Protein AF-A0A945QKZ5-F1 (afdb_monomer_lite)

Foldseek 3Di:
DDFPQVCLVVLLVVLLVPPLLLVLLVCLLPQQVVLLVVLCVVPPCLLVLLVLLLVQLVVCLVCLVVLLVLLQVQLVVLVAHEAEAAALVRLLVVVVVVCVVLVWQEAEEEDDLVCQVSVNQVSCVVVNHHYAYQPPQVNLCVLVVHAALALARRNSSHDQVSSVVSCLVPPVVDDNPDDSPDPVSSVVSSCVVVVVRLQRGQEAEYEALAQESNNSKGKDADQPCSNVSRFWRHQEYEYEYESLRYGHHPVSVVSVQCNQCSLARSDSHHPDIDIDRFFDDPPGPTGHNHYYYYYYHLQLNVLRPHPLVLLSSDSRRRNQLSQFPLCSSSTRCSSRGSDGGLSCLQVVCSRPNCLSRVCSLVSHPLPCSSQVSGSNNRRSVVRSVVSVVVCVVVVVDDPVVNVVVVVVVVQVVPVVNVQVVQQVVLVVQQVVCVPVQWALDDPVCNVVSVPDTHGRRPHGDPVVVCVVVCVVVVVVVVVVVVVVVPDDDDDDPDDDDDDDDDDDDDDDDDDDDDDDDDDDDDDDDDDDDDDDDDDDDDDDDDDDDDDDDDDDDDDDDDDDDDDDDDDDDDDDDDDDDDDDDDDDDDDDDDDDDDDDDD

pLDDT: mean 80.97, std 26.16, range [22.02, 98.88]

Radius of gyration: 32.81 Å; chains: 1; bounding box: 83×103×114 Å

Structure (mmCIF, N/CA/C/O backbone):
data_AF-A0A945QKZ5-F1
#
_entry.id   AF-A0A945QKZ5-F1
#
loop_
_atom_site.group_PDB
_atom_site.id
_atom_site.type_symbol
_atom_site.label_atom_id
_atom_site.label_alt_id
_atom_site.label_comp_id
_atom_site.label_asym_id
_atom_site.label_entity_id
_atom_site.label_seq_id
_atom_site.pdbx_PDB_ins_code
_atom_site.Cartn_x
_atom_site.Cartn_y
_atom_site.Cartn_z
_atom_site.occupancy
_atom_site.B_iso_or_equiv
_atom_site.auth_seq_id
_atom_site.auth_comp_id
_atom_site.auth_asym_id
_atom_site.auth_atom_id
_atom_site.pdbx_PDB_model_num
ATOM 1 N N . MET A 1 1 ? -13.955 -7.116 -4.426 1.00 71.25 1 MET A N 1
ATOM 2 C CA . MET A 1 1 ? -13.145 -6.607 -5.553 1.00 71.25 1 MET A CA 1
ATOM 3 C C . MET A 1 1 ? -12.633 -7.735 -6.439 1.00 71.25 1 MET A C 1
ATOM 5 O O . MET A 1 1 ? -11.824 -8.556 -6.012 1.00 71.25 1 MET A O 1
ATOM 9 N N . GLU A 1 2 ? -13.100 -7.762 -7.683 1.00 81.62 2 GLU A N 1
ATOM 10 C CA . GLU A 1 2 ? -12.615 -8.690 -8.705 1.00 81.62 2 GLU A CA 1
ATOM 11 C C . GLU A 1 2 ? -11.270 -8.238 -9.296 1.00 81.62 2 GLU A C 1
ATOM 13 O O . GLU A 1 2 ? -10.949 -7.051 -9.339 1.00 81.62 2 GLU A O 1
ATOM 18 N N . VAL A 1 3 ? -10.459 -9.196 -9.751 1.00 89.56 3 VAL A N 1
ATOM 19 C CA . VAL A 1 3 ? -9.161 -8.923 -10.388 1.00 89.56 3 VAL A CA 1
ATOM 20 C C . VAL A 1 3 ? -9.375 -8.673 -11.881 1.00 89.56 3 VAL A C 1
ATOM 22 O O . VAL A 1 3 ? -9.712 -9.597 -12.618 1.00 89.56 3 VAL A O 1
ATOM 25 N N . THR A 1 4 ? -9.098 -7.456 -12.347 1.00 93.31 4 THR A N 1
ATOM 26 C CA . THR A 1 4 ? -9.203 -7.053 -13.762 1.00 93.31 4 THR A CA 1
ATOM 27 C C . THR A 1 4 ? -7.841 -6.880 -14.444 1.00 93.31 4 THR A C 1
ATOM 29 O O . THR A 1 4 ? -7.760 -6.466 -15.600 1.00 93.31 4 THR A O 1
ATOM 32 N N . SER A 1 5 ? -6.746 -7.270 -13.778 1.00 93.31 5 SER A N 1
ATOM 33 C CA . SER A 1 5 ? -5.374 -7.234 -14.311 1.00 93.31 5 SER A CA 1
ATOM 34 C C . SER A 1 5 ? -5.154 -7.896 -15.692 1.00 93.31 5 SER A C 1
ATOM 36 O O . SER A 1 5 ? -4.264 -7.421 -16.410 1.00 93.31 5 SER A O 1
ATOM 38 N N . PRO A 1 6 ? -5.919 -8.917 -16.152 1.00 94.44 6 PRO A N 1
ATOM 39 C CA . PRO A 1 6 ? -5.821 -9.388 -17.540 1.00 94.44 6 PRO A CA 1
ATOM 40 C C . PRO A 1 6 ? -6.135 -8.294 -18.578 1.00 94.44 6 PRO A C 1
ATOM 42 O O . PRO A 1 6 ? -5.587 -8.308 -19.679 1.00 94.44 6 PRO A O 1
ATOM 45 N N . GLY A 1 7 ? -6.950 -7.302 -18.208 1.00 94.44 7 GLY A N 1
ATOM 46 C CA . GLY A 1 7 ? -7.302 -6.138 -19.021 1.00 94.44 7 GLY A CA 1
ATOM 47 C C . GLY A 1 7 ? -6.207 -5.072 -19.137 1.00 94.44 7 GLY A C 1
ATOM 48 O O . GLY A 1 7 ? -6.396 -4.109 -19.875 1.00 94.44 7 GLY A O 1
ATOM 49 N N . PHE A 1 8 ? -5.042 -5.238 -18.489 1.00 95.38 8 PHE A N 1
ATOM 50 C CA . PHE A 1 8 ? -3.998 -4.205 -18.365 1.00 95.38 8 PHE A CA 1
ATOM 51 C C . PHE A 1 8 ? -3.712 -3.421 -19.656 1.00 95.38 8 PHE A C 1
ATOM 53 O O . PHE A 1 8 ? -3.583 -2.203 -19.631 1.00 95.38 8 PHE A O 1
ATOM 60 N N . LYS A 1 9 ? -3.601 -4.099 -20.807 1.00 93.88 9 LYS A N 1
ATOM 61 C CA . LYS A 1 9 ? -3.282 -3.434 -22.083 1.00 93.88 9 LYS A CA 1
ATOM 62 C C . LYS A 1 9 ? -4.402 -2.525 -22.591 1.00 93.88 9 LYS A C 1
ATOM 64 O O . LYS A 1 9 ? -4.092 -1.527 -23.233 1.00 93.88 9 LYS A O 1
ATOM 69 N N . ALA A 1 10 ? -5.660 -2.903 -22.373 1.00 96.00 10 ALA A N 1
ATOM 70 C CA . ALA A 1 10 ? -6.811 -2.088 -22.744 1.00 96.00 10 ALA A CA 1
ATOM 71 C C . ALA A 1 10 ? -6.908 -0.889 -21.797 1.00 96.00 10 ALA A C 1
ATOM 73 O O . ALA A 1 10 ? -6.841 0.245 -22.263 1.00 96.00 10 ALA A O 1
ATOM 74 N N . ASN A 1 11 ? -6.878 -1.149 -20.487 1.00 96.00 11 ASN A N 1
ATOM 75 C CA . ASN A 1 11 ? -6.932 -0.115 -19.453 1.00 96.00 11 ASN A CA 1
ATOM 76 C C . ASN A 1 11 ? -5.784 0.899 -19.605 1.00 96.00 11 ASN A C 1
ATOM 78 O O . ASN A 1 11 ? -5.967 2.093 -19.418 1.00 96.00 11 ASN A O 1
ATOM 82 N N . ALA A 1 12 ? -4.585 0.442 -19.985 1.00 95.94 12 ALA A N 1
ATOM 83 C CA . ALA A 1 12 ? -3.448 1.322 -20.237 1.00 95.94 12 ALA A CA 1
ATOM 84 C C . ALA A 1 12 ? -3.640 2.230 -21.460 1.00 95.94 12 ALA A C 1
ATOM 86 O O . ALA A 1 12 ? -3.104 3.330 -21.460 1.00 95.94 12 ALA A O 1
ATOM 87 N N . ARG A 1 13 ? -4.351 1.788 -22.508 1.00 95.00 13 ARG A N 1
ATOM 88 C CA . ARG A 1 13 ? -4.655 2.645 -23.668 1.00 95.00 13 ARG A CA 1
ATOM 89 C C . ARG A 1 13 ? -5.667 3.712 -23.286 1.00 95.00 13 ARG A C 1
ATOM 91 O O . ARG A 1 13 ? -5.395 4.882 -23.497 1.00 95.00 13 ARG A O 1
ATOM 98 N N . GLU A 1 14 ? -6.753 3.301 -22.644 1.00 96.06 14 GLU A N 1
ATOM 99 C CA . GLU A 1 14 ? -7.780 4.211 -22.137 1.00 96.06 14 GLU A CA 1
ATOM 100 C C . GLU A 1 14 ? -7.180 5.270 -21.203 1.00 96.06 14 GLU A C 1
ATOM 102 O O . GLU A 1 14 ? -7.374 6.464 -21.407 1.00 96.06 14 GLU A O 1
ATOM 107 N N . ALA A 1 15 ? -6.329 4.853 -20.263 1.00 95.38 15 ALA A N 1
ATOM 108 C CA . ALA A 1 15 ? -5.641 5.769 -19.359 1.00 95.38 15 ALA A CA 1
ATOM 109 C C . ALA A 1 15 ? -4.700 6.758 -20.073 1.00 95.38 15 ALA A C 1
ATOM 111 O O . ALA A 1 15 ? -4.491 7.870 -19.588 1.00 95.38 15 ALA A O 1
ATOM 112 N N . LEU A 1 16 ? -4.087 6.364 -21.195 1.00 94.38 16 LEU A N 1
ATOM 113 C CA . LEU A 1 16 ? -3.231 7.257 -21.984 1.00 94.38 16 LEU A CA 1
ATOM 114 C C . LEU A 1 16 ? -4.045 8.286 -22.777 1.00 94.38 16 LEU A C 1
ATOM 116 O O . LEU A 1 16 ? -3.547 9.392 -22.990 1.00 94.38 16 LEU A O 1
ATOM 120 N N . ASP A 1 17 ? -5.266 7.931 -23.176 1.00 95.25 17 ASP A N 1
ATOM 121 C CA . ASP A 1 17 ? -6.177 8.799 -23.925 1.00 95.25 17 ASP A CA 1
ATOM 122 C C . ASP A 1 17 ? -6.996 9.733 -23.000 1.00 95.25 17 ASP A C 1
ATOM 124 O O . ASP A 1 17 ? -7.473 10.783 -23.440 1.00 95.25 17 ASP A O 1
ATOM 128 N N . ASP A 1 18 ? -7.108 9.417 -21.703 1.00 95.31 18 ASP A N 1
ATOM 129 C CA . ASP A 1 18 ? -7.778 10.260 -20.705 1.00 95.31 18 ASP A CA 1
ATOM 130 C C . ASP A 1 18 ? -6.956 11.512 -20.342 1.00 95.31 18 ASP A C 1
ATOM 132 O O . ASP A 1 18 ? -6.054 11.512 -19.497 1.00 95.31 18 ASP A O 1
ATOM 136 N N . THR A 1 19 ? -7.322 12.635 -20.958 1.00 94.19 19 THR A N 1
ATOM 137 C CA . THR A 1 19 ? -6.689 13.943 -20.727 1.00 94.19 19 THR A CA 1
ATOM 138 C C . THR A 1 19 ? -6.792 14.454 -19.282 1.00 94.19 19 THR A C 1
ATOM 140 O O . THR A 1 19 ? -5.871 15.133 -18.812 1.00 94.19 19 THR A O 1
ATOM 143 N N . THR A 1 20 ? -7.864 14.119 -18.558 1.00 93.00 20 THR A N 1
ATOM 144 C CA . THR A 1 20 ? -8.073 14.532 -17.161 1.00 93.00 20 THR A CA 1
ATOM 145 C C . THR A 1 20 ? -7.125 13.763 -16.254 1.00 93.00 20 THR A C 1
ATOM 147 O O . THR A 1 20 ? -6.396 14.374 -15.465 1.00 93.00 20 THR A O 1
ATOM 150 N N . LEU A 1 21 ? -7.032 12.445 -16.449 1.00 93.94 21 LEU A N 1
ATOM 151 C CA . LEU A 1 21 ? -6.059 11.605 -15.759 1.00 93.94 21 LEU A CA 1
ATOM 152 C C . LEU A 1 21 ? -4.623 12.064 -16.044 1.00 93.94 21 LEU A C 1
ATOM 154 O O . LEU A 1 21 ? -3.821 12.199 -15.117 1.00 93.94 21 LEU A O 1
ATOM 158 N N . GLN A 1 22 ? -4.283 12.363 -17.303 1.00 93.94 22 GLN A N 1
ATOM 159 C CA . GLN A 1 22 ? -2.942 12.850 -17.651 1.00 93.94 22 GLN A CA 1
ATOM 160 C C . GLN A 1 22 ? -2.605 14.173 -16.945 1.00 93.94 22 GLN A C 1
ATOM 162 O O . GLN A 1 22 ? -1.474 14.353 -16.472 1.00 93.94 22 GLN A O 1
ATOM 167 N N . LYS A 1 23 ? -3.581 15.082 -16.808 1.00 90.75 23 LYS A N 1
ATOM 168 C CA . LYS A 1 23 ? -3.429 16.324 -16.038 1.00 90.75 23 LYS A CA 1
ATOM 169 C C . LYS A 1 23 ? -3.191 16.030 -14.554 1.00 90.75 23 LYS A C 1
ATOM 171 O O . LYS A 1 23 ? -2.250 16.581 -13.981 1.00 90.75 23 LYS A O 1
ATOM 176 N N . ALA A 1 24 ? -3.980 15.140 -13.950 1.00 89.44 24 ALA A N 1
ATOM 177 C CA . ALA A 1 24 ? -3.845 14.755 -12.544 1.00 89.44 24 ALA A CA 1
ATOM 178 C C . ALA A 1 24 ? -2.475 14.103 -12.248 1.00 89.44 24 ALA A C 1
ATOM 180 O O . ALA A 1 24 ? -1.739 14.543 -11.358 1.00 89.44 24 ALA A O 1
ATOM 181 N N . LEU A 1 25 ? -2.053 13.130 -13.065 1.00 89.06 25 LEU A N 1
ATOM 182 C CA . LEU A 1 25 ? -0.763 12.437 -12.925 1.00 89.06 25 LEU A CA 1
ATOM 183 C C . LEU A 1 25 ? 0.450 13.350 -13.169 1.00 89.06 25 LEU A C 1
ATOM 185 O O . LEU A 1 25 ? 1.533 13.101 -12.624 1.00 89.06 25 LEU A O 1
ATOM 189 N N . GLY A 1 26 ? 0.292 14.419 -13.954 1.00 82.06 26 GLY A N 1
ATOM 190 C CA . GLY A 1 26 ? 1.326 15.434 -14.163 1.00 82.06 26 GLY A CA 1
ATOM 191 C C . GLY A 1 26 ? 1.833 16.049 -12.853 1.00 82.06 26 GLY A C 1
ATOM 192 O O . GLY A 1 26 ? 3.044 16.204 -12.672 1.00 82.06 26 GLY A O 1
ATOM 193 N N . PHE A 1 27 ? 0.936 16.309 -11.895 1.00 73.94 27 PHE A N 1
ATOM 194 C CA . PHE A 1 27 ? 1.295 16.871 -10.587 1.00 73.94 27 PHE A CA 1
ATOM 195 C C . PHE A 1 27 ? 2.075 15.886 -9.703 1.00 73.94 27 PHE A C 1
ATOM 197 O O . PHE A 1 27 ? 2.987 16.284 -8.969 1.00 73.94 27 PHE A O 1
ATOM 204 N N . VAL A 1 28 ? 1.776 14.588 -9.815 1.00 72.69 28 VAL A N 1
ATOM 205 C CA . VAL A 1 28 ? 2.435 13.515 -9.049 1.00 72.69 28 VAL A CA 1
ATOM 206 C C . VAL A 1 28 ? 3.919 13.411 -9.396 1.00 72.69 28 VAL A C 1
ATOM 208 O O . VAL A 1 28 ? 4.754 13.264 -8.499 1.00 72.69 28 VAL A O 1
ATOM 211 N N . LYS A 1 29 ? 4.258 13.534 -10.689 1.00 67.19 29 LYS A N 1
ATOM 212 C CA . LYS A 1 29 ? 5.628 13.371 -11.211 1.00 67.19 29 LYS A CA 1
ATOM 213 C C . LYS A 1 29 ? 6.631 14.348 -10.598 1.00 67.19 29 LYS A C 1
ATOM 215 O O . LYS A 1 29 ? 7.780 13.973 -10.384 1.00 67.19 29 LYS A O 1
ATOM 220 N N . VAL A 1 30 ? 6.207 15.579 -10.319 1.00 70.44 30 VAL A N 1
ATOM 221 C CA . VAL A 1 30 ? 7.102 16.643 -9.838 1.00 70.44 30 VAL A CA 1
ATOM 222 C C . VAL A 1 30 ? 7.085 16.727 -8.309 1.00 70.44 30 VAL A C 1
ATOM 224 O O . VAL A 1 30 ? 8.134 16.816 -7.675 1.00 70.44 30 VAL A O 1
ATOM 227 N N . GLY A 1 31 ? 5.906 16.629 -7.684 1.00 80.81 31 GLY A N 1
ATOM 228 C CA . GLY A 1 31 ? 5.747 16.900 -6.254 1.00 80.81 31 GLY A CA 1
ATOM 229 C C . GLY A 1 31 ? 6.477 15.916 -5.333 1.00 80.81 31 GLY A C 1
ATOM 230 O O . GLY A 1 31 ? 7.305 16.322 -4.515 1.00 80.81 31 GLY A O 1
ATOM 231 N N . PHE A 1 32 ? 6.175 14.619 -5.436 1.00 88.56 32 PHE A N 1
ATOM 232 C CA . PHE A 1 32 ? 6.681 13.625 -4.478 1.00 88.56 32 PHE A CA 1
ATOM 233 C C . PHE A 1 32 ? 8.174 13.334 -4.643 1.00 88.56 32 PHE A C 1
ATOM 235 O O . PHE A 1 32 ? 8.891 13.176 -3.652 1.00 88.56 32 PHE A O 1
ATOM 242 N N . VAL A 1 33 ? 8.652 13.275 -5.889 1.00 91.56 33 VAL A N 1
ATOM 243 C CA . VAL A 1 33 ? 10.049 12.955 -6.216 1.00 91.56 33 VAL A CA 1
ATOM 244 C C . VAL A 1 33 ? 10.991 14.022 -5.656 1.00 91.56 33 VAL A C 1
ATOM 246 O O . VAL A 1 33 ? 11.937 13.689 -4.933 1.00 91.56 33 VAL A O 1
ATOM 249 N N . ASP A 1 34 ? 10.690 15.297 -5.904 1.00 92.19 34 ASP A N 1
ATOM 250 C CA . ASP A 1 34 ? 11.527 16.413 -5.461 1.00 92.19 34 ASP A CA 1
ATOM 251 C C . ASP A 1 34 ? 11.495 16.591 -3.943 1.00 92.19 34 ASP A C 1
ATOM 253 O O . ASP A 1 34 ? 12.537 16.806 -3.314 1.00 92.19 34 ASP A O 1
ATOM 257 N N . ARG A 1 35 ? 10.311 16.472 -3.324 1.00 93.50 35 ARG A N 1
ATOM 258 C CA . ARG A 1 35 ? 10.170 16.563 -1.861 1.00 93.50 35 ARG A CA 1
ATOM 259 C C . ARG A 1 35 ? 10.957 15.460 -1.163 1.00 93.50 35 ARG A C 1
ATOM 261 O O . ARG A 1 35 ? 11.710 15.759 -0.237 1.00 93.50 35 ARG A O 1
ATOM 268 N N . ARG A 1 36 ? 10.867 14.213 -1.644 1.00 94.50 36 ARG A N 1
ATOM 269 C CA . ARG A 1 36 ? 11.677 13.099 -1.128 1.00 94.50 36 ARG A CA 1
ATOM 270 C C . ARG A 1 36 ? 13.170 13.387 -1.264 1.00 94.50 36 ARG A C 1
ATOM 272 O O . ARG A 1 36 ? 13.908 13.185 -0.304 1.00 94.50 36 ARG A O 1
ATOM 279 N N . ALA A 1 37 ? 13.626 13.836 -2.436 1.00 94.31 37 ALA A N 1
ATOM 280 C CA . ALA A 1 37 ? 15.043 14.116 -2.669 1.00 94.31 37 ALA A CA 1
ATOM 281 C C . ALA A 1 37 ? 15.580 15.168 -1.685 1.00 94.31 37 ALA A C 1
ATOM 283 O O . ALA A 1 37 ? 16.618 14.955 -1.059 1.00 94.31 37 ALA A O 1
ATOM 284 N N . LYS A 1 38 ? 14.830 16.257 -1.473 1.00 95.50 38 LYS A N 1
ATOM 285 C CA . LYS A 1 38 ? 15.163 17.296 -0.487 1.00 95.50 38 LYS A CA 1
ATOM 286 C C . LYS A 1 38 ? 15.141 16.761 0.946 1.00 95.50 38 LYS A C 1
ATOM 288 O O . LYS A 1 38 ? 16.030 17.078 1.728 1.00 95.50 38 LYS A O 1
ATOM 293 N N . ALA A 1 39 ? 14.146 15.954 1.309 1.00 95.62 39 ALA A N 1
ATOM 294 C CA . ALA A 1 39 ? 14.029 15.381 2.650 1.00 95.62 39 ALA A CA 1
ATOM 295 C C . ALA A 1 39 ? 15.168 14.406 2.980 1.00 95.62 39 ALA A C 1
ATOM 297 O O . ALA A 1 39 ? 15.696 14.444 4.088 1.00 95.62 39 ALA A O 1
ATOM 298 N N . ALA A 1 40 ? 15.568 13.579 2.011 1.00 95.31 40 ALA A N 1
ATOM 299 C CA . ALA A 1 40 ? 16.717 12.690 2.133 1.00 95.31 40 ALA A CA 1
ATOM 300 C C . ALA A 1 40 ? 18.032 13.479 2.228 1.00 95.31 40 ALA A C 1
ATOM 302 O O . ALA A 1 40 ? 18.840 13.203 3.103 1.00 95.31 40 ALA A O 1
ATOM 303 N N . ALA A 1 41 ? 18.227 14.504 1.390 1.00 95.62 41 ALA A N 1
ATOM 304 C CA . ALA A 1 41 ? 19.443 15.322 1.405 1.00 95.62 41 ALA A CA 1
ATOM 305 C C . ALA A 1 41 ? 19.641 16.106 2.715 1.00 95.62 41 ALA A C 1
ATOM 307 O O . ALA A 1 41 ? 20.774 16.369 3.109 1.00 95.62 41 ALA A O 1
ATOM 308 N N . ARG A 1 42 ? 18.549 16.464 3.405 1.00 95.69 42 ARG A N 1
ATOM 309 C CA . ARG A 1 42 ? 18.593 17.117 4.726 1.00 95.69 42 ARG A CA 1
ATOM 310 C C . ARG A 1 42 ? 18.984 16.177 5.868 1.00 95.69 42 ARG A C 1
ATOM 312 O O . ARG A 1 42 ? 19.177 16.654 6.980 1.00 95.69 42 ARG A O 1
ATOM 319 N N . LEU A 1 43 ? 19.092 14.874 5.612 1.00 95.25 43 LEU A N 1
ATOM 320 C CA . LEU A 1 43 ? 19.472 13.876 6.602 1.00 95.25 43 LEU A CA 1
ATOM 321 C C . LEU A 1 43 ? 20.714 13.113 6.115 1.00 95.25 43 LEU A C 1
ATOM 323 O O . LEU A 1 43 ? 20.563 12.119 5.404 1.00 95.25 43 LEU A O 1
ATOM 327 N N . PRO A 1 44 ? 21.937 13.568 6.447 1.00 95.94 44 PRO A N 1
ATOM 328 C CA . PRO A 1 44 ? 23.176 12.976 5.937 1.00 95.94 44 PRO A CA 1
ATOM 329 C C . PRO A 1 44 ? 23.281 11.459 6.150 1.00 95.94 44 PRO A C 1
ATOM 331 O O . PRO A 1 44 ? 23.824 10.750 5.306 1.00 95.94 44 PRO A O 1
ATOM 334 N N . GLU A 1 45 ? 22.713 10.945 7.242 1.00 96.38 45 GLU A N 1
ATOM 335 C CA . GLU A 1 45 ? 22.685 9.523 7.580 1.00 96.38 45 GLU A CA 1
ATOM 336 C C . GLU A 1 45 ? 21.550 8.722 6.906 1.00 96.38 45 GLU A C 1
ATOM 338 O O . GLU A 1 45 ? 21.365 7.546 7.215 1.00 96.38 45 GLU A O 1
ATOM 343 N N . PHE A 1 46 ? 20.773 9.310 5.985 1.00 97.06 46 PHE A N 1
ATOM 344 C CA . PHE A 1 46 ? 19.595 8.661 5.390 1.00 97.06 46 PHE A CA 1
ATOM 345 C C . PHE A 1 46 ? 19.907 7.310 4.735 1.00 97.06 46 PHE A C 1
ATOM 347 O O . PHE A 1 46 ? 19.143 6.363 4.902 1.00 97.06 46 PHE A O 1
ATOM 354 N N . GLU A 1 47 ? 21.026 7.187 4.018 1.00 97.62 47 GLU A N 1
ATOM 355 C CA . GLU A 1 47 ? 21.414 5.905 3.414 1.00 97.62 47 GLU A CA 1
ATOM 356 C C . GLU A 1 47 ? 21.751 4.844 4.471 1.00 97.62 47 GLU A C 1
ATOM 358 O O . GLU A 1 47 ? 21.335 3.698 4.316 1.00 97.62 47 GLU A O 1
ATOM 363 N N . ALA A 1 48 ? 22.398 5.227 5.576 1.00 98.06 48 ALA A N 1
ATOM 364 C CA . ALA A 1 48 ? 22.662 4.317 6.690 1.00 98.06 48 ALA A CA 1
ATOM 365 C C . ALA A 1 48 ? 21.358 3.879 7.380 1.00 98.06 48 ALA A C 1
ATOM 367 O O . ALA A 1 48 ? 21.196 2.705 7.701 1.00 98.06 48 ALA A O 1
ATOM 368 N N . LEU A 1 49 ? 20.386 4.787 7.532 1.00 97.50 49 LEU A N 1
ATOM 369 C CA . LEU A 1 49 ? 19.061 4.454 8.069 1.00 97.50 49 LEU A CA 1
ATOM 370 C C . LEU A 1 49 ? 18.287 3.485 7.171 1.00 97.50 49 LEU A C 1
ATOM 372 O O . LEU A 1 49 ? 17.562 2.636 7.680 1.00 97.50 49 LEU A O 1
ATOM 376 N N . ARG A 1 50 ? 18.438 3.571 5.842 1.00 98.25 50 ARG A N 1
ATOM 377 C CA . ARG A 1 50 ? 17.852 2.584 4.914 1.00 98.25 50 ARG A CA 1
ATOM 378 C C . ARG A 1 50 ? 18.431 1.192 5.148 1.00 98.25 50 ARG A C 1
ATOM 380 O O . ARG A 1 50 ? 17.694 0.209 5.123 1.00 98.25 50 ARG A O 1
ATOM 387 N N . ASP A 1 51 ? 19.737 1.113 5.376 1.00 98.56 51 ASP A N 1
ATOM 388 C CA . ASP A 1 51 ? 20.420 -0.159 5.606 1.00 98.56 51 ASP A CA 1
ATOM 389 C C . ASP A 1 51 ? 20.064 -0.740 6.984 1.00 98.56 51 ASP A C 1
ATOM 391 O O . ASP A 1 51 ? 19.807 -1.939 7.089 1.00 98.56 51 ASP A O 1
ATOM 395 N N . GLN A 1 52 ? 19.919 0.108 8.007 1.00 98.50 52 GLN A N 1
ATOM 396 C CA . GLN A 1 52 ? 19.400 -0.284 9.323 1.00 98.50 52 GLN A CA 1
ATOM 397 C C . GLN A 1 52 ? 17.947 -0.766 9.244 1.00 98.50 52 GLN A C 1
ATOM 399 O O . GLN A 1 52 ? 17.642 -1.859 9.709 1.00 98.50 52 GLN A O 1
ATOM 404 N N . ALA A 1 53 ? 17.056 -0.015 8.588 1.00 98.50 53 ALA A N 1
ATOM 405 C CA . ALA A 1 53 ? 15.658 -0.407 8.406 1.00 98.50 53 ALA A CA 1
ATOM 406 C C . ALA A 1 53 ? 15.527 -1.743 7.652 1.00 98.50 53 ALA A C 1
ATOM 408 O O . ALA A 1 53 ? 14.694 -2.582 8.000 1.00 98.50 53 ALA A O 1
ATOM 409 N N . LYS A 1 54 ? 16.375 -1.968 6.637 1.00 98.62 54 LYS A N 1
ATOM 410 C CA . LYS A 1 54 ? 16.484 -3.262 5.950 1.00 98.62 54 LYS A CA 1
ATOM 411 C C . LYS A 1 54 ? 16.907 -4.365 6.924 1.00 98.62 54 LYS A C 1
ATOM 413 O O . LYS A 1 54 ? 16.234 -5.389 6.968 1.00 98.62 54 LYS A O 1
ATOM 418 N N . ALA A 1 55 ? 17.981 -4.157 7.688 1.00 98.81 55 ALA A N 1
ATOM 419 C CA . ALA A 1 55 ? 18.507 -5.146 8.628 1.00 98.81 55 ALA A CA 1
ATOM 420 C C . ALA A 1 55 ? 17.484 -5.525 9.711 1.00 98.81 55 ALA A C 1
ATOM 422 O O . ALA A 1 55 ? 17.294 -6.710 9.970 1.00 98.81 55 ALA A O 1
ATOM 423 N N . ILE A 1 56 ? 16.762 -4.542 10.260 1.00 98.75 56 ILE A N 1
ATOM 424 C CA . ILE A 1 56 ? 15.663 -4.760 11.212 1.00 98.75 56 ILE A CA 1
ATOM 425 C C . ILE A 1 56 ? 14.612 -5.686 10.598 1.00 98.75 56 ILE A C 1
ATOM 427 O O . ILE A 1 56 ? 14.249 -6.701 11.192 1.00 98.75 56 ILE A O 1
ATOM 431 N N . LYS A 1 57 ? 14.130 -5.376 9.386 1.00 98.50 57 LYS A N 1
ATOM 432 C CA . LYS A 1 57 ? 13.114 -6.211 8.733 1.00 98.50 57 LYS A CA 1
ATOM 433 C C . LYS A 1 57 ? 13.633 -7.591 8.354 1.00 98.50 57 LYS A C 1
ATOM 435 O O . LYS A 1 57 ? 12.873 -8.537 8.494 1.00 98.50 57 LYS A O 1
ATOM 440 N N . ASP A 1 58 ? 14.879 -7.730 7.912 1.00 98.62 58 ASP A N 1
ATOM 441 C CA . ASP A 1 58 ? 15.464 -9.048 7.635 1.00 98.62 58 ASP A CA 1
ATOM 442 C C . ASP A 1 58 ? 15.526 -9.905 8.902 1.00 98.62 58 ASP A C 1
ATOM 444 O O . ASP A 1 58 ? 15.096 -11.056 8.882 1.00 98.62 58 ASP A O 1
ATOM 448 N N . HIS A 1 59 ? 15.994 -9.324 10.011 1.00 98.62 59 HIS A N 1
ATOM 449 C CA . HIS A 1 59 ? 16.015 -9.983 11.317 1.00 98.62 59 HIS A CA 1
ATOM 450 C C . HIS A 1 59 ? 14.609 -10.370 11.775 1.00 98.62 59 HIS A C 1
ATOM 452 O O . HIS A 1 59 ? 14.385 -11.493 12.216 1.00 98.62 59 HIS A O 1
ATOM 458 N N . THR A 1 60 ? 13.641 -9.467 11.613 1.00 98.56 60 THR A N 1
ATOM 459 C CA . THR A 1 60 ? 12.250 -9.745 11.988 1.00 98.56 60 THR A CA 1
ATOM 460 C C . THR A 1 60 ? 11.667 -10.880 11.157 1.00 98.56 60 THR A C 1
ATOM 462 O O . THR A 1 60 ? 11.035 -11.766 11.707 1.00 98.56 60 THR A O 1
ATOM 465 N N . LEU A 1 61 ? 11.888 -10.885 9.838 1.00 98.44 61 LEU A N 1
ATOM 466 C CA . LEU A 1 61 ? 11.367 -11.932 8.953 1.00 98.44 61 LEU A CA 1
ATOM 467 C C . LEU A 1 61 ? 12.018 -13.296 9.214 1.00 98.44 61 LEU A C 1
ATOM 469 O O . LEU A 1 61 ? 11.365 -14.316 9.026 1.00 98.44 61 LEU A O 1
ATOM 473 N N . ALA A 1 62 ? 13.278 -13.319 9.658 1.00 98.19 62 ALA A N 1
ATOM 474 C CA . ALA A 1 62 ? 13.968 -14.547 10.049 1.00 98.19 62 ALA A CA 1
ATOM 475 C C . ALA A 1 62 ? 13.456 -15.148 11.372 1.00 98.19 62 ALA A C 1
ATOM 477 O O . ALA A 1 62 ? 13.696 -16.323 11.620 1.00 98.19 62 ALA A O 1
ATOM 478 N N . ASN A 1 63 ? 12.766 -14.353 12.196 1.00 98.31 63 ASN A N 1
ATOM 479 C CA . ASN A 1 63 ? 12.233 -14.739 13.508 1.00 98.31 63 ASN A CA 1
ATOM 480 C C . ASN A 1 63 ? 10.743 -14.361 13.616 1.00 98.31 63 ASN A C 1
ATOM 482 O O . ASN A 1 63 ? 10.284 -13.882 14.656 1.00 98.31 63 ASN A O 1
ATOM 486 N N . LEU A 1 64 ? 10.019 -14.437 12.493 1.00 98.25 64 LEU A N 1
ATOM 487 C CA . LEU A 1 64 ? 8.691 -13.840 12.368 1.00 98.25 64 LEU A CA 1
ATOM 488 C C . LEU A 1 64 ? 7.696 -14.482 13.334 1.00 98.25 64 LEU A C 1
ATOM 490 O O . LEU A 1 64 ? 6.936 -13.765 13.970 1.00 98.25 64 LEU A O 1
ATOM 494 N N . ASP A 1 65 ? 7.743 -15.805 13.442 1.00 97.00 65 ASP A N 1
ATOM 495 C CA . ASP A 1 65 ? 6.981 -16.629 14.380 1.00 97.00 65 ASP A CA 1
ATOM 496 C C . ASP A 1 65 ? 7.144 -16.153 15.829 1.00 97.00 65 ASP A C 1
ATOM 498 O O . ASP A 1 65 ? 6.156 -15.826 16.482 1.00 97.00 65 ASP A O 1
ATOM 502 N N . LEU A 1 66 ? 8.386 -15.990 16.292 1.00 98.38 66 LEU A N 1
ATOM 503 C CA . LEU A 1 66 ? 8.680 -15.568 17.664 1.00 98.38 66 LEU A CA 1
ATOM 504 C C . LEU A 1 66 ? 8.142 -14.164 17.969 1.00 98.38 66 LEU A C 1
ATOM 506 O O . LEU A 1 66 ? 7.605 -13.912 19.047 1.00 98.38 66 LEU A O 1
ATOM 510 N N . TYR A 1 67 ? 8.284 -13.227 17.028 1.00 98.75 67 TYR A N 1
ATOM 511 C CA . TYR A 1 67 ? 7.794 -11.860 17.223 1.00 98.75 67 TYR A CA 1
ATOM 512 C C . TYR A 1 67 ? 6.273 -11.753 17.149 1.00 98.75 67 TYR A C 1
ATOM 514 O O . TYR A 1 67 ? 5.688 -10.896 17.807 1.00 98.75 67 TYR A O 1
ATOM 522 N N . LEU A 1 68 ? 5.645 -12.615 16.361 1.00 98.69 68 LEU A N 1
ATOM 523 C CA . LEU A 1 68 ? 4.201 -12.729 16.233 1.00 98.69 68 LEU A CA 1
ATOM 524 C C . LEU A 1 68 ? 3.560 -13.277 17.516 1.00 98.69 68 LEU A C 1
ATOM 526 O O . LEU A 1 68 ? 2.635 -12.651 18.033 1.00 98.69 68 LEU A O 1
ATOM 530 N N . GLU A 1 69 ? 4.104 -14.361 18.075 1.00 98.69 69 GLU A N 1
ATOM 531 C CA . GLU A 1 69 ? 3.681 -14.904 19.375 1.00 98.69 69 GLU A CA 1
ATOM 532 C C . GLU A 1 69 ? 3.899 -13.878 20.493 1.00 98.69 69 GLU A C 1
ATOM 534 O O . GLU A 1 69 ? 2.993 -13.587 21.272 1.00 98.69 69 GLU A O 1
ATOM 539 N N . ARG A 1 70 ? 5.072 -13.229 20.517 1.00 98.75 70 ARG A N 1
ATOM 540 C CA . ARG A 1 70 ? 5.373 -12.192 21.510 1.00 98.75 70 ARG A CA 1
ATOM 541 C C . ARG A 1 70 ? 4.421 -10.997 21.428 1.00 98.75 70 ARG A C 1
ATOM 543 O O . ARG A 1 70 ? 4.018 -10.452 22.454 1.00 98.75 70 ARG A O 1
ATOM 550 N N . PHE A 1 71 ? 4.072 -10.578 20.215 1.00 98.88 71 PHE A N 1
ATOM 551 C CA . PHE A 1 71 ? 3.096 -9.518 20.005 1.00 98.88 71 PHE A CA 1
ATOM 552 C C . PHE A 1 71 ? 1.717 -9.917 20.550 1.00 98.88 71 PHE A C 1
ATOM 554 O O . PHE A 1 71 ? 1.096 -9.125 21.257 1.00 98.88 71 PHE A O 1
ATOM 561 N N . GLU A 1 72 ? 1.258 -11.141 20.279 1.00 98.81 72 GLU A N 1
ATOM 562 C CA . GLU A 1 72 ? -0.014 -11.656 20.799 1.00 98.81 72 GLU A CA 1
ATOM 563 C C . GLU A 1 72 ? -0.046 -11.734 22.327 1.00 98.81 72 GLU A C 1
ATOM 565 O O . GLU A 1 72 ? -1.021 -11.278 22.936 1.00 98.81 72 GLU A O 1
ATOM 570 N N . GLU A 1 73 ? 1.023 -12.238 22.950 1.00 98.75 73 GLU A N 1
ATOM 571 C CA . GLU A 1 73 ? 1.176 -12.234 24.408 1.00 98.75 73 GLU A CA 1
ATOM 572 C C . GLU A 1 73 ? 0.965 -10.824 24.964 1.00 98.75 73 GLU A C 1
ATOM 574 O O . GLU A 1 73 ? 0.160 -10.620 25.872 1.00 98.75 73 GLU A O 1
ATOM 579 N N . LYS A 1 74 ? 1.641 -9.828 24.380 1.00 98.81 74 LYS A N 1
ATOM 580 C CA . LYS A 1 74 ? 1.591 -8.447 24.862 1.00 98.81 74 LYS A CA 1
ATOM 581 C C . LYS A 1 74 ? 0.253 -7.761 24.633 1.00 98.81 74 LYS A C 1
ATOM 583 O O . LYS A 1 74 ? -0.203 -7.029 25.509 1.00 98.81 74 LYS A O 1
ATOM 588 N N . VAL A 1 75 ? -0.398 -8.013 23.499 1.00 98.81 75 VAL A N 1
ATOM 589 C CA . VAL A 1 75 ? -1.765 -7.527 23.255 1.00 98.81 75 VAL A CA 1
ATOM 590 C C . VAL A 1 75 ? -2.725 -8.110 24.290 1.00 98.81 75 VAL A C 1
ATOM 592 O O . VAL A 1 75 ? -3.542 -7.376 24.843 1.00 98.81 75 VAL A O 1
ATOM 595 N N . THR A 1 76 ? -2.598 -9.404 24.590 1.00 98.62 76 THR A N 1
ATOM 596 C CA . THR A 1 76 ? -3.450 -10.096 25.567 1.00 98.62 76 THR A CA 1
ATOM 597 C C . THR A 1 76 ? -3.200 -9.594 26.990 1.00 98.62 76 THR A C 1
ATOM 599 O O . THR A 1 76 ? -4.149 -9.320 27.721 1.00 98.62 76 THR A O 1
ATOM 602 N N . GLU A 1 77 ? -1.935 -9.399 27.377 1.00 98.31 77 GLU A N 1
ATOM 603 C CA . GLU A 1 77 ? -1.554 -8.780 28.656 1.00 98.31 77 GLU A CA 1
ATOM 604 C C . GLU A 1 77 ? -2.145 -7.370 28.814 1.00 98.31 77 GLU A C 1
ATOM 606 O O . GLU A 1 77 ? -2.540 -6.987 29.915 1.00 98.31 77 GLU A O 1
ATOM 611 N N . ALA A 1 78 ? -2.239 -6.608 27.721 1.00 97.38 78 ALA A N 1
ATOM 612 C CA . ALA A 1 78 ? -2.843 -5.278 27.701 1.00 97.38 78 ALA A CA 1
ATOM 613 C C . ALA A 1 78 ? -4.386 -5.295 27.681 1.00 97.38 78 ALA A C 1
ATOM 615 O O . ALA A 1 78 ? -4.991 -4.228 27.637 1.00 97.38 78 ALA A O 1
ATOM 616 N N . GLY A 1 79 ? -5.030 -6.468 27.707 1.00 97.56 79 GLY A N 1
ATOM 617 C CA . GLY A 1 79 ? -6.492 -6.614 27.683 1.00 97.56 79 GLY A CA 1
ATOM 618 C C . GLY A 1 79 ? -7.112 -6.622 26.282 1.00 97.56 79 GLY A C 1
ATOM 619 O O . GLY A 1 79 ? -8.333 -6.569 26.151 1.00 97.56 79 GLY A O 1
ATOM 620 N N . GLY A 1 80 ? -6.293 -6.680 25.231 1.00 98.25 80 GLY A N 1
ATOM 621 C CA . GLY A 1 80 ? -6.745 -6.858 23.855 1.00 98.25 80 GLY A CA 1
ATOM 622 C C . GLY A 1 80 ? -6.947 -8.325 23.469 1.00 98.25 80 GLY A C 1
ATOM 623 O O . GLY A 1 80 ? -6.614 -9.243 24.216 1.00 98.25 80 GLY A O 1
ATOM 624 N N . LYS A 1 81 ? -7.454 -8.556 22.255 1.00 98.62 81 LYS A N 1
ATOM 625 C CA . LYS A 1 81 ? -7.604 -9.898 21.671 1.00 98.62 81 LYS A CA 1
ATOM 626 C C . LYS A 1 81 ? -7.000 -9.965 20.273 1.00 98.62 81 LYS A C 1
ATOM 628 O O . LYS A 1 81 ? -7.339 -9.146 19.420 1.00 98.62 81 LYS A O 1
ATOM 633 N N . VAL A 1 82 ? -6.164 -10.968 20.022 1.00 98.81 82 VAL A N 1
ATOM 634 C CA . VAL A 1 82 ? -5.628 -11.265 18.688 1.00 98.81 82 VAL A CA 1
ATOM 635 C C . VAL A 1 82 ? -6.454 -12.362 18.022 1.00 98.81 82 VAL A C 1
ATOM 637 O O . VAL A 1 82 ? -6.876 -13.321 18.664 1.00 98.81 82 VAL A O 1
ATOM 640 N N . HIS A 1 83 ? -6.710 -12.200 16.726 1.00 98.75 83 HIS A N 1
ATOM 641 C CA . HIS A 1 83 ? -7.409 -13.165 15.887 1.00 98.75 83 HIS A CA 1
ATOM 642 C C . HIS A 1 83 ? -6.541 -13.497 14.676 1.00 98.75 83 HIS A C 1
ATOM 644 O O . HIS A 1 83 ? -6.231 -12.622 13.866 1.00 98.75 83 HIS A O 1
ATOM 650 N N . TRP A 1 84 ? -6.161 -14.764 14.544 1.00 98.62 84 TRP A N 1
ATOM 651 C CA . TRP A 1 84 ? -5.346 -15.264 13.440 1.00 98.62 84 TRP A CA 1
ATOM 652 C C . TRP A 1 84 ? -6.233 -15.673 12.268 1.00 98.62 84 TRP A C 1
ATOM 654 O O . TRP A 1 84 ? -7.077 -16.552 12.409 1.00 98.62 84 TRP A O 1
ATOM 664 N N . CYS A 1 85 ? -6.038 -15.045 11.111 1.00 98.69 85 CYS A N 1
ATOM 665 C CA . CYS A 1 85 ? -6.806 -15.301 9.896 1.00 98.69 85 CYS A CA 1
ATOM 666 C C . CYS A 1 85 ? -5.877 -15.750 8.767 1.00 98.69 85 CYS A C 1
ATOM 668 O O . CYS A 1 85 ? -4.953 -15.035 8.363 1.00 98.69 85 CYS A O 1
ATOM 670 N N . ARG A 1 86 ? -6.143 -16.940 8.228 1.00 97.81 86 ARG A N 1
ATOM 671 C CA . ARG A 1 86 ? -5.366 -17.534 7.132 1.00 97.81 86 ARG A CA 1
ATOM 672 C C . ARG A 1 86 ? -5.603 -16.794 5.821 1.00 97.81 86 ARG A C 1
ATOM 674 O O . ARG A 1 86 ? -4.671 -16.596 5.043 1.00 97.81 86 ARG A O 1
ATOM 681 N N . ASP A 1 87 ? -6.835 -16.352 5.598 1.00 97.25 87 ASP A N 1
ATOM 682 C CA . ASP A 1 87 ? -7.266 -15.702 4.367 1.00 97.25 87 ASP A CA 1
ATOM 683 C C . ASP A 1 87 ? -8.300 -14.590 4.609 1.00 97.25 87 ASP A C 1
ATOM 685 O O . ASP A 1 87 ? -8.743 -14.319 5.731 1.00 97.25 87 ASP A O 1
ATOM 689 N N . GLY A 1 88 ? -8.673 -13.912 3.523 1.00 96.88 88 GLY A N 1
ATOM 690 C CA . GLY A 1 88 ? -9.647 -12.826 3.569 1.00 96.88 88 GLY A CA 1
ATOM 691 C C . GLY A 1 88 ? -11.079 -13.250 3.907 1.00 96.88 88 GLY A C 1
ATOM 692 O O . GLY A 1 88 ? -11.877 -12.396 4.290 1.00 96.88 88 GLY A O 1
ATOM 693 N N . ALA A 1 89 ? -11.450 -14.527 3.774 1.00 97.81 89 ALA A N 1
ATOM 694 C CA . ALA A 1 89 ? -12.773 -14.994 4.185 1.00 97.81 89 ALA A CA 1
ATOM 695 C C . ALA A 1 89 ? -12.855 -15.102 5.714 1.00 97.81 89 ALA A C 1
ATOM 697 O O . ALA A 1 89 ? -13.815 -14.608 6.304 1.00 97.81 89 ALA A O 1
ATOM 698 N N . GLU A 1 90 ? -11.821 -15.651 6.354 1.00 98.56 90 GLU A N 1
ATOM 699 C CA . GLU A 1 90 ? -11.727 -15.724 7.818 1.00 98.56 90 GLU A CA 1
ATOM 700 C C . GLU A 1 90 ? -11.655 -14.343 8.470 1.00 98.56 90 GLU A C 1
ATOM 702 O O . GLU A 1 90 ? -12.353 -14.093 9.454 1.00 98.56 90 GLU A O 1
ATOM 707 N N . ALA A 1 91 ? -10.879 -13.418 7.894 1.00 98.69 91 ALA A N 1
ATOM 708 C CA . ALA A 1 91 ? -10.796 -12.047 8.398 1.00 98.69 91 ALA A CA 1
ATOM 709 C C . ALA A 1 91 ? -12.158 -11.340 8.344 1.00 98.69 91 ALA A C 1
ATOM 711 O O . ALA A 1 91 ? -12.595 -10.753 9.333 1.00 98.69 91 ALA A O 1
ATOM 712 N N . ARG A 1 92 ? -12.867 -11.450 7.213 1.00 98.69 92 ARG A N 1
ATOM 713 C CA . ARG A 1 92 ? -14.222 -10.904 7.057 1.00 98.69 92 ARG A CA 1
ATOM 714 C C . ARG A 1 92 ? -15.211 -11.516 8.047 1.00 98.69 92 ARG A C 1
ATOM 716 O O . ARG A 1 92 ? -15.960 -10.781 8.685 1.00 98.69 92 ARG A O 1
ATOM 723 N N . ALA A 1 93 ? -15.194 -12.839 8.210 1.00 98.75 93 ALA A N 1
ATOM 724 C CA . ALA A 1 93 ? -16.064 -13.533 9.157 1.00 98.75 93 ALA A CA 1
ATOM 725 C C . ALA A 1 93 ? -15.808 -13.089 10.607 1.00 98.75 93 ALA A C 1
ATOM 727 O O . ALA A 1 93 ? -16.757 -12.785 11.324 1.00 98.75 93 ALA A O 1
ATOM 728 N N . THR A 1 94 ? -14.537 -12.973 10.998 1.00 98.81 94 THR A N 1
ATOM 729 C CA . THR A 1 94 ? -14.121 -12.522 12.335 1.00 98.81 94 THR A CA 1
ATOM 730 C C . THR A 1 94 ? -14.590 -11.095 12.618 1.00 98.81 94 THR A C 1
ATOM 732 O O . THR A 1 94 ? -15.175 -10.824 13.664 1.00 98.81 94 THR A O 1
ATOM 735 N N . ILE A 1 95 ? -14.377 -10.173 11.673 1.00 98.81 95 ILE A N 1
ATOM 736 C CA . ILE A 1 95 ? -14.814 -8.776 11.817 1.00 98.81 95 ILE A CA 1
ATOM 737 C C . ILE A 1 95 ? -16.340 -8.705 11.939 1.00 98.81 95 ILE A C 1
ATOM 739 O O . ILE A 1 95 ? -16.854 -8.028 12.827 1.00 98.81 95 ILE A O 1
ATOM 743 N N . LEU A 1 96 ? -17.072 -9.453 11.107 1.00 98.75 96 LEU A N 1
ATOM 744 C CA . LEU A 1 96 ? -18.532 -9.513 11.173 1.00 98.75 96 LEU A CA 1
ATOM 745 C C . LEU A 1 96 ? -19.039 -10.067 12.508 1.00 98.75 96 LEU A C 1
ATOM 747 O O . LEU A 1 96 ? -20.037 -9.570 13.023 1.00 98.75 96 LEU A O 1
ATOM 751 N N . GLU A 1 97 ? -18.386 -11.087 13.066 1.00 98.69 97 GLU A N 1
ATOM 752 C CA . GLU A 1 97 ? -18.734 -11.637 14.379 1.00 98.69 97 GLU A CA 1
ATOM 753 C C . GLU A 1 97 ? -18.606 -10.574 15.478 1.00 98.69 97 GLU A C 1
ATOM 755 O O . GLU A 1 97 ? -19.534 -10.397 16.270 1.00 98.69 97 GLU A O 1
ATOM 760 N N . ILE A 1 98 ? -17.502 -9.817 15.480 1.00 98.50 98 ILE A N 1
ATOM 761 C CA . ILE A 1 98 ? -17.279 -8.714 16.425 1.00 98.50 98 ILE A CA 1
ATOM 762 C C . ILE A 1 98 ? -18.372 -7.652 16.267 1.00 98.50 98 ILE A C 1
ATOM 764 O O . ILE A 1 98 ? -19.007 -7.278 17.254 1.00 98.50 98 ILE A O 1
ATOM 768 N N . CYS A 1 99 ? -18.638 -7.206 15.035 1.00 98.50 99 CYS A N 1
ATOM 769 C CA . CYS A 1 99 ? -19.672 -6.209 14.762 1.00 98.50 99 CYS A CA 1
ATOM 770 C C . CYS A 1 99 ? -21.064 -6.684 15.201 1.00 98.50 99 CYS A C 1
ATOM 772 O O . CYS A 1 99 ? -21.789 -5.935 15.848 1.00 98.50 99 CYS A O 1
ATOM 774 N N . ARG A 1 100 ? -21.432 -7.939 14.914 1.00 98.19 100 ARG A N 1
ATOM 775 C CA . ARG A 1 100 ? -22.733 -8.506 15.305 1.00 98.19 100 ARG A CA 1
ATOM 776 C C . ARG A 1 100 ? -22.895 -8.622 16.811 1.00 98.19 100 ARG A C 1
ATOM 778 O O . ARG A 1 100 ? -23.959 -8.300 17.323 1.00 98.19 100 ARG A O 1
ATOM 785 N N . ARG A 1 101 ? -21.851 -9.056 17.520 1.00 98.06 101 ARG A N 1
ATOM 786 C CA . ARG A 1 101 ? -21.858 -9.148 18.986 1.00 98.06 101 ARG A CA 1
ATOM 787 C C . ARG A 1 101 ? -22.054 -7.782 19.647 1.00 98.06 101 ARG A C 1
ATOM 789 O O . ARG A 1 101 ? -22.641 -7.709 20.719 1.00 98.06 101 ARG A O 1
ATOM 796 N N . LEU A 1 102 ? -21.560 -6.721 19.012 1.00 97.50 102 LEU A N 1
ATOM 797 C CA . LEU A 1 102 ? -21.722 -5.340 19.468 1.00 97.50 102 LEU A CA 1
ATOM 798 C C . LEU A 1 102 ? -23.013 -4.677 18.972 1.00 97.50 102 LEU A C 1
ATOM 800 O O . LEU A 1 102 ? -23.245 -3.519 19.315 1.00 97.50 102 LEU A O 1
ATOM 804 N N . GLU A 1 103 ? -23.825 -5.398 18.189 1.00 97.81 103 GLU A N 1
ATOM 805 C CA . GLU A 1 103 ? -25.023 -4.886 17.512 1.00 97.81 103 GLU A CA 1
ATOM 806 C C . GLU A 1 103 ? -24.731 -3.653 16.637 1.00 97.81 103 GLU A C 1
ATOM 808 O O . GLU A 1 103 ? -25.571 -2.769 16.469 1.00 97.81 103 GLU A O 1
ATOM 813 N N . ALA A 1 104 ? -23.521 -3.601 16.072 1.00 97.81 104 ALA A N 1
ATOM 814 C CA . ALA A 1 104 ? -23.044 -2.475 15.286 1.00 97.81 104 ALA A CA 1
ATOM 815 C C . ALA A 1 104 ? -23.878 -2.298 14.014 1.00 97.81 104 ALA A C 1
ATOM 817 O O . ALA A 1 104 ? -24.081 -3.248 13.254 1.00 97.81 104 ALA A O 1
ATOM 818 N N . ARG A 1 105 ? -24.314 -1.064 13.759 1.00 97.12 105 ARG A N 1
ATOM 819 C CA . ARG A 1 105 ? -24.990 -0.664 12.517 1.00 97.12 105 ARG A CA 1
ATOM 820 C C . ARG A 1 105 ? -24.067 0.117 11.603 1.00 97.12 105 ARG A C 1
ATOM 822 O O . ARG A 1 105 ? -24.216 0.050 10.388 1.00 97.12 105 ARG A O 1
ATOM 829 N N . THR A 1 106 ? -23.121 0.847 12.187 1.00 97.44 106 THR A N 1
ATOM 830 C CA . THR A 1 106 ? -22.178 1.680 11.442 1.00 97.44 106 THR A CA 1
ATOM 831 C C . THR A 1 106 ? -20.755 1.444 11.920 1.00 97.44 106 THR A C 1
ATOM 833 O O . THR A 1 106 ? -20.497 1.297 13.119 1.00 97.44 106 THR A O 1
ATOM 836 N N . VAL A 1 107 ? -19.815 1.421 10.979 1.00 98.00 107 VAL A N 1
ATOM 837 C CA . VAL A 1 107 ? -18.387 1.353 11.281 1.00 98.00 107 VAL A CA 1
ATOM 838 C C . VAL A 1 107 ? -17.659 2.504 10.619 1.00 98.00 107 VAL A C 1
ATOM 840 O O . VAL A 1 107 ? -17.878 2.806 9.449 1.00 98.00 107 VAL A O 1
ATOM 843 N N . THR A 1 108 ? -16.759 3.142 11.357 1.00 98.19 108 THR A N 1
ATOM 844 C CA . THR A 1 108 ? -15.799 4.059 10.740 1.00 98.19 108 THR A CA 1
ATOM 845 C C . THR A 1 108 ? -14.537 3.299 10.408 1.00 98.19 108 THR A C 1
ATOM 847 O O . THR A 1 108 ? -14.061 2.487 11.201 1.00 98.19 108 THR A O 1
ATOM 850 N N . LYS A 1 109 ? -13.990 3.548 9.224 1.00 97.62 109 LYS A N 1
ATOM 851 C CA . LYS A 1 109 ? -12.806 2.863 8.734 1.00 97.62 109 LYS A CA 1
ATOM 852 C C . LYS A 1 109 ? -11.757 3.876 8.303 1.00 97.62 109 LYS A C 1
ATOM 854 O O . LYS A 1 109 ? -12.001 4.747 7.478 1.00 97.62 109 LYS A O 1
ATOM 859 N N . GLY A 1 110 ? -10.570 3.754 8.881 1.00 95.19 110 GLY A N 1
ATOM 860 C CA . GLY A 1 110 ? -9.382 4.420 8.375 1.00 95.19 110 GLY A CA 1
ATOM 861 C C . GLY A 1 110 ? -8.802 3.657 7.188 1.00 95.19 110 GLY A C 1
ATOM 862 O O . GLY A 1 110 ? -8.900 2.430 7.103 1.00 95.19 110 GLY A O 1
ATOM 863 N N . LYS A 1 111 ? -8.100 4.381 6.318 1.00 93.75 111 LYS A N 1
ATOM 864 C CA . LYS A 1 111 ? -7.423 3.821 5.150 1.00 93.75 111 LYS A CA 1
ATOM 865 C C . LYS A 1 111 ? -6.643 2.536 5.454 1.00 93.75 111 LYS A C 1
ATOM 867 O O . LYS A 1 111 ? -5.710 2.527 6.264 1.00 93.75 111 LYS A O 1
ATOM 872 N N . SER A 1 112 ? -6.947 1.468 4.716 1.00 94.62 112 SER A N 1
ATOM 873 C CA . SER A 1 112 ? -6.252 0.186 4.848 1.00 94.62 112 SER A CA 1
ATOM 874 C C . SER A 1 112 ? -6.249 -0.611 3.545 1.00 94.62 112 SER A C 1
ATOM 876 O O . SER A 1 112 ? -7.258 -1.178 3.141 1.00 94.62 112 SER A O 1
ATOM 878 N N . MET A 1 113 ? -5.071 -0.756 2.930 1.00 93.69 113 MET A N 1
ATOM 879 C CA . MET A 1 113 ? -4.926 -1.528 1.686 1.00 93.69 113 MET A CA 1
ATOM 880 C C . MET A 1 113 ? -5.321 -3.004 1.831 1.00 93.69 113 MET A C 1
ATOM 882 O O . MET A 1 113 ? -5.711 -3.629 0.855 1.00 93.69 113 MET A O 1
ATOM 886 N N . ILE A 1 114 ? -5.185 -3.587 3.024 1.00 95.25 114 ILE A N 1
ATOM 887 C CA . ILE A 1 114 ? -5.565 -4.989 3.246 1.00 95.25 114 ILE A CA 1
ATOM 888 C C . ILE A 1 114 ? -7.066 -5.152 3.497 1.00 95.25 114 ILE A C 1
ATOM 890 O O . ILE A 1 114 ? -7.596 -6.230 3.265 1.00 95.25 114 ILE A O 1
ATOM 894 N N . ALA A 1 115 ? -7.761 -4.090 3.915 1.00 96.50 115 ALA A N 1
ATOM 895 C CA . ALA A 1 115 ? -9.219 -4.084 3.911 1.00 96.50 115 ALA A CA 1
ATOM 896 C C . ALA A 1 115 ? -9.753 -4.041 2.468 1.00 96.50 115 ALA A C 1
ATOM 898 O O . ALA A 1 115 ? -10.690 -4.769 2.149 1.00 96.50 115 ALA A O 1
ATOM 899 N N . GLU A 1 116 ? -9.098 -3.276 1.584 1.00 95.25 116 GLU A N 1
ATOM 900 C CA . GLU A 1 116 ? -9.372 -3.293 0.138 1.00 95.25 116 GLU A CA 1
ATOM 901 C C . GLU A 1 116 ? -9.077 -4.663 -0.488 1.00 95.25 116 GLU A C 1
ATOM 903 O O . GLU A 1 116 ? -9.871 -5.184 -1.268 1.00 95.25 116 GLU A O 1
ATOM 908 N N . GLU A 1 117 ? -7.959 -5.293 -0.101 1.00 94.75 117 GLU A N 1
ATOM 909 C CA . GLU A 1 117 ? -7.550 -6.633 -0.556 1.00 94.75 117 GLU A CA 1
ATOM 910 C C . GLU A 1 117 ? -8.634 -7.695 -0.326 1.00 94.75 117 GLU A C 1
ATOM 912 O O . GLU A 1 117 ? -8.791 -8.593 -1.153 1.00 94.75 117 GLU A O 1
ATOM 917 N N . ILE A 1 118 ? -9.391 -7.579 0.769 1.00 96.25 118 ILE A N 1
ATOM 918 C CA . ILE A 1 118 ? -10.458 -8.521 1.135 1.00 96.25 118 ILE A CA 1
ATOM 919 C C . ILE A 1 118 ? -11.861 -7.994 0.815 1.00 96.25 118 ILE A C 1
ATOM 921 O O . ILE A 1 118 ? -12.831 -8.688 1.108 1.00 96.25 118 ILE A O 1
ATOM 925 N N . ALA A 1 119 ? -11.974 -6.804 0.211 1.00 96.00 119 ALA A N 1
ATOM 926 C CA . ALA A 1 119 ? -13.236 -6.120 -0.075 1.00 96.00 119 ALA A CA 1
ATOM 927 C C . ALA A 1 119 ? -14.141 -6.005 1.161 1.00 96.00 119 ALA A C 1
ATOM 929 O O . ALA A 1 119 ? -15.294 -6.438 1.163 1.00 96.00 119 ALA A O 1
ATOM 930 N N . LEU A 1 120 ? -13.570 -5.490 2.254 1.00 97.62 120 LEU A N 1
ATOM 931 C CA . LEU A 1 120 ? -14.255 -5.434 3.541 1.00 97.62 120 LEU A CA 1
ATOM 932 C C . LEU A 1 120 ? -15.505 -4.545 3.502 1.00 97.62 120 LEU A C 1
ATOM 934 O O . LEU A 1 120 ? -16.496 -4.915 4.121 1.00 97.62 120 LEU A O 1
ATOM 938 N N . ASN A 1 121 ? -15.468 -3.417 2.785 1.00 96.88 121 ASN A N 1
ATOM 939 C CA . ASN A 1 121 ? -16.595 -2.481 2.735 1.00 96.88 121 ASN A CA 1
ATOM 940 C C . ASN A 1 121 ? -17.811 -3.134 2.073 1.00 96.88 121 ASN A C 1
ATOM 942 O O . ASN A 1 121 ? -18.814 -3.324 2.755 1.00 96.88 121 ASN A O 1
ATOM 946 N N . ASP A 1 122 ? -17.665 -3.601 0.825 1.00 96.12 122 ASP A N 1
ATOM 947 C CA . ASP A 1 122 ? -18.705 -4.343 0.094 1.00 96.12 122 ASP A CA 1
ATOM 948 C C . ASP A 1 122 ? -19.302 -5.465 0.961 1.00 96.12 122 ASP A C 1
ATOM 950 O O . ASP A 1 122 ? -20.515 -5.623 1.079 1.00 96.12 122 ASP A O 1
ATOM 954 N N . PHE A 1 123 ? -18.440 -6.228 1.640 1.00 98.00 123 PHE A N 1
ATOM 955 C CA . PHE A 1 123 ? -18.877 -7.326 2.493 1.00 98.00 123 PHE A CA 1
ATOM 956 C C . PHE A 1 123 ? -19.682 -6.874 3.720 1.00 98.00 123 PHE A C 1
ATOM 958 O O . PHE A 1 123 ? -20.611 -7.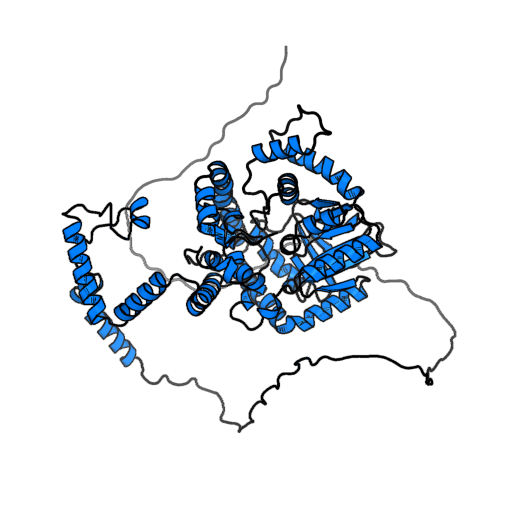574 4.117 1.00 98.00 123 PHE A O 1
ATOM 965 N N . LEU A 1 124 ? -19.327 -5.759 4.361 1.00 98.25 124 LEU A N 1
ATOM 966 C CA . LEU A 1 124 ? -20.082 -5.234 5.503 1.00 98.25 124 LEU A CA 1
ATOM 967 C C . LEU A 1 124 ? -21.424 -4.645 5.054 1.00 98.25 124 LEU A C 1
ATOM 969 O O . LEU A 1 124 ? -22.442 -4.929 5.692 1.00 98.25 124 LEU A O 1
ATOM 973 N N . GLU A 1 125 ? -21.445 -3.939 3.921 1.00 97.50 125 GLU A N 1
ATOM 974 C CA . GLU A 1 125 ? -22.667 -3.402 3.308 1.00 97.50 125 GLU A CA 1
ATOM 975 C C . GLU A 1 125 ? -23.658 -4.526 2.978 1.00 97.50 125 GLU A C 1
ATOM 977 O O . GLU A 1 125 ? -24.818 -4.476 3.390 1.00 97.50 125 GLU A O 1
ATOM 982 N N . GLU A 1 126 ? -23.187 -5.615 2.359 1.00 97.75 126 GLU A N 1
ATOM 983 C CA . GLU A 1 126 ? -23.977 -6.831 2.102 1.00 97.75 126 GLU A CA 1
ATOM 984 C C . GLU A 1 126 ? -24.550 -7.476 3.379 1.00 97.75 126 GLU A C 1
ATOM 986 O O . GLU A 1 126 ? -25.484 -8.285 3.319 1.00 97.75 126 GLU A O 1
ATOM 991 N N . LYS A 1 127 ? -23.975 -7.177 4.548 1.00 98.25 127 LYS A N 1
ATOM 992 C CA . LYS A 1 127 ? -24.426 -7.671 5.857 1.00 98.25 127 LYS A CA 1
ATOM 993 C C . LYS A 1 127 ? -25.224 -6.638 6.647 1.00 98.25 127 LYS A C 1
ATOM 995 O O . LYS A 1 127 ? -25.570 -6.925 7.793 1.00 98.25 127 LYS A O 1
ATOM 1000 N N . GLY A 1 128 ? -25.569 -5.508 6.031 1.00 97.81 128 GLY A N 1
ATOM 1001 C CA . GLY A 1 128 ? -26.392 -4.461 6.630 1.00 97.81 128 GLY A CA 1
ATOM 1002 C C . GLY A 1 128 ? -25.653 -3.600 7.654 1.00 97.81 128 GLY A C 1
ATOM 1003 O O . GLY A 1 128 ? -26.299 -3.013 8.517 1.00 97.81 128 GLY A O 1
ATOM 1004 N N . ILE A 1 129 ? -24.321 -3.553 7.586 1.00 98.31 129 ILE A N 1
ATOM 1005 C CA . ILE A 1 129 ? -23.474 -2.687 8.410 1.00 98.31 129 ILE A CA 1
ATOM 1006 C C . ILE A 1 129 ? -22.882 -1.633 7.480 1.00 98.31 129 ILE A C 1
ATOM 1008 O O . ILE A 1 129 ? -22.208 -1.997 6.525 1.00 98.31 129 ILE A O 1
ATOM 1012 N N . GLU A 1 130 ? -23.111 -0.349 7.744 1.00 97.88 130 GLU A N 1
ATOM 1013 C CA . GLU A 1 130 ? -22.614 0.753 6.909 1.00 97.88 130 GLU A CA 1
ATOM 1014 C C . GLU A 1 130 ? -21.136 1.052 7.232 1.00 97.88 130 GLU A C 1
ATOM 1016 O O . GLU A 1 130 ? -20.848 1.537 8.333 1.00 97.88 130 GLU A O 1
ATOM 1021 N N . PRO A 1 131 ? -20.182 0.798 6.318 1.00 97.44 131 PRO A N 1
ATOM 1022 C CA . PRO A 1 131 ? -18.813 1.254 6.465 1.00 97.44 131 PRO A CA 1
ATOM 1023 C C . PRO A 1 131 ? -18.673 2.691 5.963 1.00 97.44 131 PRO A C 1
ATOM 1025 O O . PRO A 1 131 ? -19.126 3.041 4.878 1.00 97.44 131 PRO A O 1
ATOM 1028 N N . VAL A 1 132 ? -17.987 3.527 6.733 1.00 97.62 132 VAL A N 1
ATOM 1029 C CA . VAL A 1 132 ? -17.703 4.917 6.369 1.00 97.62 132 VAL A CA 1
ATOM 1030 C C . VAL A 1 132 ? -16.198 5.128 6.358 1.00 97.62 132 VAL A C 1
ATOM 1032 O O . VAL A 1 132 ? -15.555 5.066 7.410 1.00 97.62 132 VAL A O 1
ATOM 1035 N N . GLU A 1 133 ? -15.636 5.395 5.182 1.00 97.38 133 GLU A N 1
ATOM 1036 C CA . GLU A 1 133 ? -14.232 5.777 5.050 1.00 97.38 133 GLU A CA 1
ATOM 1037 C C . GLU A 1 133 ? -13.972 7.141 5.684 1.00 97.38 133 GLU A C 1
ATOM 1039 O O . GLU A 1 133 ? -14.733 8.094 5.514 1.00 97.38 133 GLU A O 1
ATOM 1044 N N . THR A 1 134 ? -12.868 7.240 6.419 1.00 96.56 134 THR A N 1
ATOM 1045 C CA . THR A 1 134 ? -12.537 8.439 7.199 1.00 96.56 134 THR A CA 1
ATOM 1046 C C . THR A 1 134 ? -11.309 9.185 6.697 1.00 96.56 134 THR A C 1
ATOM 1048 O O . THR A 1 134 ? -11.085 10.324 7.101 1.00 96.56 134 THR A O 1
ATOM 1051 N N . ASP A 1 135 ? -10.495 8.555 5.848 1.00 95.69 135 ASP A N 1
ATOM 1052 C CA . ASP A 1 135 ? -9.457 9.239 5.070 1.00 95.69 135 ASP A CA 1
ATOM 1053 C C . ASP A 1 135 ? -10.140 9.998 3.935 1.00 95.69 135 ASP A C 1
ATOM 1055 O O . ASP A 1 135 ? -10.966 9.416 3.235 1.00 95.69 135 ASP A O 1
ATOM 1059 N N . LEU A 1 136 ? -9.822 11.280 3.736 1.00 95.00 136 LEU A N 1
ATOM 1060 C CA . LEU A 1 136 ? -10.522 12.090 2.739 1.0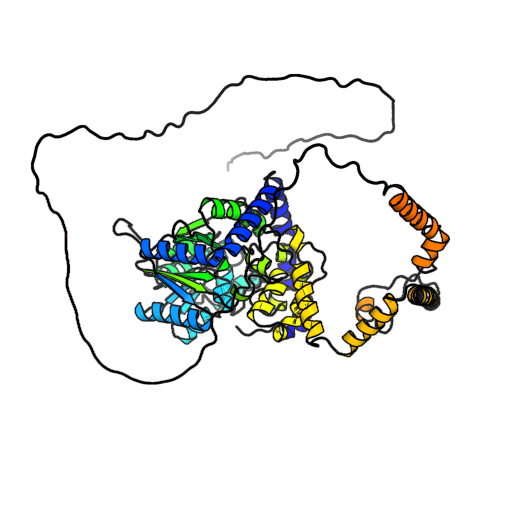0 95.00 136 LEU A CA 1
ATOM 1061 C C . LEU A 1 136 ? -10.458 11.477 1.339 1.00 95.00 136 LEU A C 1
ATOM 1063 O O . LEU A 1 136 ? -11.435 11.511 0.596 1.00 95.00 136 LEU A O 1
ATOM 1067 N N . GLY A 1 137 ? -9.298 10.945 0.961 1.00 95.12 137 GLY A N 1
ATOM 1068 C CA . GLY A 1 137 ? -9.125 10.361 -0.354 1.00 95.12 137 GLY A CA 1
ATOM 1069 C C . GLY A 1 137 ? -9.930 9.073 -0.517 1.00 95.12 137 GLY A C 1
ATOM 1070 O O . GLY A 1 137 ? -10.507 8.880 -1.583 1.00 95.12 137 GLY A O 1
ATOM 1071 N N . GLU A 1 138 ? -9.955 8.211 0.506 1.00 95.50 138 GLU A N 1
ATOM 1072 C CA . GLU A 1 138 ? -10.779 6.989 0.509 1.00 95.50 138 GLU A CA 1
ATOM 1073 C C . GLU A 1 138 ? -12.278 7.338 0.521 1.00 95.50 138 GLU A C 1
ATOM 1075 O O . GLU A 1 138 ? -13.052 6.752 -0.225 1.00 95.50 138 GLU A O 1
ATOM 1080 N N . TYR A 1 139 ? -12.685 8.362 1.277 1.00 97.12 139 TYR A N 1
ATOM 1081 C CA . TYR A 1 139 ? -14.065 8.851 1.305 1.00 97.12 139 TYR A CA 1
ATOM 1082 C C . TYR A 1 139 ? -14.532 9.326 -0.074 1.00 97.12 139 TYR A C 1
ATOM 1084 O O . TYR A 1 139 ? -15.589 8.920 -0.546 1.00 97.12 139 TYR A O 1
ATOM 1092 N N . ILE A 1 140 ? -13.718 10.132 -0.766 1.00 96.94 140 ILE A N 1
ATOM 1093 C CA . ILE A 1 140 ? -14.038 10.613 -2.117 1.00 96.94 140 ILE A CA 1
ATOM 1094 C C . ILE A 1 140 ? -14.264 9.445 -3.082 1.00 96.94 140 ILE A C 1
ATOM 1096 O O . ILE A 1 140 ? -15.219 9.477 -3.854 1.00 96.94 140 ILE A O 1
ATOM 1100 N N . ILE A 1 141 ? -13.402 8.426 -3.065 1.00 96.00 141 ILE A N 1
ATOM 1101 C CA . ILE A 1 141 ? -13.561 7.287 -3.979 1.00 96.00 141 ILE A CA 1
ATOM 1102 C C . ILE A 1 141 ? -14.672 6.332 -3.534 1.00 96.00 141 ILE A C 1
ATOM 1104 O O . ILE A 1 141 ? -15.290 5.714 -4.394 1.00 96.00 141 ILE A O 1
ATOM 1108 N N . GLN A 1 142 ? -14.989 6.265 -2.234 1.00 96.44 142 GLN A N 1
ATOM 1109 C CA . GLN A 1 142 ? -16.153 5.535 -1.732 1.00 96.44 142 GLN A CA 1
ATOM 1110 C C . GLN A 1 142 ? -17.443 6.135 -2.300 1.00 96.44 142 GLN A C 1
ATOM 1112 O O . GLN A 1 142 ? -18.264 5.393 -2.830 1.00 96.44 142 GLN A O 1
ATOM 1117 N N . LEU A 1 143 ? -17.582 7.468 -2.281 1.00 96.50 143 LEU A N 1
ATOM 1118 C CA . LEU A 1 143 ? -18.720 8.166 -2.898 1.00 96.50 143 LEU A CA 1
ATOM 1119 C C . LEU A 1 143 ? -18.837 7.900 -4.405 1.00 96.50 143 LEU A C 1
ATOM 1121 O O . LEU A 1 143 ? -19.924 7.960 -4.965 1.00 96.50 143 LEU A O 1
ATOM 1125 N N . ARG A 1 144 ? -17.709 7.626 -5.065 1.00 95.94 144 ARG A N 1
ATOM 1126 C CA . ARG A 1 144 ? -17.636 7.362 -6.506 1.00 95.94 144 ARG A CA 1
ATOM 1127 C C . ARG A 1 144 ? -17.675 5.874 -6.856 1.00 95.94 144 ARG A C 1
ATOM 1129 O O . ARG A 1 144 ? -17.652 5.544 -8.036 1.00 95.94 144 ARG A O 1
ATOM 1136 N N . HIS A 1 145 ? -17.711 4.985 -5.861 1.00 93.31 145 HIS A N 1
ATOM 1137 C CA . HIS A 1 145 ? -17.590 3.534 -6.034 1.00 93.31 145 HIS A CA 1
ATOM 1138 C C . HIS A 1 145 ? -16.353 3.116 -6.855 1.00 93.31 145 HIS A C 1
ATOM 1140 O O . HIS A 1 145 ? -16.394 2.198 -7.676 1.00 93.31 145 HIS A O 1
ATOM 1146 N N . GLU A 1 146 ? -15.230 3.801 -6.632 1.00 92.50 146 GLU A N 1
ATOM 1147 C CA . GLU A 1 146 ? -13.966 3.580 -7.335 1.00 92.50 146 GLU A CA 1
ATOM 1148 C C . GLU A 1 146 ? -12.920 2.940 -6.403 1.00 92.50 146 GLU A C 1
ATOM 1150 O O . GLU A 1 146 ? -12.842 3.283 -5.224 1.00 92.50 146 GLU A O 1
ATOM 1155 N N . PRO A 1 147 ? -12.048 2.045 -6.906 1.00 92.38 147 PRO A N 1
ATOM 1156 C CA . PRO A 1 147 ? -10.923 1.539 -6.124 1.00 92.38 147 PRO A CA 1
ATOM 1157 C C . PRO A 1 147 ? -9.817 2.600 -5.977 1.00 92.38 147 PRO A C 1
ATOM 1159 O O . PRO A 1 147 ? -9.690 3.500 -6.816 1.00 92.38 147 PRO A O 1
ATOM 1162 N N . PRO A 1 148 ? -8.916 2.484 -4.986 1.00 94.25 148 PRO A N 1
ATOM 1163 C CA . PRO A 1 148 ? -7.829 3.441 -4.822 1.00 94.25 148 PRO A CA 1
ATOM 1164 C C . PRO A 1 148 ? -6.815 3.351 -5.966 1.00 94.25 148 PRO A C 1
ATOM 1166 O O . PRO A 1 148 ? -6.268 2.294 -6.284 1.00 94.25 148 PRO A O 1
ATOM 1169 N N . SER A 1 149 ? -6.474 4.501 -6.547 1.00 93.75 149 SER A N 1
ATOM 1170 C CA . SER A 1 149 ? -5.454 4.586 -7.605 1.00 93.75 149 SER A CA 1
ATOM 1171 C C . SER A 1 149 ? -4.017 4.602 -7.064 1.00 93.75 149 SER A C 1
ATOM 1173 O O . SER A 1 149 ? -3.070 4.285 -7.783 1.00 93.75 149 SER A O 1
ATOM 1175 N N . HIS A 1 150 ? -3.819 4.956 -5.789 1.00 94.62 150 HIS A N 1
ATOM 1176 C CA . HIS A 1 150 ? -2.497 5.022 -5.170 1.00 94.62 150 HIS A CA 1
ATOM 1177 C C . HIS A 1 150 ? -2.537 4.643 -3.688 1.00 94.62 150 HIS A C 1
ATOM 1179 O O . HIS A 1 150 ? -3.326 5.155 -2.902 1.00 94.62 150 HIS A O 1
ATOM 1185 N N . ILE A 1 151 ? -1.532 3.880 -3.252 1.00 93.19 151 ILE A N 1
ATOM 1186 C CA . ILE A 1 151 ? -1.410 3.411 -1.865 1.00 93.19 151 ILE A CA 1
ATOM 1187 C C . ILE A 1 151 ? -1.263 4.492 -0.776 1.00 93.19 151 ILE A C 1
ATOM 1189 O O . ILE A 1 151 ? -1.481 4.177 0.383 1.00 93.19 151 ILE A O 1
ATOM 1193 N N . ILE A 1 152 ? -0.917 5.750 -1.092 1.00 92.00 152 ILE A N 1
ATOM 1194 C CA . ILE A 1 152 ? -0.845 6.851 -0.102 1.00 92.00 152 ILE A CA 1
ATOM 1195 C C . ILE A 1 152 ? -1.808 7.996 -0.432 1.00 92.00 152 ILE A C 1
ATOM 1197 O O . ILE A 1 152 ? -2.263 8.647 0.491 1.00 92.00 152 ILE A O 1
ATOM 1201 N N . ALA A 1 153 ? -2.165 8.191 -1.706 1.00 92.62 153 ALA A N 1
ATOM 1202 C CA . ALA A 1 153 ? -3.043 9.264 -2.176 1.00 92.62 153 ALA A CA 1
ATOM 1203 C C . ALA A 1 153 ? -4.151 8.670 -3.076 1.00 92.62 153 ALA A C 1
ATOM 1205 O O . ALA A 1 153 ? -4.039 8.709 -4.299 1.00 92.62 153 ALA A O 1
ATOM 1206 N N . PRO A 1 154 ? -5.175 8.029 -2.500 1.00 93.88 154 PRO A N 1
ATOM 1207 C CA . PRO A 1 154 ? -6.053 7.104 -3.226 1.00 93.88 154 PRO A CA 1
ATOM 1208 C C . PRO A 1 154 ? -6.841 7.784 -4.362 1.00 93.88 154 PRO A C 1
ATOM 1210 O O . PRO A 1 154 ? -6.918 7.227 -5.462 1.00 93.88 154 PRO A O 1
ATOM 1213 N N . ALA A 1 155 ? -7.265 9.036 -4.159 1.00 94.75 155 ALA A N 1
ATOM 1214 C CA . ALA A 1 155 ? -7.969 9.881 -5.129 1.00 94.75 155 ALA A CA 1
ATOM 1215 C C . ALA A 1 155 ? -7.054 10.695 -6.078 1.00 94.75 155 ALA A C 1
ATOM 1217 O O . ALA A 1 155 ? -7.510 11.630 -6.726 1.00 94.75 155 ALA A O 1
ATOM 1218 N N . VAL A 1 156 ? -5.751 10.389 -6.186 1.00 92.56 156 VAL A N 1
ATOM 1219 C CA . VAL A 1 156 ? -4.794 11.220 -6.960 1.00 92.56 156 VAL A CA 1
ATOM 1220 C C . VAL A 1 156 ? -5.052 11.267 -8.475 1.00 92.56 156 VAL A C 1
ATOM 1222 O O . VAL A 1 156 ? -4.444 12.064 -9.184 1.00 92.56 156 VAL A O 1
ATOM 1225 N N . HIS A 1 157 ? -5.918 10.394 -8.980 1.00 93.88 157 HIS A N 1
ATOM 1226 C CA . HIS A 1 157 ? -6.354 10.366 -10.374 1.00 93.88 157 HIS A CA 1
ATOM 1227 C C . HIS A 1 157 ? -7.451 11.398 -10.681 1.00 93.88 157 HIS A C 1
ATOM 1229 O O . HIS A 1 157 ? -7.721 11.644 -11.852 1.00 93.88 157 HIS A O 1
ATOM 1235 N N . LEU A 1 158 ? -8.053 12.006 -9.655 1.00 94.06 158 LEU A N 1
ATOM 1236 C CA . LEU A 1 158 ? -9.150 12.955 -9.799 1.00 94.06 158 LEU A CA 1
ATOM 1237 C C . LEU A 1 158 ? -8.650 14.399 -9.808 1.00 94.06 158 LEU A C 1
ATOM 1239 O O . LEU A 1 158 ? -7.671 14.757 -9.143 1.00 94.06 158 LEU A O 1
ATOM 1243 N N . VAL A 1 159 ? -9.370 15.250 -10.536 1.00 92.69 159 VAL A N 1
ATOM 1244 C CA . VAL A 1 159 ? -9.248 16.707 -10.422 1.00 92.69 159 VAL A CA 1
ATOM 1245 C C . VAL A 1 159 ? -10.290 17.263 -9.452 1.00 92.69 159 VAL A C 1
ATOM 1247 O O . VAL A 1 159 ? -11.297 16.625 -9.155 1.00 92.69 159 VAL A O 1
ATOM 1250 N N . LYS A 1 160 ? -10.049 18.475 -8.950 1.00 92.62 160 LYS A N 1
ATOM 1251 C CA . LYS A 1 160 ? -10.895 19.137 -7.945 1.00 92.62 160 LYS A CA 1
ATOM 1252 C C . LYS A 1 160 ? -12.357 19.245 -8.389 1.00 92.62 160 LYS A C 1
ATOM 1254 O O . LYS A 1 160 ? -13.250 19.087 -7.567 1.00 92.62 160 LYS A O 1
ATOM 1259 N N . GLU A 1 161 ? -12.590 19.490 -9.674 1.00 93.38 161 GLU A N 1
ATOM 1260 C CA . GLU A 1 161 ? -13.930 19.610 -10.249 1.00 93.38 161 GLU A CA 1
ATOM 1261 C C . GLU A 1 161 ? -14.720 18.298 -10.081 1.00 93.38 161 GLU A C 1
ATOM 1263 O O . GLU A 1 161 ? -15.831 18.321 -9.569 1.00 93.38 161 GLU A O 1
ATOM 1268 N N . GLN A 1 162 ? -14.096 17.144 -10.346 1.00 94.81 162 GLN A N 1
ATOM 1269 C CA . GLN A 1 162 ? -14.723 15.828 -10.147 1.00 94.81 162 GLN A CA 1
ATOM 1270 C C . GLN A 1 162 ? -15.009 15.518 -8.669 1.00 94.81 162 GLN A C 1
ATOM 1272 O O . GLN A 1 162 ? -15.955 14.796 -8.358 1.00 94.81 162 GLN A O 1
ATOM 1277 N N . VAL A 1 163 ? -14.189 16.045 -7.751 1.00 95.50 163 VAL A N 1
ATOM 1278 C CA . VAL A 1 163 ? -14.429 15.931 -6.302 1.00 95.50 163 VAL A CA 1
ATOM 1279 C C . VAL A 1 163 ? -15.635 16.776 -5.888 1.00 95.50 163 VAL A C 1
ATOM 1281 O O . VAL A 1 163 ? -16.468 16.313 -5.113 1.00 95.50 163 VAL A O 1
ATOM 1284 N N . SER A 1 164 ? -15.746 17.994 -6.425 1.00 95.62 164 SER A N 1
ATOM 1285 C CA . SER A 1 164 ? -16.896 18.880 -6.209 1.00 95.62 164 SER A CA 1
ATOM 1286 C C . SER A 1 164 ? -18.195 18.229 -6.684 1.00 95.62 164 SER A C 1
ATOM 1288 O O . SER A 1 164 ? -19.165 1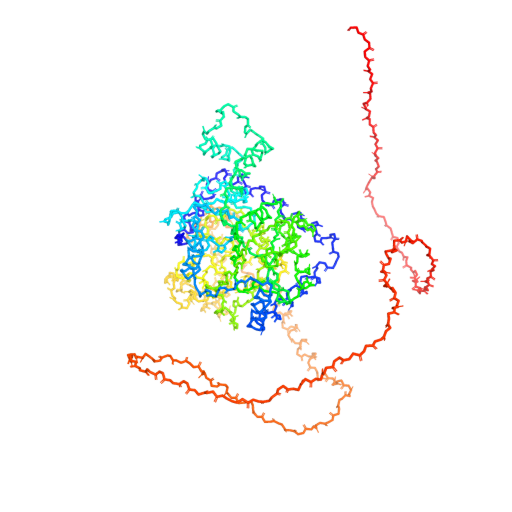8.191 -5.929 1.00 95.62 164 SER A O 1
ATOM 1290 N N . ASP A 1 165 ? -18.189 17.632 -7.879 1.00 95.00 165 ASP A N 1
ATOM 1291 C CA . ASP A 1 165 ? -19.351 16.927 -8.431 1.00 95.00 165 ASP A CA 1
ATOM 1292 C C . ASP A 1 165 ? -19.785 15.757 -7.534 1.00 95.00 165 ASP A C 1
ATOM 1294 O O . ASP A 1 165 ? -20.958 15.663 -7.174 1.00 95.00 165 ASP A O 1
ATOM 1298 N N . ALA A 1 166 ? -18.835 14.931 -7.077 1.00 96.12 166 ALA A N 1
ATOM 1299 C CA . ALA A 1 166 ? -19.124 13.816 -6.171 1.00 96.12 166 ALA A CA 1
ATOM 1300 C C . ALA A 1 166 ? -19.742 14.281 -4.838 1.00 96.12 166 ALA A C 1
ATOM 1302 O O . ALA A 1 166 ? -20.649 13.645 -4.307 1.00 96.12 166 ALA A O 1
ATOM 1303 N N . PHE A 1 167 ? -19.291 15.414 -4.292 1.00 96.88 167 PHE A N 1
ATOM 1304 C CA . PHE A 1 167 ? -19.861 15.974 -3.062 1.00 96.88 167 PHE A CA 1
ATOM 1305 C C . PHE A 1 167 ? -21.266 16.541 -3.276 1.00 96.88 167 PHE A C 1
ATOM 1307 O O . PHE A 1 167 ? -22.118 16.422 -2.395 1.00 96.88 167 PHE A O 1
ATOM 1314 N N . ARG A 1 168 ? -21.532 17.141 -4.441 1.00 95.38 168 ARG A N 1
ATOM 1315 C CA . ARG A 1 168 ? -22.873 17.627 -4.800 1.00 95.38 168 ARG A CA 1
ATOM 1316 C C . ARG A 1 168 ? -23.867 16.482 -4.949 1.00 95.38 168 ARG A C 1
ATOM 1318 O O . ARG A 1 168 ? -24.995 16.623 -4.489 1.00 95.38 168 ARG A O 1
ATOM 1325 N N . GLU A 1 169 ? -23.436 15.377 -5.547 1.00 95.44 169 GLU A N 1
ATOM 1326 C CA . GLU A 1 169 ? -24.248 14.173 -5.720 1.00 95.44 169 GLU A CA 1
ATOM 1327 C C . GLU A 1 169 ? -24.522 13.459 -4.389 1.00 95.44 169 GLU A C 1
ATOM 1329 O O . GLU A 1 169 ? -25.652 13.052 -4.135 1.00 95.44 169 GLU A O 1
ATOM 1334 N N . ALA A 1 170 ? -23.520 13.356 -3.512 1.00 95.25 170 ALA A N 1
ATOM 1335 C CA . ALA A 1 170 ? -23.644 12.613 -2.260 1.00 95.25 170 ALA A CA 1
ATOM 1336 C C . ALA A 1 170 ? -24.284 13.407 -1.108 1.00 95.25 170 ALA A C 1
ATOM 1338 O O . ALA A 1 170 ? -25.073 12.860 -0.339 1.00 95.25 170 ALA A O 1
ATOM 1339 N N . HIS A 1 171 ? -23.940 14.689 -0.941 1.00 95.12 171 HIS A N 1
ATOM 1340 C CA . HIS A 1 171 ? -24.397 15.509 0.189 1.00 95.12 171 HIS A CA 1
ATOM 1341 C C . HIS A 1 171 ? -25.608 16.365 -0.206 1.00 95.12 171 HIS A C 1
ATOM 1343 O O . HIS A 1 171 ? -25.550 17.600 -0.242 1.00 95.12 171 HIS A O 1
ATOM 1349 N N . THR A 1 172 ? -26.712 15.700 -0.550 1.00 94.19 172 THR A N 1
ATOM 1350 C CA . THR A 1 172 ? -27.954 16.353 -1.000 1.00 94.19 172 THR A CA 1
ATOM 1351 C C . THR A 1 172 ? -28.712 17.064 0.125 1.00 94.19 172 THR A C 1
ATOM 1353 O O . THR A 1 172 ? -29.645 17.814 -0.148 1.00 94.19 172 THR A O 1
ATOM 1356 N N . ASP A 1 173 ? -28.334 16.840 1.390 1.00 93.06 173 ASP A N 1
ATOM 1357 C CA . ASP A 1 173 ? -28.880 17.529 2.566 1.00 93.06 173 ASP A CA 1
ATOM 1358 C C . ASP A 1 173 ? -28.343 18.963 2.735 1.00 93.06 173 ASP A C 1
ATOM 1360 O O . ASP A 1 173 ? -28.862 19.726 3.551 1.00 93.06 173 ASP A O 1
ATOM 1364 N N . LEU A 1 174 ? -27.317 19.344 1.970 1.00 93.19 174 LEU A N 1
ATOM 1365 C CA . LEU A 1 174 ? -26.686 20.662 2.023 1.00 93.19 174 LEU A CA 1
ATOM 1366 C C . LEU A 1 174 ? -27.197 21.598 0.909 1.00 93.19 174 LEU A C 1
ATOM 1368 O O . LEU A 1 174 ? -27.618 21.121 -0.147 1.00 93.19 174 LEU A O 1
ATOM 1372 N N . PRO A 1 175 ? -27.107 22.936 1.081 1.00 92.88 175 PRO A N 1
ATOM 1373 C CA . PRO A 1 175 ? -27.535 23.898 0.061 1.00 92.88 175 PRO A CA 1
ATOM 1374 C C . PRO A 1 175 ? -26.897 23.637 -1.309 1.00 92.88 175 PRO A C 1
ATOM 1376 O O . PRO A 1 175 ? -25.699 23.358 -1.409 1.00 92.88 175 PRO A O 1
ATOM 1379 N N . ALA A 1 176 ? -27.689 23.730 -2.379 1.00 89.75 176 ALA A N 1
ATOM 1380 C CA . ALA A 1 176 ? -27.225 23.441 -3.737 1.00 89.75 176 ALA A CA 1
ATOM 1381 C C . ALA A 1 176 ? -26.216 24.483 -4.260 1.00 89.75 176 ALA A C 1
ATOM 1383 O O . ALA A 1 176 ? -25.329 24.155 -5.046 1.00 89.75 176 ALA A O 1
ATOM 1384 N N . ASP A 1 177 ? -26.307 25.727 -3.794 1.00 89.81 177 ASP A N 1
ATOM 1385 C CA . ASP A 1 177 ? -25.491 26.877 -4.202 1.00 89.81 177 ASP A CA 1
ATOM 1386 C C . ASP A 1 177 ? -24.199 27.051 -3.381 1.00 89.81 177 ASP A C 1
ATOM 1388 O O . ASP A 1 177 ? -23.473 28.031 -3.551 1.00 89.81 177 ASP A O 1
ATOM 1392 N N . ARG A 1 178 ? -23.868 26.092 -2.506 1.00 93.44 178 ARG A N 1
ATOM 1393 C CA . ARG A 1 178 ? -22.652 26.142 -1.682 1.00 93.44 178 ARG A CA 1
ATOM 1394 C C . ARG A 1 178 ? -21.366 26.154 -2.523 1.00 93.44 178 ARG A C 1
ATOM 1396 O O . ARG A 1 178 ? -21.269 25.505 -3.571 1.00 93.44 178 ARG A O 1
ATOM 1403 N N . ASN A 1 179 ? -20.359 26.875 -2.028 1.00 92.06 179 ASN A N 1
ATOM 1404 C CA . ASN A 1 179 ? -19.062 27.027 -2.687 1.00 92.06 179 ASN A CA 1
ATOM 1405 C C . ASN A 1 179 ? -18.180 25.785 -2.480 1.00 92.06 179 ASN A C 1
ATOM 1407 O O . ASN A 1 179 ? -17.713 25.527 -1.371 1.00 92.06 179 ASN A O 1
ATOM 1411 N N . LEU A 1 180 ? -17.880 25.082 -3.572 1.00 92.94 180 LEU A N 1
ATOM 1412 C CA . LEU A 1 180 ? -16.967 23.933 -3.620 1.00 92.94 180 LEU A CA 1
ATOM 1413 C C . LEU A 1 180 ? -15.841 24.143 -4.645 1.00 92.94 180 LEU A C 1
ATOM 1415 O O . LEU A 1 180 ? -15.253 23.192 -5.158 1.00 92.94 180 LEU A O 1
ATOM 1419 N N . ASP A 1 181 ? -15.529 25.406 -4.934 1.00 89.81 181 ASP A N 1
ATOM 1420 C CA . ASP A 1 181 ? -14.541 25.787 -5.940 1.00 89.81 181 ASP A CA 1
ATOM 1421 C C . ASP A 1 181 ? -13.117 25.777 -5.378 1.00 89.81 181 ASP A C 1
ATOM 1423 O O . ASP A 1 181 ? -12.145 25.822 -6.135 1.00 89.81 181 ASP A O 1
ATOM 1427 N N . GLU A 1 182 ? -12.949 25.697 -4.059 1.00 92.06 182 GLU A N 1
ATOM 1428 C CA . GLU A 1 182 ? -11.648 25.753 -3.402 1.00 92.06 182 GLU A CA 1
ATOM 1429 C C . GLU A 1 182 ? -11.403 24.547 -2.488 1.00 92.06 182 GLU A C 1
ATOM 1431 O O . GLU A 1 182 ? -12.307 23.990 -1.871 1.00 92.06 182 GLU A O 1
ATOM 1436 N N . ALA A 1 183 ? -10.135 24.150 -2.354 1.00 90.94 183 ALA A N 1
ATOM 1437 C CA . ALA A 1 183 ? -9.762 23.034 -1.485 1.00 90.94 183 ALA A CA 1
ATOM 1438 C C . ALA A 1 183 ? -10.188 23.229 -0.009 1.00 90.94 183 ALA A C 1
ATOM 1440 O O . ALA A 1 183 ? -10.663 22.262 0.585 1.00 90.94 183 ALA A O 1
ATOM 1441 N N . PRO A 1 184 ? -10.076 24.427 0.607 1.00 94.31 184 PRO A N 1
ATOM 1442 C CA . PRO A 1 184 ? -10.528 24.629 1.982 1.00 94.31 184 PRO A CA 1
ATOM 1443 C C . PRO A 1 184 ? -12.030 24.401 2.183 1.00 94.31 184 PRO A C 1
ATOM 1445 O O . PRO A 1 184 ? -12.413 23.884 3.231 1.00 94.31 184 PRO A O 1
ATOM 1448 N N . THR A 1 185 ? -12.875 24.757 1.209 1.00 94.81 185 THR A N 1
ATOM 1449 C CA . THR A 1 185 ? -14.329 24.584 1.339 1.00 94.81 185 THR A CA 1
ATOM 1450 C C . THR A 1 185 ? -14.736 23.124 1.165 1.00 94.81 185 THR A C 1
ATOM 1452 O O . THR A 1 185 ? -15.494 22.617 1.988 1.00 94.81 185 THR A O 1
ATOM 1455 N N . LEU A 1 186 ? -14.133 22.411 0.203 1.00 94.25 186 LEU A N 1
ATOM 1456 C CA . LEU A 1 186 ? -14.264 20.952 0.074 1.00 94.25 186 LEU A CA 1
ATOM 1457 C C . LEU A 1 186 ? -13.880 20.241 1.384 1.00 94.25 186 LEU A C 1
ATOM 1459 O O . LEU A 1 186 ? -14.631 19.421 1.908 1.00 94.25 186 LEU A O 1
ATOM 1463 N N . LEU A 1 187 ? -12.729 20.596 1.960 1.00 93.75 187 LEU A N 1
ATOM 1464 C CA . LEU A 1 187 ? -12.263 20.024 3.225 1.00 93.75 187 LEU A CA 1
ATOM 1465 C C . LEU A 1 187 ? -13.217 20.314 4.390 1.00 93.75 187 LEU A C 1
ATOM 1467 O O . LEU A 1 187 ? -13.453 19.438 5.223 1.00 93.75 187 LEU A O 1
ATOM 1471 N N . ALA A 1 188 ? -13.752 21.534 4.471 1.00 94.44 188 ALA A N 1
ATOM 1472 C CA . ALA A 1 188 ? -14.688 21.920 5.521 1.00 94.44 188 ALA A CA 1
ATOM 1473 C C . ALA A 1 188 ? -15.995 21.118 5.445 1.00 94.44 188 ALA A C 1
ATOM 1475 O O . ALA A 1 188 ? -16.485 20.665 6.482 1.00 94.44 188 ALA A O 1
ATOM 1476 N N . GLU A 1 189 ? -16.519 20.894 4.238 1.00 95.25 189 GLU A N 1
ATOM 1477 C CA . GLU A 1 189 ? -17.714 20.077 4.016 1.00 95.25 189 GLU A CA 1
ATOM 1478 C C . GLU A 1 189 ? -17.486 18.619 4.421 1.00 95.25 189 GLU A C 1
ATOM 1480 O O . GLU A 1 189 ? -18.210 18.100 5.273 1.00 95.25 189 GLU A O 1
ATOM 1485 N N . ALA A 1 190 ? -16.432 17.984 3.896 1.00 95.12 190 ALA A N 1
ATOM 1486 C CA . ALA A 1 190 ? -16.089 16.606 4.248 1.00 95.12 190 ALA A CA 1
ATOM 1487 C C . ALA A 1 190 ? -15.923 16.445 5.765 1.00 95.12 190 ALA A C 1
ATOM 1489 O O . ALA A 1 190 ? -16.463 15.520 6.372 1.00 95.12 190 ALA A O 1
ATOM 1490 N N . ARG A 1 191 ? -15.242 17.400 6.413 1.00 95.00 191 ARG A N 1
ATOM 1491 C CA . ARG A 1 191 ? -15.080 17.416 7.868 1.00 95.00 191 ARG A CA 1
ATOM 1492 C C . ARG A 1 191 ? -16.420 17.496 8.597 1.00 95.00 191 ARG A C 1
ATOM 1494 O O . ARG A 1 191 ? -16.585 16.796 9.593 1.00 95.00 191 ARG A O 1
ATOM 1501 N N . ALA A 1 192 ? -17.351 18.342 8.155 1.00 93.81 192 ALA A N 1
ATOM 1502 C CA . ALA A 1 192 ? -18.660 18.486 8.790 1.00 93.81 192 ALA A CA 1
ATOM 1503 C C . ALA A 1 192 ? -19.482 17.189 8.704 1.00 93.81 192 ALA A C 1
ATOM 1505 O O . ALA A 1 192 ? -20.063 16.765 9.707 1.00 93.81 192 ALA A O 1
ATOM 1506 N N . ILE A 1 193 ? -19.470 16.527 7.543 1.00 95.00 193 ILE A N 1
ATOM 1507 C CA . ILE A 1 193 ? -20.138 15.236 7.337 1.00 95.00 193 ILE A CA 1
ATOM 1508 C C . ILE A 1 193 ? -19.498 14.146 8.204 1.00 95.00 193 ILE A C 1
ATOM 1510 O O . ILE A 1 193 ? -20.182 13.533 9.030 1.00 95.00 193 ILE A O 1
ATOM 1514 N N . LEU A 1 194 ? -18.181 13.954 8.085 1.00 96.19 194 LEU A N 1
ATOM 1515 C CA . LEU A 1 194 ? -17.459 12.892 8.787 1.00 96.19 194 LEU A CA 1
ATOM 1516 C C . LEU A 1 194 ? -17.508 13.060 10.308 1.00 96.19 194 LEU A C 1
ATOM 1518 O O . LEU A 1 194 ? -17.603 12.068 11.023 1.00 96.19 194 LEU A O 1
ATOM 1522 N N . ARG A 1 195 ? -17.533 14.295 10.832 1.00 95.56 195 ARG A N 1
ATOM 1523 C CA . ARG A 1 195 ? -17.678 14.563 12.278 1.00 95.56 195 ARG A CA 1
ATOM 1524 C C . ARG A 1 195 ? -18.906 13.873 12.872 1.00 95.56 195 ARG A C 1
ATOM 1526 O O . ARG A 1 195 ? -18.804 13.313 13.959 1.00 95.56 195 ARG A O 1
ATOM 1533 N N . ARG A 1 196 ? -20.044 13.907 12.168 1.00 94.94 196 ARG A N 1
ATOM 1534 C CA . ARG A 1 196 ? -21.281 13.239 12.606 1.00 94.94 196 ARG A CA 1
ATOM 1535 C C . ARG A 1 196 ? -21.112 11.720 12.590 1.00 94.94 196 ARG A C 1
ATOM 1537 O O . ARG A 1 196 ? -21.502 11.058 13.544 1.00 94.94 196 ARG A O 1
ATOM 1544 N N . LYS A 1 197 ? -20.477 11.188 11.543 1.00 96.25 197 LYS A N 1
ATOM 1545 C CA . LYS A 1 197 ? -20.231 9.749 11.375 1.00 96.25 197 LYS A CA 1
ATOM 1546 C C . LYS A 1 197 ? -19.274 9.189 12.432 1.00 96.25 197 LYS A C 1
ATOM 1548 O O . LYS A 1 197 ? -19.567 8.147 12.996 1.00 96.25 197 LYS A O 1
ATOM 1553 N N . PHE A 1 198 ? -18.203 9.908 12.781 1.00 96.38 198 PHE A N 1
ATOM 1554 C CA . PHE A 1 198 ? -17.296 9.516 13.870 1.00 96.38 198 PHE A CA 1
ATOM 1555 C C . PHE A 1 198 ? -18.007 9.354 15.216 1.00 96.38 198 PHE A C 1
ATOM 1557 O O . PHE A 1 198 ? -17.733 8.401 15.932 1.00 96.38 198 PHE A O 1
ATOM 1564 N N . LEU A 1 199 ? -18.909 10.279 15.560 1.00 94.88 199 LEU A N 1
ATOM 1565 C CA . LEU A 1 199 ? -19.643 10.240 16.830 1.00 94.88 199 LEU A CA 1
ATOM 1566 C C . LEU A 1 199 ? -20.721 9.151 16.867 1.00 94.88 199 LEU A C 1
ATOM 1568 O O . LEU A 1 199 ? -21.091 8.708 17.948 1.00 94.88 199 LEU A O 1
ATOM 1572 N N . ALA A 1 200 ? -21.246 8.759 15.705 1.00 95.50 200 ALA A N 1
ATOM 1573 C CA . ALA A 1 200 ? -22.293 7.749 15.586 1.00 95.50 200 ALA A CA 1
ATOM 1574 C C . ALA A 1 200 ? -21.751 6.316 15.432 1.00 95.50 200 ALA A C 1
ATOM 1576 O O . ALA A 1 200 ? -22.531 5.374 15.517 1.00 95.50 200 ALA A O 1
ATOM 1577 N N . ALA A 1 201 ? -20.451 6.153 15.174 1.00 97.25 201 ALA A N 1
ATOM 1578 C CA . ALA A 1 201 ? -19.855 4.864 14.852 1.00 97.25 201 ALA A CA 1
ATOM 1579 C C . ALA A 1 201 ? -19.810 3.912 16.053 1.00 97.25 201 ALA A C 1
ATOM 1581 O O . ALA A 1 201 ? -19.296 4.254 17.117 1.00 97.25 201 ALA A O 1
ATOM 1582 N N . ASP A 1 202 ? -20.260 2.675 15.843 1.00 97.50 202 ASP A N 1
ATOM 1583 C CA . ASP A 1 202 ? -20.257 1.635 16.876 1.00 97.50 202 ASP A CA 1
ATOM 1584 C C . ASP A 1 202 ? -18.880 0.970 17.003 1.00 97.50 202 ASP A C 1
ATOM 1586 O O . ASP A 1 202 ? -18.420 0.644 18.101 1.00 97.50 202 ASP A O 1
ATOM 1590 N N . VAL A 1 203 ? -18.208 0.786 15.860 1.00 98.56 203 VAL A N 1
ATOM 1591 C CA . VAL A 1 203 ? -16.887 0.157 15.749 1.00 98.56 203 VAL A CA 1
ATOM 1592 C C . VAL A 1 203 ? -15.973 1.001 14.867 1.00 98.56 203 VAL A C 1
ATOM 1594 O O . VAL A 1 203 ? -16.370 1.498 13.811 1.00 98.56 203 VAL A O 1
ATOM 1597 N N . GLY A 1 204 ? -14.725 1.132 15.299 1.00 98.38 204 GLY A N 1
ATOM 1598 C CA . GLY A 1 204 ? -13.644 1.744 14.549 1.00 98.38 204 GLY A CA 1
ATOM 1599 C C . GLY A 1 204 ? -12.718 0.692 13.966 1.00 98.38 204 GLY A C 1
ATOM 1600 O O . GLY A 1 204 ? -12.224 -0.162 14.698 1.00 98.38 204 GLY A O 1
ATOM 1601 N N . ILE A 1 205 ? -12.442 0.752 12.668 1.00 98.62 205 ILE A N 1
ATOM 1602 C CA . ILE A 1 205 ? -11.522 -0.162 11.990 1.00 98.62 205 ILE A CA 1
ATOM 1603 C C . ILE A 1 205 ? -10.334 0.628 11.452 1.00 98.62 205 ILE A C 1
ATOM 1605 O O . ILE A 1 205 ? -10.498 1.582 10.696 1.00 98.62 205 ILE A O 1
ATOM 1609 N N . THR A 1 206 ? -9.113 0.224 11.789 1.00 98.25 206 THR A N 1
ATOM 1610 C CA . THR A 1 206 ? -7.898 0.822 11.219 1.00 98.25 206 THR A CA 1
ATOM 1611 C C . THR A 1 206 ? -6.992 -0.237 10.610 1.00 98.25 206 THR A C 1
ATOM 1613 O O . THR A 1 206 ? -7.060 -1.421 10.936 1.00 98.25 206 THR A O 1
ATOM 1616 N N . GLY A 1 207 ? -6.098 0.198 9.722 1.00 97.12 207 GLY A N 1
ATOM 1617 C CA . GLY A 1 207 ? -4.911 -0.578 9.376 1.00 97.12 207 GLY A CA 1
ATOM 1618 C C . GLY A 1 207 ? -3.823 -0.484 10.455 1.00 97.12 207 GLY A C 1
ATOM 1619 O O . GLY A 1 207 ? -4.016 0.137 11.500 1.00 97.12 207 GLY A O 1
ATOM 1620 N N . ALA A 1 208 ? -2.638 -1.019 10.146 1.00 97.38 208 ALA A N 1
ATOM 1621 C CA . ALA A 1 208 ? -1.407 -0.743 10.886 1.00 97.38 208 ALA A CA 1
ATOM 1622 C C . ALA A 1 208 ? -0.205 -0.521 9.950 1.00 97.38 208 ALA A C 1
ATOM 1624 O O . ALA A 1 208 ? 0.028 -1.243 8.967 1.00 97.38 208 ALA A O 1
ATOM 1625 N N . ASN A 1 209 ? 0.608 0.480 10.279 1.00 97.75 209 ASN A N 1
ATOM 1626 C CA . ASN A 1 209 ? 1.936 0.659 9.705 1.00 97.75 209 ASN A CA 1
ATOM 1627 C C . ASN A 1 209 ? 2.937 -0.302 10.351 1.00 97.75 209 ASN A C 1
ATOM 1629 O O . ASN A 1 209 ? 3.713 -0.906 9.609 1.00 97.75 209 ASN A O 1
ATOM 1633 N N . PHE A 1 210 ? 2.867 -0.467 11.678 1.00 98.56 210 PHE A N 1
ATOM 1634 C CA . PHE A 1 210 ? 3.710 -1.373 12.462 1.00 98.56 210 PHE A CA 1
ATOM 1635 C C . PHE A 1 210 ? 2.919 -2.042 13.590 1.00 98.56 210 PHE A C 1
ATOM 1637 O O . PHE A 1 210 ? 1.977 -1.454 14.121 1.00 98.56 210 PHE A O 1
ATOM 1644 N N . LEU A 1 211 ? 3.342 -3.249 13.960 1.00 98.75 211 LEU A N 1
ATOM 1645 C CA . LEU A 1 211 ? 2.923 -3.959 15.171 1.00 98.75 211 LEU A CA 1
ATOM 1646 C C . LEU A 1 211 ? 4.177 -4.155 16.028 1.00 98.75 211 LEU A C 1
ATOM 1648 O O . LEU A 1 211 ? 5.156 -4.702 15.534 1.00 98.75 211 LEU A O 1
ATOM 1652 N N . ILE A 1 212 ? 4.210 -3.668 17.260 1.00 98.81 212 ILE A N 1
ATOM 1653 C CA . ILE A 1 212 ? 5.429 -3.675 18.076 1.00 98.81 212 ILE A CA 1
ATOM 1654 C C . ILE A 1 212 ? 5.374 -4.848 19.042 1.00 98.81 212 ILE A C 1
ATOM 1656 O O . ILE A 1 212 ? 4.570 -4.850 19.974 1.00 98.81 212 ILE A O 1
ATOM 1660 N N . ALA A 1 213 ? 6.235 -5.838 18.822 1.00 98.81 213 ALA A N 1
ATOM 1661 C CA . ALA A 1 213 ? 6.219 -7.080 19.581 1.00 98.81 213 ALA A CA 1
ATOM 1662 C C . ALA A 1 213 ? 6.502 -6.862 21.071 1.00 98.81 213 ALA A C 1
ATOM 1664 O O . ALA A 1 213 ? 5.859 -7.494 21.900 1.00 98.81 213 ALA A O 1
ATOM 1665 N N . GLU A 1 214 ? 7.421 -5.963 21.441 1.00 98.50 214 GLU A N 1
ATOM 1666 C CA . GLU A 1 214 ? 7.795 -5.785 22.851 1.00 98.50 214 GLU A CA 1
ATOM 1667 C C . GLU A 1 214 ? 6.660 -5.244 23.741 1.00 98.50 214 GLU A C 1
ATOM 1669 O O . GLU A 1 214 ? 6.614 -5.575 24.929 1.00 98.50 214 GLU A O 1
ATOM 1674 N N . THR A 1 215 ? 5.758 -4.430 23.177 1.00 98.31 215 THR A N 1
ATOM 1675 C CA . THR A 1 215 ? 4.702 -3.716 23.913 1.00 98.31 215 THR A CA 1
ATOM 1676 C C . THR A 1 215 ? 3.286 -4.147 23.544 1.00 98.31 215 THR A C 1
ATOM 1678 O O . THR A 1 215 ? 2.351 -3.765 24.242 1.00 98.31 215 THR A O 1
ATOM 1681 N N . GLY A 1 216 ? 3.093 -4.902 22.457 1.00 98.38 216 GLY A N 1
ATOM 1682 C CA . GLY A 1 216 ? 1.756 -5.201 21.931 1.00 98.38 216 GLY A CA 1
ATOM 1683 C C . GLY A 1 216 ? 1.076 -3.977 21.308 1.00 98.38 216 GLY A C 1
ATOM 1684 O O . GLY A 1 216 ? -0.138 -3.966 21.115 1.00 98.38 216 GLY A O 1
ATOM 1685 N N . SER A 1 217 ? 1.838 -2.921 21.008 1.00 98.56 217 SER A N 1
ATOM 1686 C CA . SER A 1 217 ? 1.292 -1.681 20.457 1.00 98.56 217 SER A CA 1
ATOM 1687 C C . SER A 1 217 ? 1.104 -1.776 18.946 1.00 98.56 217 SER A C 1
ATOM 1689 O O . SER A 1 217 ? 1.923 -2.349 18.226 1.00 98.56 217 SER A O 1
ATOM 1691 N N . THR A 1 218 ? 0.063 -1.130 18.442 1.00 98.38 218 THR A N 1
ATOM 1692 C CA . THR A 1 218 ? -0.143 -0.914 17.005 1.00 98.38 218 THR A CA 1
ATOM 1693 C C . THR A 1 218 ? 0.178 0.532 16.660 1.00 98.38 218 THR A C 1
ATOM 1695 O O . THR A 1 218 ? -0.034 1.428 17.475 1.00 98.38 218 THR A O 1
ATOM 1698 N N . VAL A 1 219 ? 0.742 0.764 15.474 1.00 98.12 219 VAL A N 1
ATOM 1699 C CA . VAL A 1 219 ? 1.145 2.105 15.034 1.00 98.12 219 VAL A CA 1
ATOM 1700 C C . VAL A 1 219 ? 0.440 2.463 13.744 1.00 98.12 219 VAL A C 1
ATOM 1702 O O . VAL A 1 219 ? 0.561 1.736 12.752 1.00 98.12 219 VAL A O 1
ATOM 1705 N N . ILE A 1 220 ? -0.213 3.621 13.728 1.00 96.50 220 ILE A N 1
ATOM 1706 C CA . ILE A 1 220 ? -0.775 4.228 12.521 1.00 96.50 220 ILE A CA 1
ATOM 1707 C C . ILE A 1 220 ? -0.119 5.578 12.240 1.00 96.50 220 ILE A C 1
ATOM 1709 O O . ILE A 1 220 ? 0.243 6.324 13.147 1.00 96.50 220 ILE A O 1
ATOM 1713 N N . VAL A 1 221 ? 0.048 5.885 10.957 1.00 95.62 221 VAL A N 1
ATOM 1714 C CA . VAL A 1 221 ? 0.706 7.101 10.468 1.00 95.62 221 VAL A CA 1
ATOM 1715 C C . VAL A 1 221 ? -0.280 7.834 9.566 1.00 95.62 221 VAL A C 1
ATOM 1717 O O . VAL A 1 221 ? -0.613 7.330 8.494 1.00 95.62 221 VAL A O 1
ATOM 1720 N N . THR A 1 222 ? -0.741 9.018 9.976 1.00 94.38 222 THR A N 1
ATOM 1721 C CA . THR A 1 222 ? -1.749 9.796 9.234 1.00 94.38 222 THR A CA 1
ATOM 1722 C C . THR A 1 222 ? -1.386 11.282 9.151 1.00 94.38 222 THR A C 1
ATOM 1724 O O . THR A 1 222 ? -0.513 11.777 9.869 1.00 94.38 222 THR A O 1
ATOM 1727 N N . ASN A 1 223 ? -2.039 12.007 8.238 1.00 91.38 223 ASN A N 1
ATOM 1728 C CA . ASN A 1 223 ? -1.905 13.463 8.111 1.00 91.38 223 ASN A CA 1
ATOM 1729 C C . ASN A 1 223 ? -3.184 14.232 8.492 1.00 91.38 223 ASN A C 1
ATOM 1731 O O . ASN A 1 223 ? -3.131 15.455 8.578 1.00 91.38 223 ASN A O 1
ATOM 1735 N N . GLU A 1 224 ? -4.304 13.540 8.724 1.00 87.94 224 GLU A N 1
ATOM 1736 C CA . GLU A 1 224 ? -5.643 14.148 8.830 1.00 87.94 224 GLU A CA 1
ATOM 1737 C C . GLU A 1 224 ? -6.320 13.907 10.195 1.00 87.94 224 GLU A C 1
ATOM 1739 O O . GLU A 1 224 ? -7.439 14.363 10.414 1.00 87.94 224 GLU A O 1
ATOM 1744 N N . GLY A 1 225 ? -5.663 13.216 11.139 1.00 90.38 225 GLY A N 1
ATOM 1745 C CA . GLY A 1 225 ? -6.183 12.939 12.493 1.00 90.38 225 GLY A CA 1
ATOM 1746 C C . GLY A 1 225 ? -7.395 11.991 12.537 1.00 90.38 225 GLY A C 1
ATOM 1747 O O . GLY A 1 225 ? -7.830 11.574 13.607 1.00 90.38 225 GLY A O 1
ATOM 1748 N N . ASN A 1 226 ? -7.923 11.603 11.377 1.00 94.31 226 ASN A N 1
ATOM 1749 C CA . ASN A 1 226 ? -9.058 10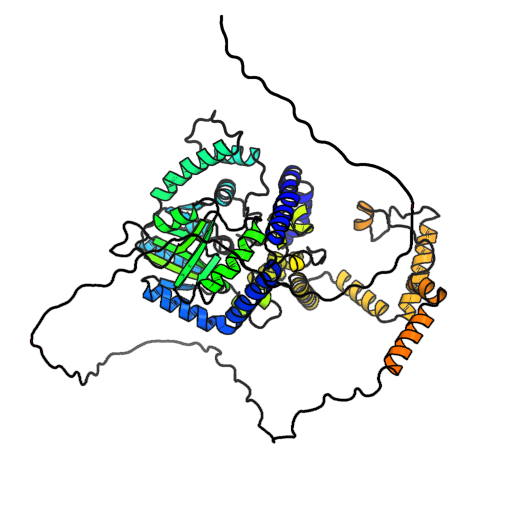.703 11.201 1.00 94.31 226 ASN A CA 1
ATOM 1750 C C . ASN A 1 226 ? -8.832 9.323 11.833 1.00 94.31 226 ASN A C 1
ATOM 1752 O O . ASN A 1 226 ? -9.762 8.745 12.395 1.00 94.31 226 ASN A O 1
ATOM 1756 N N . GLY A 1 227 ? -7.598 8.813 11.780 1.00 94.38 227 GLY A N 1
ATOM 1757 C CA . GLY A 1 227 ? -7.230 7.544 12.407 1.00 94.38 227 GLY A CA 1
ATOM 1758 C C . GLY A 1 227 ? -7.437 7.562 13.921 1.00 94.38 227 GLY A C 1
ATOM 1759 O O . GLY A 1 227 ? -7.965 6.600 14.468 1.00 94.38 227 GLY A O 1
ATOM 1760 N N . ASP A 1 228 ? -7.113 8.682 14.574 1.00 94.81 228 ASP A N 1
ATOM 1761 C CA . ASP A 1 228 ? -7.272 8.848 16.022 1.00 94.81 228 ASP A CA 1
ATOM 1762 C C . ASP A 1 228 ? -8.744 8.867 16.416 1.00 94.81 228 ASP A C 1
ATOM 1764 O O . ASP A 1 228 ? -9.144 8.161 17.336 1.00 94.81 228 ASP A O 1
ATOM 1768 N N . LEU A 1 229 ? -9.572 9.600 15.671 1.00 95.94 229 LEU A N 1
ATOM 1769 C CA . LEU A 1 229 ? -11.019 9.623 15.898 1.00 95.94 229 LEU A CA 1
ATOM 1770 C C . LEU A 1 229 ? -11.655 8.250 15.649 1.00 95.94 229 LEU A C 1
ATOM 1772 O O . LEU A 1 229 ? -12.509 7.830 16.422 1.00 95.94 229 LEU A O 1
ATOM 1776 N N . THR A 1 230 ? -11.200 7.540 14.611 1.00 97.00 230 THR A N 1
ATOM 1777 C CA . THR A 1 230 ? -11.679 6.188 14.281 1.00 97.00 230 THR A CA 1
ATOM 1778 C C . THR A 1 230 ? -11.366 5.199 15.399 1.00 97.00 230 THR A C 1
ATOM 1780 O O . THR A 1 230 ? -12.196 4.360 15.700 1.00 97.00 230 THR A O 1
ATOM 1783 N N . GLN A 1 231 ? -10.191 5.270 16.029 1.00 95.38 231 GLN A N 1
ATOM 1784 C CA . GLN A 1 231 ? -9.799 4.277 17.036 1.00 95.38 231 GLN A CA 1
ATOM 1785 C C . GLN A 1 231 ? -10.231 4.604 18.472 1.00 95.38 231 GLN A C 1
ATOM 1787 O O . GLN A 1 231 ? -10.251 3.705 19.305 1.00 95.38 231 GLN A O 1
ATOM 1792 N N . THR A 1 232 ? -10.530 5.869 18.784 1.00 94.38 232 THR A N 1
ATOM 1793 C CA . THR A 1 232 ? -10.791 6.306 20.172 1.00 94.38 232 THR A CA 1
ATOM 1794 C C . THR A 1 232 ? -12.263 6.481 20.513 1.00 94.38 232 THR A C 1
ATOM 1796 O O . THR A 1 232 ? -12.639 6.219 21.651 1.00 94.38 232 THR A O 1
ATOM 1799 N N . LEU A 1 233 ? -13.085 6.946 19.567 1.00 95.81 233 LEU A N 1
ATOM 1800 C CA . LEU A 1 233 ? -14.488 7.282 19.829 1.00 95.81 233 LEU A CA 1
ATOM 1801 C C . LEU A 1 233 ? -15.427 6.065 19.856 1.00 95.81 233 LEU A C 1
ATOM 1803 O O . LEU A 1 233 ? -16.309 6.040 20.714 1.00 95.81 233 LEU A O 1
ATOM 1807 N N . PRO A 1 234 ? -15.288 5.074 18.954 1.00 96.94 234 PRO A N 1
ATOM 1808 C CA . PRO A 1 234 ? -16.184 3.923 18.948 1.00 96.94 234 PRO A CA 1
ATOM 1809 C C . PRO A 1 234 ? -15.972 3.001 20.153 1.00 96.94 234 PRO A C 1
ATOM 1811 O O . PRO A 1 234 ? -14.892 2.947 20.742 1.00 96.94 234 PRO A O 1
ATOM 1814 N N . ARG A 1 235 ? -16.991 2.194 20.473 1.00 96.25 235 ARG A N 1
ATOM 1815 C CA . ARG A 1 235 ? -16.957 1.247 21.604 1.00 96.25 235 ARG A CA 1
ATOM 1816 C C . ARG A 1 235 ? -15.901 0.159 21.433 1.00 96.25 235 ARG A C 1
ATOM 1818 O O . ARG A 1 235 ? -15.384 -0.347 22.423 1.00 96.25 235 ARG A O 1
ATOM 1825 N N . ALA A 1 236 ? -15.577 -0.206 20.196 1.00 98.00 236 ALA A N 1
ATOM 1826 C CA . ALA A 1 236 ? -14.525 -1.167 19.901 1.00 98.00 236 ALA A CA 1
ATOM 1827 C C . ALA A 1 236 ? -13.598 -0.669 18.796 1.00 98.00 236 ALA A C 1
ATOM 1829 O O . ALA A 1 236 ? -14.044 -0.074 17.813 1.00 98.00 236 ALA A O 1
ATOM 1830 N N . HIS A 1 237 ? -12.315 -0.994 18.932 1.00 98.62 237 HIS A N 1
ATOM 1831 C CA . HIS A 1 237 ? -11.292 -0.752 17.925 1.00 98.62 237 HIS A CA 1
ATOM 1832 C C . HIS A 1 237 ? -10.790 -2.078 17.356 1.00 98.62 237 HIS A C 1
ATOM 1834 O O . HIS A 1 237 ? -10.297 -2.940 18.083 1.00 98.62 237 HIS A O 1
ATOM 1840 N N . ILE A 1 238 ? -10.911 -2.238 16.041 1.00 98.81 238 ILE A N 1
ATOM 1841 C CA . ILE A 1 238 ? -10.368 -3.364 15.287 1.00 98.81 238 ILE A CA 1
ATOM 1842 C C . ILE A 1 238 ? -9.179 -2.875 14.459 1.00 98.81 238 ILE A C 1
ATOM 1844 O O . ILE A 1 238 ? -9.323 -2.069 13.540 1.00 98.81 238 ILE A O 1
ATOM 1848 N N . VAL A 1 239 ? -8.001 -3.423 14.727 1.00 98.75 239 VAL A N 1
ATOM 1849 C CA . VAL A 1 239 ? -6.817 -3.261 13.887 1.00 98.75 239 VAL A CA 1
ATOM 1850 C C . VAL A 1 239 ? -6.736 -4.442 12.932 1.00 98.75 239 VAL A C 1
ATOM 1852 O O . VAL A 1 239 ? -6.481 -5.567 13.350 1.00 98.75 239 VAL A O 1
ATOM 1855 N N . LEU A 1 240 ? -6.905 -4.196 11.638 1.00 98.75 240 LEU A N 1
ATOM 1856 C CA . LEU A 1 240 ? -6.610 -5.178 10.601 1.00 98.75 240 LEU A CA 1
ATOM 1857 C C . LEU A 1 240 ? -5.159 -4.974 10.153 1.00 98.75 240 LEU A C 1
ATOM 1859 O O . LEU A 1 240 ? -4.786 -3.885 9.709 1.00 98.75 240 LEU A O 1
ATOM 1863 N N . ALA A 1 241 ? -4.325 -6.009 10.253 1.00 98.44 241 ALA A N 1
ATOM 1864 C CA . ALA A 1 241 ? -2.913 -5.939 9.884 1.00 98.44 241 ALA A CA 1
ATOM 1865 C C . ALA A 1 241 ? -2.430 -7.247 9.257 1.00 98.44 241 ALA A C 1
ATOM 1867 O O . ALA A 1 241 ? -2.931 -8.321 9.564 1.00 98.44 241 ALA A O 1
ATOM 1868 N N . SER A 1 242 ? -1.432 -7.161 8.381 1.00 97.81 242 SER A N 1
ATOM 1869 C CA . SER A 1 242 ? -0.777 -8.345 7.837 1.00 97.81 242 SER A CA 1
ATOM 1870 C C . SER A 1 242 ? 0.451 -8.741 8.660 1.00 97.81 242 SER A C 1
ATOM 1872 O O . SER A 1 242 ? 1.057 -7.896 9.323 1.00 97.81 242 SER A O 1
ATOM 1874 N N . LEU A 1 243 ? 0.820 -10.024 8.621 1.00 97.75 243 LEU A N 1
ATOM 1875 C CA . LEU A 1 243 ? 1.848 -10.609 9.499 1.00 97.75 243 LEU A CA 1
ATOM 1876 C C . LEU A 1 243 ? 3.192 -9.869 9.457 1.00 97.75 243 LEU A C 1
ATOM 1878 O O . LEU A 1 243 ? 3.836 -9.636 10.476 1.00 97.75 243 LEU A O 1
ATOM 1882 N N . GLU A 1 244 ? 3.610 -9.438 8.268 1.00 97.69 244 GLU A N 1
ATOM 1883 C CA . GLU A 1 244 ? 4.902 -8.800 8.045 1.00 97.69 244 GLU A CA 1
ATOM 1884 C C . GLU A 1 244 ? 4.997 -7.386 8.629 1.00 97.69 244 GLU A C 1
ATOM 1886 O O . GLU A 1 244 ? 6.056 -6.765 8.542 1.00 97.69 244 GLU A O 1
ATOM 1891 N N . LYS A 1 245 ? 3.923 -6.847 9.214 1.00 98.25 245 LYS A N 1
ATOM 1892 C CA . LYS A 1 245 ? 3.915 -5.529 9.864 1.00 98.25 245 LYS A CA 1
ATOM 1893 C C . LYS A 1 245 ? 4.601 -5.515 11.222 1.00 98.25 245 LYS A C 1
ATOM 1895 O O . LYS A 1 245 ? 4.930 -4.426 11.696 1.00 98.25 245 LYS A O 1
ATOM 1900 N N . VAL A 1 246 ? 4.852 -6.680 11.818 1.00 98.62 246 VAL A N 1
ATOM 1901 C CA . VAL A 1 246 ? 5.532 -6.756 13.109 1.00 98.62 246 VAL A CA 1
ATOM 1902 C C . VAL A 1 246 ? 6.961 -6.210 13.039 1.00 98.62 246 VAL A C 1
ATOM 1904 O O . VAL A 1 246 ? 7.637 -6.306 12.004 1.00 98.62 246 VAL A O 1
ATOM 1907 N N . VAL A 1 247 ? 7.388 -5.578 14.128 1.00 98.75 247 VAL A N 1
ATOM 1908 C CA . VAL A 1 247 ? 8.747 -5.115 14.416 1.00 98.75 247 VAL A CA 1
ATOM 1909 C C . VAL A 1 247 ? 9.082 -5.440 15.879 1.00 98.75 247 VAL A C 1
ATOM 1911 O O . VAL A 1 247 ? 8.164 -5.471 16.702 1.00 98.75 247 VAL A O 1
ATOM 1914 N N . PRO A 1 248 ? 10.355 -5.692 16.224 1.00 98.69 248 PRO A N 1
ATOM 1915 C CA . PRO A 1 248 ? 10.723 -6.139 17.564 1.00 98.69 248 PRO A CA 1
ATOM 1916 C C . PRO A 1 248 ? 10.433 -5.094 18.646 1.00 98.69 248 PRO A C 1
ATOM 1918 O O . PRO A 1 248 ? 9.705 -5.397 19.591 1.00 98.69 248 PRO A O 1
ATOM 1921 N N . THR A 1 249 ? 10.962 -3.874 18.489 1.00 98.69 249 THR A N 1
ATOM 1922 C CA . THR A 1 249 ? 10.908 -2.824 19.524 1.00 98.69 249 THR A CA 1
ATOM 1923 C C . THR A 1 249 ? 10.385 -1.476 19.013 1.00 98.69 249 THR A C 1
ATOM 1925 O O . THR A 1 249 ? 10.233 -1.238 17.807 1.00 98.69 249 THR A O 1
ATOM 1928 N N . LEU A 1 250 ? 10.116 -0.561 19.944 1.00 97.75 250 LEU A N 1
ATOM 1929 C CA . LEU A 1 250 ? 9.781 0.838 19.701 1.00 97.75 250 LEU A CA 1
ATOM 1930 C C . LEU A 1 250 ? 10.916 1.581 18.987 1.00 97.75 250 LEU A C 1
ATOM 1932 O O . LEU A 1 250 ? 10.649 2.412 18.113 1.00 97.75 250 LEU A O 1
ATOM 1936 N N . GLU A 1 251 ? 12.177 1.295 19.310 1.00 98.00 251 GLU A N 1
ATOM 1937 C CA . GLU A 1 251 ? 13.347 1.878 18.642 1.00 98.00 251 GLU A CA 1
ATOM 1938 C C . GLU A 1 251 ? 13.440 1.423 17.184 1.00 98.00 251 GLU A C 1
ATOM 1940 O O . GLU A 1 251 ? 13.730 2.232 16.292 1.00 98.00 251 GLU A O 1
ATOM 1945 N N . ASP A 1 252 ? 13.133 0.152 16.922 1.00 98.31 252 ASP A N 1
ATOM 1946 C CA . ASP A 1 252 ? 13.066 -0.393 15.569 1.00 98.31 252 ASP A CA 1
ATOM 1947 C C . ASP A 1 252 ? 11.960 0.292 14.757 1.00 98.31 252 ASP A C 1
ATOM 1949 O O . ASP A 1 252 ? 12.201 0.776 13.642 1.00 98.31 252 ASP A O 1
ATOM 1953 N N . ALA A 1 253 ? 10.760 0.422 15.337 1.00 98.12 253 ALA A N 1
ATOM 1954 C CA . ALA A 1 253 ? 9.656 1.167 14.734 1.00 98.12 253 ALA A CA 1
ATOM 1955 C C . ALA A 1 253 ? 10.055 2.624 14.444 1.00 98.12 253 ALA A C 1
ATOM 1957 O O . ALA A 1 253 ? 9.863 3.120 13.332 1.00 98.12 253 ALA A O 1
ATOM 1958 N N . SER A 1 254 ? 10.677 3.296 15.415 1.00 95.62 254 SER A N 1
ATOM 1959 C CA . SER A 1 254 ? 11.136 4.686 15.312 1.00 95.62 254 SER A CA 1
ATOM 1960 C C . SER A 1 254 ? 12.167 4.871 14.200 1.00 95.62 254 SER A C 1
ATOM 1962 O O . SER A 1 254 ? 12.096 5.833 13.429 1.00 95.62 254 SER A O 1
ATOM 1964 N N . THR A 1 255 ? 13.092 3.922 14.051 1.00 96.44 255 THR A N 1
ATOM 1965 C CA . THR A 1 255 ? 14.082 3.915 12.967 1.00 96.44 255 THR A CA 1
ATOM 1966 C C . THR A 1 255 ? 13.401 3.832 11.604 1.00 96.44 255 THR A C 1
ATOM 1968 O O . THR A 1 255 ? 13.696 4.624 10.703 1.00 96.44 255 THR A O 1
ATOM 1971 N N . ILE A 1 256 ? 12.433 2.925 11.451 1.00 98.25 256 ILE A N 1
ATOM 1972 C CA . ILE A 1 256 ? 11.715 2.749 10.186 1.00 98.25 256 ILE A CA 1
ATOM 1973 C C . ILE A 1 256 ? 10.799 3.953 9.889 1.00 98.25 256 ILE A C 1
ATOM 1975 O O . ILE A 1 256 ? 10.707 4.397 8.739 1.00 98.25 256 ILE A O 1
ATOM 1979 N N . LEU A 1 257 ? 10.173 4.554 10.903 1.00 97.12 257 LEU A N 1
ATOM 1980 C CA . LEU A 1 257 ? 9.351 5.760 10.753 1.00 97.12 257 LEU A CA 1
ATOM 1981 C C . LEU A 1 257 ? 10.147 6.932 10.146 1.00 97.12 257 LEU A C 1
ATOM 1983 O O . LEU A 1 257 ? 9.633 7.640 9.273 1.00 97.12 257 LEU A O 1
ATOM 1987 N N . ARG A 1 258 ? 11.433 7.088 10.507 1.00 95.00 258 ARG A N 1
ATOM 1988 C CA . ARG A 1 258 ? 12.312 8.132 9.937 1.00 95.00 258 ARG A CA 1
ATOM 1989 C C . ARG A 1 258 ? 12.499 7.996 8.426 1.00 95.00 258 ARG A C 1
ATOM 1991 O O . ARG A 1 258 ? 12.614 9.022 7.743 1.00 95.00 258 ARG A O 1
ATOM 1998 N N . VAL A 1 259 ? 12.523 6.772 7.888 1.00 97.06 259 VAL A N 1
ATOM 1999 C CA . VAL A 1 259 ? 12.632 6.541 6.436 1.00 97.06 259 VAL A CA 1
ATOM 2000 C C . VAL A 1 259 ? 11.275 6.524 5.731 1.00 97.06 259 VAL A C 1
ATOM 2002 O O . VAL A 1 259 ? 11.218 6.868 4.546 1.00 97.06 259 VAL A O 1
ATOM 2005 N N . LEU A 1 260 ? 10.189 6.184 6.437 1.00 97.31 260 LEU A N 1
ATOM 2006 C CA . LEU A 1 260 ? 8.827 6.125 5.898 1.00 97.31 260 LEU A CA 1
ATOM 2007 C C . LEU A 1 260 ? 8.350 7.491 5.393 1.00 97.31 260 LEU A C 1
ATOM 2009 O O . LEU A 1 260 ? 8.136 7.646 4.189 1.00 97.31 260 LEU A O 1
ATOM 2013 N N . ALA A 1 261 ? 8.224 8.483 6.281 1.00 94.19 261 ALA A N 1
ATOM 2014 C CA . ALA A 1 261 ? 7.654 9.792 5.939 1.00 94.19 261 ALA A CA 1
ATOM 2015 C C . ALA A 1 261 ? 8.478 10.512 4.856 1.00 94.19 261 ALA A C 1
ATOM 2017 O O . ALA A 1 261 ? 7.935 11.021 3.869 1.00 94.19 261 ALA A O 1
ATOM 2018 N N . ARG A 1 262 ? 9.812 10.438 4.966 1.00 95.56 262 ARG A N 1
ATOM 2019 C CA . ARG A 1 262 ? 10.741 11.019 3.982 1.00 95.56 262 ARG A CA 1
ATOM 2020 C C . ARG A 1 262 ? 10.587 10.388 2.607 1.00 95.56 262 ARG A C 1
ATOM 2022 O O . ARG A 1 262 ? 10.711 11.084 1.603 1.00 95.56 262 ARG A O 1
ATOM 2029 N N . SER A 1 263 ? 10.317 9.085 2.552 1.00 95.69 263 SER A N 1
ATOM 2030 C CA . SER A 1 263 ? 10.153 8.359 1.289 1.00 95.69 263 SER A CA 1
ATOM 2031 C C . SER A 1 263 ? 8.760 8.492 0.686 1.00 95.69 263 SER A C 1
ATOM 2033 O O . SER A 1 263 ? 8.645 8.418 -0.536 1.00 95.69 263 SER A O 1
ATOM 2035 N N . ALA A 1 264 ? 7.731 8.661 1.518 1.00 93.94 264 ALA A N 1
ATOM 2036 C CA . ALA A 1 264 ? 6.343 8.737 1.084 1.00 93.94 264 ALA A CA 1
ATOM 2037 C C . ALA A 1 264 ? 5.958 10.143 0.618 1.00 93.94 264 ALA A C 1
ATOM 2039 O O . ALA A 1 264 ? 5.689 10.356 -0.562 1.00 93.94 264 ALA A O 1
ATOM 2040 N N . THR A 1 265 ? 5.978 11.109 1.532 1.00 92.25 265 THR A N 1
ATOM 2041 C CA . THR A 1 265 ? 5.480 12.477 1.312 1.00 92.25 265 THR A CA 1
ATOM 2042 C C . THR A 1 265 ? 6.603 13.514 1.261 1.00 92.25 265 THR A C 1
ATOM 2044 O O . THR A 1 265 ? 6.369 14.670 0.901 1.00 92.25 265 THR A O 1
ATOM 2047 N N . GLY A 1 266 ? 7.833 13.117 1.606 1.00 93.81 266 GLY A N 1
ATOM 2048 C CA . GLY A 1 266 ? 8.968 14.028 1.754 1.00 93.81 266 GLY A CA 1
ATOM 2049 C C . GLY A 1 266 ? 8.907 14.864 3.034 1.00 93.81 266 GLY A C 1
ATOM 2050 O O . GLY A 1 266 ? 9.602 15.874 3.143 1.00 93.81 266 GLY A O 1
ATOM 2051 N N . GLN A 1 267 ? 8.080 14.459 3.998 1.00 93.19 267 GLN A N 1
ATOM 2052 C CA . GLN A 1 267 ? 8.057 15.044 5.334 1.00 93.19 267 GLN A CA 1
ATOM 2053 C C . GLN A 1 267 ? 9.143 14.404 6.210 1.00 93.19 267 GLN A C 1
ATOM 2055 O O . GLN A 1 267 ? 9.589 13.285 5.961 1.00 93.19 267 GLN A O 1
ATOM 2060 N N . GLU A 1 268 ? 9.587 15.110 7.248 1.00 92.00 268 GLU A N 1
ATOM 2061 C CA . GLU A 1 268 ? 10.502 14.529 8.241 1.00 92.00 268 GLU A CA 1
ATOM 2062 C C . GLU A 1 268 ? 9.802 13.483 9.112 1.00 92.00 268 GLU A C 1
ATOM 2064 O O . GLU A 1 268 ? 10.417 12.485 9.494 1.00 92.00 268 GLU A O 1
ATOM 2069 N N . PHE A 1 269 ? 8.517 13.710 9.363 1.00 92.19 269 PHE A N 1
ATOM 2070 C CA . PHE A 1 269 ? 7.579 12.839 10.052 1.00 92.19 269 PHE A CA 1
ATOM 2071 C C . PHE A 1 269 ? 6.160 13.190 9.578 1.00 92.19 269 PHE A C 1
ATOM 2073 O O . PHE A 1 269 ? 5.963 14.280 9.033 1.00 92.19 269 PHE A O 1
ATOM 2080 N N . SER A 1 270 ? 5.186 12.292 9.726 1.00 91.75 270 SER A N 1
ATOM 2081 C CA . SER A 1 270 ? 3.782 12.641 9.460 1.00 91.75 270 SER A CA 1
ATOM 2082 C C . SER A 1 270 ? 3.248 13.597 10.529 1.00 91.75 270 SER A C 1
ATOM 2084 O O . SER A 1 270 ? 3.873 13.774 11.576 1.00 91.75 270 SER A O 1
ATOM 2086 N N . VAL A 1 271 ? 2.087 14.207 10.275 1.00 94.62 271 VAL A N 1
ATOM 2087 C CA . VAL A 1 271 ? 1.440 15.089 11.264 1.00 94.62 271 VAL A CA 1
ATOM 2088 C C . VAL A 1 271 ? 1.020 14.300 12.509 1.00 94.62 271 VAL A C 1
ATOM 2090 O O . VAL A 1 271 ? 1.228 14.772 13.622 1.00 94.62 271 VAL A O 1
ATOM 2093 N N . TYR A 1 272 ? 0.504 13.082 12.321 1.00 95.25 272 TYR A N 1
ATOM 2094 C CA . TYR A 1 272 ? 0.106 12.179 13.398 1.00 95.25 272 TYR A CA 1
ATOM 2095 C C . TYR A 1 272 ? 0.814 10.833 13.246 1.00 95.25 272 TYR A C 1
ATOM 2097 O O . TYR A 1 272 ? 0.832 10.234 12.164 1.00 95.25 272 TYR A O 1
ATOM 2105 N N . THR A 1 273 ? 1.415 10.356 14.331 1.00 95.69 273 THR A N 1
ATOM 2106 C CA . THR A 1 273 ? 1.887 8.976 14.472 1.00 95.69 273 THR A CA 1
ATOM 2107 C C . THR A 1 273 ? 1.417 8.481 15.820 1.00 95.69 273 THR A C 1
ATOM 2109 O O . THR A 1 273 ? 1.928 8.915 16.853 1.00 95.69 273 THR A O 1
ATOM 2112 N N . THR A 1 274 ? 0.437 7.593 15.791 1.00 95.94 274 THR A N 1
ATOM 2113 C CA . THR A 1 274 ? -0.302 7.204 16.985 1.00 95.94 274 THR A CA 1
ATOM 2114 C C . THR A 1 274 ? 0.015 5.768 17.333 1.00 95.94 274 THR A C 1
ATOM 2116 O O . THR A 1 274 ? 0.011 4.899 16.460 1.00 95.94 274 THR A O 1
ATOM 2119 N N . PHE A 1 275 ? 0.317 5.553 18.610 1.00 96.69 275 PHE A N 1
ATOM 2120 C CA . PHE A 1 275 ? 0.628 4.260 19.195 1.00 96.69 275 PHE A CA 1
ATOM 2121 C C . PHE A 1 275 ? -0.537 3.862 20.096 1.00 96.69 275 PHE A C 1
ATOM 2123 O O . PHE A 1 275 ? -0.817 4.556 21.073 1.00 96.69 275 PHE A O 1
ATOM 2130 N N . SER A 1 276 ? -1.185 2.745 19.783 1.00 95.19 276 SER A N 1
ATOM 2131 C CA . SER A 1 276 ? -2.378 2.270 20.493 1.00 95.19 276 SER A CA 1
ATOM 2132 C C . SER A 1 276 ? -2.082 0.937 21.161 1.00 95.19 276 SER A C 1
ATOM 2134 O O . SER A 1 276 ? -1.550 0.031 20.514 1.00 95.19 276 SER A O 1
ATOM 2136 N N . THR A 1 277 ? -2.380 0.832 22.459 1.00 96.06 277 THR A N 1
ATOM 2137 C CA . THR A 1 277 ? -1.994 -0.311 23.304 1.00 96.06 277 THR A CA 1
ATOM 2138 C C . THR A 1 277 ? -3.169 -0.755 24.170 1.00 96.06 277 THR A C 1
ATOM 2140 O O . THR A 1 277 ? -3.307 -0.299 25.304 1.00 96.06 277 THR A O 1
ATOM 2143 N N . GLY A 1 278 ? -3.987 -1.660 23.632 1.00 95.88 278 GLY A N 1
ATOM 2144 C CA . GLY A 1 278 ? -5.137 -2.221 24.341 1.00 95.88 278 GLY A CA 1
ATOM 2145 C C . GLY A 1 278 ? -6.357 -1.289 24.404 1.00 95.88 278 GLY A C 1
ATOM 2146 O O . GLY A 1 278 ? -6.341 -0.206 23.812 1.00 95.88 278 GLY A O 1
ATOM 2147 N N . PRO A 1 279 ? -7.434 -1.736 25.076 1.00 97.44 279 PRO A N 1
ATOM 2148 C CA . PRO A 1 279 ? -8.624 -0.931 25.325 1.00 97.44 279 PRO A CA 1
ATOM 2149 C C . PRO A 1 279 ? -8.361 0.135 26.400 1.00 97.44 279 PRO A C 1
ATOM 2151 O O . PRO A 1 279 ? -7.309 0.145 27.046 1.00 97.44 279 PRO A O 1
ATOM 2154 N N . ARG A 1 280 ? -9.341 1.017 26.623 1.00 95.88 280 ARG A N 1
ATOM 2155 C CA . ARG A 1 280 ? -9.308 1.982 27.728 1.00 95.88 280 ARG A CA 1
ATOM 2156 C C . ARG A 1 280 ? -9.194 1.268 29.074 1.00 95.88 280 ARG A C 1
ATOM 2158 O O . ARG A 1 280 ? -9.814 0.227 29.307 1.00 95.88 280 ARG A O 1
ATOM 2165 N N . ARG A 1 281 ? -8.430 1.860 29.982 1.00 94.25 281 ARG A N 1
ATOM 2166 C CA . ARG A 1 281 ? -8.288 1.415 31.370 1.00 94.25 281 ARG A CA 1
ATOM 2167 C C . ARG A 1 281 ? -9.323 2.099 32.253 1.00 94.25 281 ARG A C 1
ATOM 2169 O O . ARG A 1 281 ? -10.025 3.011 31.826 1.00 94.25 281 ARG A O 1
ATOM 2176 N N . ALA A 1 282 ? -9.418 1.666 33.507 1.00 91.94 282 ALA A N 1
ATOM 2177 C CA . ALA A 1 282 ? -10.368 2.244 34.455 1.00 91.94 282 ALA A CA 1
ATOM 2178 C C . ALA A 1 282 ? -10.063 3.721 34.772 1.00 91.94 282 ALA A C 1
ATOM 2180 O O . ALA A 1 282 ? -10.975 4.481 35.086 1.00 91.94 282 ALA A O 1
ATOM 2181 N N . GLU A 1 283 ? -8.789 4.112 34.705 1.00 94.06 283 GLU A N 1
ATOM 2182 C CA . GLU A 1 283 ? -8.313 5.481 34.905 1.00 94.06 283 GLU A CA 1
ATOM 2183 C C . GLU A 1 283 ? -8.385 6.367 33.652 1.00 94.06 283 GLU A C 1
ATOM 2185 O O . GLU A 1 283 ? -8.254 7.588 33.769 1.00 94.06 283 GLU A O 1
ATOM 2190 N N . ASP A 1 284 ? -8.576 5.773 32.472 1.00 93.06 284 ASP A N 1
ATOM 2191 C CA . ASP A 1 284 ? -8.654 6.519 31.220 1.00 93.06 284 ASP A CA 1
ATOM 2192 C C . ASP A 1 284 ? -10.030 7.180 31.093 1.00 93.06 284 ASP A C 1
ATOM 2194 O O . ASP A 1 284 ? -11.067 6.555 31.328 1.00 93.06 284 ASP A O 1
ATOM 2198 N N . LEU A 1 285 ? -10.039 8.459 30.705 1.00 90.06 285 LEU A N 1
ATOM 2199 C CA . LEU A 1 285 ? -11.279 9.218 30.526 1.00 90.06 285 LEU A CA 1
ATOM 2200 C C . LEU A 1 285 ? -12.107 8.677 29.356 1.00 90.06 285 LEU A C 1
ATOM 2202 O O . LEU A 1 285 ? -13.318 8.540 29.483 1.00 90.06 285 LEU A O 1
ATOM 2206 N N . ASP A 1 286 ? -11.435 8.345 28.253 1.00 89.62 286 ASP A N 1
ATOM 2207 C CA . ASP A 1 286 ? -12.043 7.954 26.986 1.00 89.62 286 ASP A CA 1
ATOM 2208 C C . ASP A 1 286 ? -11.217 6.851 26.304 1.00 89.62 286 ASP A C 1
ATOM 2210 O O . ASP A 1 286 ? -10.023 6.691 26.567 1.00 89.62 286 ASP A O 1
ATOM 2214 N N . GLY A 1 287 ? -11.851 6.116 25.390 1.00 94.12 287 GLY A N 1
ATOM 2215 C CA . GLY A 1 287 ? -11.218 5.109 24.539 1.00 94.12 287 GLY A CA 1
ATOM 2216 C C . GLY A 1 287 ? -12.129 3.906 24.279 1.00 94.12 287 GLY A C 1
ATOM 2217 O O . GLY A 1 287 ? -13.210 3.804 24.866 1.00 94.12 287 GLY A O 1
ATOM 2218 N N . PRO A 1 288 ? -11.697 2.967 23.424 1.00 96.81 288 PRO A N 1
ATOM 2219 C CA . PRO A 1 288 ? -12.497 1.797 23.103 1.00 96.81 288 PRO A CA 1
ATOM 2220 C C . PRO A 1 288 ? -12.581 0.860 24.311 1.00 96.81 288 PRO A C 1
ATOM 2222 O O . PRO A 1 288 ? -11.597 0.629 25.010 1.00 96.81 288 PRO A O 1
ATOM 2225 N N . GLU A 1 289 ? -13.753 0.285 24.547 1.00 96.81 289 GLU A N 1
ATOM 2226 C CA . GLU A 1 289 ? -13.988 -0.738 25.572 1.00 96.81 289 GLU A CA 1
ATOM 2227 C C . GLU A 1 289 ? -13.362 -2.076 25.174 1.00 96.81 289 GLU A C 1
ATOM 2229 O O . GLU A 1 289 ? -12.914 -2.838 26.028 1.00 96.81 289 GLU A O 1
ATOM 2234 N N . GLU A 1 290 ? -13.300 -2.345 23.869 1.00 97.69 290 GLU A N 1
ATOM 2235 C CA . GLU A 1 290 ? -12.701 -3.552 23.312 1.00 97.69 290 GLU A CA 1
ATOM 2236 C C . GLU A 1 290 ? -11.638 -3.229 22.265 1.00 97.69 290 GLU A C 1
ATOM 2238 O O . GLU A 1 290 ? -11.830 -2.386 21.390 1.00 97.69 290 GLU A O 1
ATOM 2243 N N . PHE A 1 291 ? -10.519 -3.949 22.326 1.00 98.56 291 PHE A N 1
ATOM 2244 C CA . PHE A 1 291 ? -9.418 -3.818 21.380 1.00 98.56 291 PHE A CA 1
ATOM 2245 C C . PHE A 1 291 ? -9.126 -5.167 20.727 1.00 98.56 291 PHE A C 1
ATOM 2247 O O . PHE A 1 291 ? -8.786 -6.145 21.399 1.00 98.56 291 PHE A O 1
ATOM 2254 N N . HIS A 1 292 ? -9.247 -5.222 19.405 1.00 98.81 292 HIS A N 1
ATOM 2255 C CA . HIS A 1 292 ? -9.050 -6.429 18.616 1.00 98.81 292 HIS A CA 1
ATOM 2256 C C . HIS A 1 292 ? -7.972 -6.218 17.560 1.00 98.81 292 HIS A C 1
ATOM 2258 O O . HIS A 1 292 ? -7.987 -5.222 16.845 1.00 98.81 292 HIS A O 1
ATOM 2264 N N . VAL A 1 293 ? -7.086 -7.196 17.390 1.00 98.88 293 VAL A N 1
ATOM 2265 C CA . VAL A 1 293 ? -6.136 -7.235 16.276 1.00 98.88 293 VAL A CA 1
ATOM 2266 C C . VAL A 1 293 ? -6.448 -8.444 15.408 1.00 98.88 293 VAL A C 1
ATOM 2268 O O . VAL A 1 293 ? -6.356 -9.578 15.863 1.00 98.88 293 VAL A O 1
ATOM 2271 N N . VAL A 1 294 ? -6.814 -8.210 14.153 1.00 98.88 294 VAL A N 1
ATOM 2272 C CA . VAL A 1 294 ? -7.013 -9.250 13.142 1.00 98.88 294 VAL A CA 1
ATOM 2273 C C . VAL A 1 294 ? -5.729 -9.357 12.326 1.00 98.88 294 VAL A C 1
ATOM 2275 O O . VAL A 1 294 ? -5.412 -8.471 11.526 1.00 98.88 294 VAL A O 1
ATOM 2278 N N . LEU A 1 295 ? -4.975 -10.431 12.556 1.00 98.69 295 LEU A N 1
ATOM 2279 C CA . LEU A 1 295 ? -3.736 -10.738 11.852 1.00 98.69 295 LEU A CA 1
ATOM 2280 C C . LEU A 1 295 ? -4.034 -11.585 10.619 1.00 98.69 295 LEU A C 1
ATOM 2282 O O . LEU A 1 295 ? -4.475 -12.726 10.728 1.00 98.69 295 LEU A O 1
ATOM 2286 N N . LEU A 1 296 ? -3.775 -11.020 9.444 1.00 98.56 296 LEU A N 1
ATOM 2287 C CA . LEU A 1 296 ? -4.072 -11.626 8.153 1.00 98.56 296 LEU A CA 1
ATOM 2288 C C . LEU A 1 296 ? -2.796 -12.100 7.448 1.00 98.56 296 LEU A C 1
ATOM 2290 O O . LEU A 1 296 ? -1.922 -11.298 7.104 1.00 98.56 296 LEU A O 1
ATOM 2294 N N . ASP A 1 297 ? -2.717 -13.397 7.163 1.00 97.62 297 ASP A N 1
ATOM 2295 C CA . ASP A 1 297 ? -1.665 -13.954 6.312 1.00 97.62 297 ASP A CA 1
ATOM 2296 C C . ASP A 1 297 ? -1.944 -13.676 4.825 1.00 97.62 297 ASP A C 1
ATOM 2298 O O . ASP A 1 297 ? -1.221 -12.931 4.153 1.00 97.62 297 ASP A O 1
ATOM 2302 N N . ASN A 1 298 ? -3.034 -14.252 4.316 1.00 95.94 298 ASN A N 1
ATOM 2303 C CA . ASN A 1 298 ? -3.440 -14.204 2.912 1.00 95.94 298 ASN A CA 1
ATOM 2304 C C . ASN A 1 298 ? -2.300 -14.573 1.938 1.00 95.94 298 ASN A C 1
ATOM 2306 O O . ASN A 1 298 ? -2.118 -13.931 0.908 1.00 95.94 298 ASN A O 1
ATOM 2310 N N . GLY A 1 299 ? -1.493 -15.583 2.285 1.00 94.56 299 GLY A N 1
ATOM 2311 C CA . GLY A 1 299 ? -0.412 -16.106 1.438 1.00 94.56 299 GLY A CA 1
ATOM 2312 C C . GLY A 1 299 ? 0.947 -15.407 1.576 1.00 94.56 299 GLY A C 1
ATOM 2313 O O . GLY A 1 299 ? 1.867 -15.708 0.814 1.00 94.56 299 GLY A O 1
ATOM 2314 N N . ARG A 1 300 ? 1.119 -14.495 2.540 1.00 96.25 300 ARG A N 1
ATOM 2315 C CA . ARG A 1 300 ? 2.398 -13.803 2.787 1.00 96.25 300 ARG A CA 1
ATOM 2316 C C . ARG A 1 300 ? 3.443 -14.720 3.417 1.00 96.25 300 ARG A C 1
ATOM 2318 O O . ARG A 1 300 ? 4.614 -14.639 3.052 1.00 96.25 300 ARG A O 1
ATOM 2325 N N . SER A 1 301 ? 3.032 -15.621 4.303 1.00 96.12 301 SER A N 1
ATOM 2326 C CA . SER A 1 301 ? 3.884 -16.637 4.927 1.00 96.12 301 SER A CA 1
ATOM 2327 C C . SER A 1 301 ? 4.576 -17.517 3.879 1.00 96.12 301 SER A C 1
ATOM 2329 O O . SER A 1 301 ? 5.769 -17.789 3.991 1.00 96.12 301 SER A O 1
ATOM 2331 N N . ALA A 1 302 ? 3.882 -17.850 2.785 1.00 96.00 302 ALA A N 1
ATOM 2332 C CA . ALA A 1 302 ? 4.413 -18.642 1.674 1.00 96.00 302 ALA A CA 1
ATOM 2333 C C . ALA A 1 302 ? 5.541 -17.944 0.885 1.00 96.00 302 ALA A C 1
ATOM 2335 O O . ALA A 1 302 ? 6.216 -18.579 0.075 1.00 96.00 302 ALA A O 1
ATOM 2336 N N . MET A 1 303 ? 5.757 -16.640 1.095 1.00 96.81 303 MET A N 1
ATOM 2337 C CA . MET A 1 303 ? 6.857 -15.900 0.473 1.00 96.81 303 MET A CA 1
ATOM 2338 C C . MET A 1 303 ? 8.172 -16.045 1.251 1.00 96.81 303 MET A C 1
ATOM 2340 O O . MET A 1 303 ? 9.238 -15.803 0.675 1.00 96.81 303 MET A O 1
ATOM 2344 N N . LEU A 1 304 ? 8.126 -16.434 2.530 1.00 96.94 304 LEU A N 1
ATOM 2345 C CA . LEU A 1 304 ? 9.317 -16.658 3.353 1.00 96.94 304 LEU A CA 1
ATOM 2346 C C . LEU A 1 304 ? 10.179 -17.785 2.767 1.00 96.94 304 LEU A C 1
ATOM 2348 O O . LEU A 1 304 ? 9.676 -18.788 2.270 1.00 96.94 304 LEU A O 1
ATOM 2352 N N . GLY A 1 305 ? 11.497 -17.602 2.784 1.00 96.31 305 GLY A N 1
ATOM 2353 C CA . GLY A 1 305 ? 12.472 -18.539 2.221 1.00 96.31 305 GLY A CA 1
ATOM 2354 C C . GLY A 1 305 ? 12.539 -18.579 0.688 1.00 96.31 305 GLY A C 1
ATOM 2355 O O . GLY A 1 305 ? 13.347 -19.328 0.144 1.00 96.31 305 GLY A O 1
ATOM 2356 N N . THR A 1 306 ? 11.732 -17.784 -0.024 1.00 97.06 306 THR A N 1
ATOM 2357 C CA . THR A 1 306 ? 11.692 -17.760 -1.501 1.00 97.06 306 THR A CA 1
ATOM 2358 C C . THR A 1 306 ? 12.410 -16.542 -2.088 1.00 97.06 306 THR A C 1
ATOM 2360 O O . THR A 1 306 ? 12.751 -15.596 -1.373 1.00 97.06 306 THR A O 1
ATOM 2363 N N . GLU A 1 307 ? 12.559 -16.484 -3.419 1.00 96.12 307 GLU A N 1
ATOM 2364 C CA . GLU A 1 307 ? 13.050 -15.283 -4.111 1.00 96.12 307 GLU A CA 1
ATOM 2365 C C . GLU A 1 307 ? 12.170 -14.026 -3.922 1.00 96.12 307 GLU A C 1
ATOM 2367 O O . GLU A 1 307 ? 12.586 -12.922 -4.290 1.00 96.12 307 GLU A O 1
ATOM 2372 N N . PHE A 1 308 ? 10.976 -14.170 -3.332 1.00 97.56 308 PHE A N 1
ATOM 2373 C CA . PHE A 1 308 ? 10.043 -13.079 -3.056 1.00 97.56 308 PHE A CA 1
ATOM 2374 C C . PHE A 1 308 ? 10.039 -12.606 -1.598 1.00 97.56 308 PHE A C 1
ATOM 2376 O O . PHE A 1 308 ? 9.388 -11.600 -1.319 1.00 97.56 308 PHE A O 1
ATOM 2383 N N . GLN A 1 309 ? 10.773 -13.251 -0.681 1.00 97.75 309 GLN A N 1
ATOM 2384 C CA . GLN A 1 309 ? 10.782 -12.902 0.753 1.00 97.75 309 GLN A CA 1
ATOM 2385 C C . GLN A 1 309 ? 11.036 -11.409 0.999 1.00 97.75 309 GLN A C 1
ATOM 2387 O O . GLN A 1 309 ? 10.364 -10.771 1.804 1.00 97.75 309 GLN A O 1
ATOM 2392 N N . ASP A 1 310 ? 11.984 -10.832 0.264 1.00 98.00 310 ASP A N 1
ATOM 2393 C CA . ASP A 1 310 ? 12.388 -9.429 0.372 1.00 98.00 310 ASP A CA 1
ATOM 2394 C C . ASP A 1 310 ? 11.215 -8.441 0.155 1.00 98.00 310 ASP A C 1
ATOM 2396 O O . ASP A 1 310 ? 11.283 -7.288 0.585 1.00 98.00 310 ASP A O 1
ATOM 2400 N N . MET A 1 311 ? 10.124 -8.872 -0.490 1.00 97.94 311 MET A N 1
ATOM 2401 C CA . MET A 1 311 ? 8.907 -8.078 -0.672 1.00 97.94 311 MET A CA 1
ATOM 2402 C C . MET A 1 311 ? 8.192 -7.822 0.666 1.00 97.94 311 MET A C 1
ATOM 2404 O O . MET A 1 311 ? 7.624 -6.745 0.863 1.00 97.94 311 MET A O 1
ATOM 2408 N N . LEU A 1 312 ? 8.303 -8.741 1.631 1.00 98.25 312 LEU A N 1
ATOM 2409 C CA . LEU A 1 312 ? 7.726 -8.615 2.976 1.00 98.25 312 LEU A CA 1
ATOM 2410 C C . LEU A 1 312 ? 8.384 -7.505 3.817 1.00 98.25 312 LEU A C 1
ATOM 2412 O O . LEU A 1 312 ? 7.871 -7.117 4.862 1.00 98.25 312 LEU A O 1
ATOM 2416 N N . ARG A 1 313 ? 9.487 -6.902 3.350 1.00 98.50 313 ARG A N 1
ATOM 2417 C CA . ARG A 1 313 ? 10.044 -5.687 3.972 1.00 98.50 313 ARG A CA 1
ATOM 2418 C C . ARG A 1 313 ? 9.226 -4.429 3.681 1.00 98.50 313 ARG A C 1
ATOM 2420 O O . ARG A 1 313 ? 9.547 -3.358 4.191 1.00 98.50 313 ARG A O 1
ATOM 2427 N N . CYS A 1 314 ? 8.234 -4.490 2.795 1.00 98.12 314 CYS A N 1
ATOM 2428 C CA . CYS A 1 314 ? 7.581 -3.297 2.273 1.00 98.12 314 CYS A CA 1
ATOM 2429 C C . CYS A 1 314 ? 6.774 -2.532 3.333 1.00 98.12 314 CYS A C 1
ATOM 2431 O O . CYS A 1 314 ? 5.701 -2.946 3.757 1.00 98.12 314 CYS A O 1
ATOM 2433 N N . ILE A 1 315 ? 7.214 -1.309 3.628 1.00 97.19 315 ILE A N 1
ATOM 2434 C CA . ILE A 1 315 ? 6.515 -0.364 4.517 1.00 97.19 315 ILE A CA 1
ATOM 2435 C C . ILE A 1 315 ? 5.445 0.480 3.802 1.00 97.19 315 ILE A C 1
ATOM 2437 O O . ILE A 1 315 ? 4.994 1.491 4.326 1.00 97.19 315 ILE A O 1
ATOM 2441 N N . ARG A 1 316 ? 5.072 0.107 2.570 1.00 95.88 316 ARG A N 1
ATOM 2442 C CA . ARG A 1 316 ? 4.018 0.752 1.758 1.00 95.88 316 ARG A CA 1
ATOM 2443 C C . ARG A 1 316 ? 4.181 2.270 1.547 1.00 95.88 316 ARG A C 1
ATOM 2445 O O . ARG A 1 316 ? 3.209 2.979 1.341 1.00 95.88 316 ARG A O 1
ATOM 2452 N N . CYS A 1 317 ? 5.420 2.765 1.490 1.00 96.06 317 CYS A N 1
ATOM 2453 C CA . CYS A 1 317 ? 5.697 4.203 1.335 1.00 96.06 317 CYS A CA 1
ATOM 2454 C C . CYS A 1 317 ? 5.320 4.812 -0.032 1.00 96.06 317 CYS A C 1
ATOM 2456 O O . CYS A 1 317 ? 5.300 6.023 -0.168 1.00 96.06 317 CYS A O 1
ATOM 2458 N N . GLY A 1 318 ? 5.103 4.018 -1.084 1.00 95.62 318 GLY A N 1
ATOM 2459 C CA . GLY A 1 318 ? 4.739 4.540 -2.412 1.00 95.62 318 GLY A CA 1
ATOM 2460 C C . GLY A 1 318 ? 5.896 5.098 -3.249 1.00 95.62 318 GLY A C 1
ATOM 2461 O O . GLY A 1 318 ? 5.709 5.359 -4.434 1.00 95.62 318 GLY A O 1
ATOM 2462 N N . ALA A 1 319 ? 7.120 5.188 -2.712 1.00 96.38 319 ALA A N 1
ATOM 2463 C CA . ALA A 1 319 ? 8.277 5.724 -3.441 1.00 96.38 319 ALA A CA 1
ATOM 2464 C C . ALA A 1 319 ? 8.525 5.031 -4.797 1.00 96.38 319 ALA A C 1
ATOM 2466 O O . ALA A 1 319 ? 8.920 5.684 -5.764 1.00 96.38 319 ALA A O 1
ATOM 2467 N N . CYS A 1 320 ? 8.273 3.720 -4.881 1.00 97.00 320 CYS A N 1
ATOM 2468 C CA . CYS A 1 320 ? 8.414 2.957 -6.120 1.00 97.00 320 CYS A CA 1
ATOM 2469 C C . CYS A 1 320 ? 7.364 3.317 -7.183 1.00 97.00 320 CYS A C 1
ATOM 2471 O O . CYS A 1 320 ? 7.711 3.298 -8.360 1.00 97.00 320 CYS A O 1
ATOM 2473 N N . LEU A 1 321 ? 6.133 3.666 -6.792 1.00 95.31 321 LEU A N 1
ATOM 2474 C CA . LEU A 1 321 ? 5.072 4.120 -7.701 1.00 95.31 321 LEU A CA 1
ATOM 2475 C C . LEU A 1 321 ? 5.439 5.498 -8.258 1.00 95.31 321 LEU A C 1
ATOM 2477 O O . LEU A 1 321 ? 5.528 5.666 -9.471 1.00 95.31 321 LEU A O 1
ATOM 2481 N N . ASN A 1 322 ? 5.788 6.430 -7.367 1.00 93.94 322 ASN A N 1
ATOM 2482 C CA . ASN A 1 322 ? 6.124 7.819 -7.706 1.00 93.94 322 ASN A CA 1
ATOM 2483 C C . ASN A 1 322 ? 7.304 7.954 -8.682 1.00 93.94 322 ASN A C 1
ATOM 2485 O O . ASN A 1 322 ? 7.390 8.923 -9.427 1.00 93.94 322 ASN A O 1
ATOM 2489 N N . HIS A 1 323 ? 8.222 6.985 -8.686 1.00 94.12 323 HIS A N 1
ATOM 2490 C CA . HIS A 1 323 ? 9.383 6.969 -9.581 1.00 94.12 323 HIS A CA 1
ATOM 2491 C C . HIS A 1 323 ? 9.213 6.053 -10.800 1.00 94.12 323 HIS A C 1
ATOM 2493 O O . HIS A 1 323 ? 10.135 5.937 -11.613 1.00 94.12 323 HIS A O 1
ATOM 2499 N N . CYS A 1 324 ? 8.084 5.353 -10.915 1.00 95.44 324 CYS A N 1
ATOM 2500 C CA . CYS A 1 324 ? 7.845 4.427 -12.008 1.00 95.44 324 CYS A CA 1
ATOM 2501 C C . CYS A 1 324 ? 7.325 5.188 -13.238 1.00 95.44 324 CYS A C 1
ATOM 2503 O O . CYS A 1 324 ? 6.249 5.783 -13.170 1.00 95.44 324 CYS A O 1
ATOM 2505 N N . PRO A 1 325 ? 8.027 5.136 -14.386 1.00 94.06 325 PRO A N 1
ATOM 2506 C CA . PRO A 1 325 ? 7.566 5.811 -15.597 1.00 94.06 325 PRO A CA 1
ATOM 2507 C C . PRO A 1 325 ? 6.283 5.192 -16.163 1.00 94.06 325 PRO A C 1
ATOM 2509 O O . PRO A 1 325 ? 5.515 5.899 -16.802 1.00 94.06 325 PRO A O 1
ATOM 2512 N N . VAL A 1 326 ? 6.041 3.896 -15.920 1.00 95.31 326 VAL A N 1
ATOM 2513 C CA . VAL A 1 326 ? 4.815 3.213 -16.361 1.00 95.31 326 VAL A CA 1
ATOM 2514 C C . VAL A 1 326 ? 3.629 3.709 -15.541 1.00 95.31 326 VAL A C 1
ATOM 2516 O O . VAL A 1 326 ? 2.702 4.266 -16.112 1.00 95.31 326 VAL A O 1
ATOM 2519 N N . TYR A 1 327 ? 3.699 3.613 -14.209 1.00 95.44 327 TYR A N 1
ATOM 2520 C CA . TYR A 1 327 ? 2.651 4.123 -13.315 1.00 95.44 327 TYR A CA 1
ATOM 2521 C C . TYR A 1 327 ? 2.371 5.613 -13.555 1.00 95.44 327 TYR A C 1
ATOM 2523 O O . TYR A 1 327 ? 1.221 6.014 -13.667 1.00 95.44 327 TYR A O 1
ATOM 2531 N N . GLY A 1 328 ? 3.414 6.436 -13.713 1.00 93.38 328 GLY A N 1
ATOM 2532 C CA . GLY A 1 328 ? 3.239 7.858 -14.008 1.00 93.38 328 GLY A CA 1
ATOM 2533 C C . GLY A 1 328 ? 2.597 8.153 -15.371 1.00 93.38 328 GLY A C 1
ATOM 2534 O O . GLY A 1 328 ? 2.237 9.299 -15.618 1.00 93.38 328 GLY A O 1
ATOM 2535 N N . ALA A 1 329 ? 2.497 7.176 -16.273 1.00 93.12 329 ALA A N 1
ATOM 2536 C CA . ALA A 1 329 ? 1.830 7.330 -17.564 1.00 93.12 329 ALA A CA 1
ATOM 2537 C C . ALA A 1 329 ? 0.402 6.768 -17.559 1.00 93.12 329 ALA A C 1
ATOM 2539 O O . ALA A 1 329 ? -0.479 7.397 -18.127 1.00 93.12 329 ALA A O 1
ATOM 2540 N N . VAL A 1 330 ? 0.173 5.612 -16.925 1.00 95.00 330 VAL A N 1
ATOM 2541 C CA . VAL A 1 330 ? -1.115 4.889 -17.006 1.00 95.00 330 VAL A CA 1
ATOM 2542 C C . VAL A 1 330 ? -1.949 4.943 -15.720 1.00 95.00 330 VAL A C 1
ATOM 2544 O O . VAL A 1 330 ? -3.065 4.440 -15.692 1.00 95.00 330 VAL A O 1
ATOM 2547 N N . GLY A 1 331 ? -1.415 5.503 -14.634 1.00 94.69 331 GLY A N 1
ATOM 2548 C CA . GLY A 1 331 ? -2.091 5.544 -13.338 1.00 94.69 331 GLY A CA 1
ATOM 2549 C C . GLY A 1 331 ? -2.200 4.180 -12.648 1.00 94.69 331 GLY A C 1
ATOM 2550 O O . GLY A 1 331 ? -1.587 3.186 -13.051 1.00 94.69 331 GLY A O 1
ATOM 2551 N N . GLY A 1 332 ? -2.951 4.146 -11.545 1.00 94.56 332 GLY A N 1
ATOM 2552 C CA . GLY A 1 332 ? -3.128 2.944 -10.729 1.00 94.56 332 GLY A CA 1
ATOM 2553 C C . GLY A 1 332 ? -4.147 1.956 -11.273 1.00 94.56 332 GLY A C 1
ATOM 2554 O O . GLY A 1 332 ? -3.869 0.759 -11.310 1.00 94.56 332 GLY A O 1
ATOM 2555 N N . HIS A 1 333 ? -5.295 2.449 -11.743 1.00 95.31 333 HIS A N 1
ATOM 2556 C CA . HIS A 1 333 ? -6.410 1.606 -12.187 1.00 95.31 333 HIS A CA 1
ATOM 2557 C C . HIS A 1 333 ? -6.057 0.714 -13.377 1.00 95.31 333 HIS A C 1
ATOM 2559 O O . HIS A 1 333 ? -6.553 -0.407 -13.471 1.00 95.31 333 HIS A O 1
ATOM 2565 N N . ALA A 1 334 ? -5.103 1.129 -14.218 1.00 96.44 334 ALA A N 1
ATOM 2566 C CA . ALA A 1 334 ? -4.609 0.303 -15.315 1.00 96.44 334 ALA A CA 1
ATOM 2567 C C . ALA A 1 334 ? -4.059 -1.061 -14.856 1.00 96.44 334 ALA A C 1
ATOM 2569 O O . ALA A 1 334 ? -4.149 -2.034 -15.600 1.00 96.44 334 ALA A O 1
ATOM 2570 N N . TYR A 1 335 ? -3.532 -1.162 -13.628 1.00 95.56 335 TYR A N 1
ATOM 2571 C CA . TYR A 1 335 ? -3.025 -2.416 -13.056 1.00 95.56 335 TYR A CA 1
ATOM 2572 C C . TYR A 1 335 ? -4.140 -3.418 -12.706 1.00 95.56 335 TYR A C 1
ATOM 2574 O O . TYR A 1 335 ? -3.851 -4.603 -12.547 1.00 95.56 335 TYR A O 1
ATOM 2582 N N . GLY A 1 336 ? -5.397 -2.973 -12.624 1.00 93.62 336 GLY A N 1
ATOM 2583 C CA . GLY A 1 336 ? -6.583 -3.824 -12.504 1.00 93.62 336 GLY A CA 1
ATOM 2584 C C . GLY A 1 336 ? -6.750 -4.547 -11.166 1.00 93.62 336 GLY A C 1
ATOM 2585 O O . GLY A 1 336 ? -7.450 -5.554 -11.101 1.00 93.62 336 GLY A O 1
ATOM 2586 N N . TRP A 1 337 ? -6.078 -4.085 -10.107 1.00 93.19 337 TRP A N 1
ATOM 2587 C CA . TRP A 1 337 ? -6.321 -4.548 -8.740 1.00 93.19 337 TRP A CA 1
ATOM 2588 C C . TRP A 1 337 ? -5.768 -3.571 -7.690 1.00 93.19 337 TRP A C 1
ATOM 2590 O O . TRP A 1 337 ? -5.084 -2.604 -8.028 1.00 93.19 337 TRP A O 1
ATOM 2600 N N . VAL A 1 338 ? -6.019 -3.878 -6.413 1.00 92.00 338 VAL A N 1
ATOM 2601 C CA . VAL A 1 338 ? -5.732 -3.065 -5.215 1.00 92.00 338 VAL A CA 1
ATOM 2602 C C . VAL A 1 338 ? -4.286 -2.562 -5.130 1.00 92.00 338 VAL A C 1
ATOM 2604 O O . VAL A 1 338 ? -4.029 -1.462 -4.642 1.00 92.00 338 VAL A O 1
ATOM 2607 N N . TYR A 1 339 ? -3.310 -3.348 -5.592 1.00 94.94 339 TYR A N 1
ATOM 2608 C CA . TYR A 1 339 ? -1.898 -2.970 -5.542 1.00 94.94 339 TYR A CA 1
ATOM 2609 C C . TYR A 1 339 ? -1.361 -2.589 -6.926 1.00 94.94 339 TYR A C 1
ATOM 2611 O O . TYR A 1 339 ? -1.067 -3.479 -7.730 1.00 94.94 339 TYR A O 1
ATOM 2619 N N . PRO A 1 340 ? -1.146 -1.288 -7.197 1.00 95.12 340 PRO A N 1
ATOM 2620 C CA . PRO A 1 340 ? -0.583 -0.836 -8.461 1.00 95.12 340 PRO A CA 1
ATOM 2621 C C . PRO A 1 340 ? 0.947 -0.705 -8.427 1.00 95.12 340 PRO A C 1
ATOM 2623 O O . PRO A 1 340 ? 1.617 -0.802 -7.388 1.00 95.12 340 PRO A O 1
ATOM 2626 N N . GLY A 1 341 ? 1.515 -0.423 -9.600 1.00 95.69 341 GLY A N 1
ATOM 2627 C CA . GLY A 1 341 ? 2.922 -0.064 -9.757 1.00 95.69 341 GLY A CA 1
ATOM 2628 C C . GLY A 1 341 ? 3.907 -1.218 -9.527 1.00 95.69 341 GLY A C 1
ATOM 2629 O O . GLY A 1 341 ? 3.520 -2.385 -9.482 1.00 95.69 341 GLY A O 1
ATOM 2630 N N . PRO A 1 342 ? 5.213 -0.915 -9.370 1.00 96.94 342 PRO A N 1
ATOM 2631 C CA . PRO A 1 342 ? 6.255 -1.942 -9.263 1.00 96.94 342 PRO A CA 1
ATOM 2632 C C . PRO A 1 342 ? 6.103 -2.885 -8.067 1.00 96.94 342 PRO A C 1
ATOM 2634 O O . PRO A 1 342 ? 6.497 -4.041 -8.147 1.00 96.94 342 PRO A O 1
ATOM 2637 N N . MET A 1 343 ? 5.557 -2.392 -6.954 1.00 96.81 343 MET A N 1
ATOM 2638 C CA . MET A 1 343 ? 5.292 -3.214 -5.776 1.00 96.81 343 MET A CA 1
ATOM 2639 C C . MET A 1 343 ? 4.138 -4.188 -6.034 1.00 96.81 343 MET A C 1
ATOM 2641 O O . MET A 1 343 ? 4.276 -5.380 -5.769 1.00 96.81 343 MET A O 1
ATOM 2645 N N . GLY A 1 344 ? 3.042 -3.700 -6.623 1.00 96.00 344 GLY A N 1
ATOM 2646 C CA . GLY A 1 344 ? 1.919 -4.538 -7.034 1.00 96.00 344 GLY A CA 1
ATOM 2647 C C . GLY A 1 344 ? 2.308 -5.592 -8.065 1.00 96.00 344 GLY A C 1
ATOM 2648 O O . GLY A 1 344 ? 1.948 -6.752 -7.925 1.00 96.00 344 GLY A O 1
ATOM 2649 N N . ALA A 1 345 ? 3.156 -5.237 -9.033 1.00 96.62 345 ALA A N 1
ATOM 2650 C CA . ALA A 1 345 ? 3.682 -6.170 -10.031 1.00 96.62 345 ALA A CA 1
ATOM 2651 C C . ALA A 1 345 ? 4.505 -7.338 -9.446 1.00 96.62 345 ALA A C 1
ATOM 2653 O O . ALA A 1 345 ? 4.775 -8.303 -10.158 1.00 96.62 345 ALA A O 1
ATOM 2654 N N . VAL A 1 346 ? 4.911 -7.260 -8.174 1.00 96.81 346 VAL A N 1
ATOM 2655 C CA . VAL A 1 346 ? 5.566 -8.356 -7.448 1.00 96.81 346 VAL A CA 1
ATOM 2656 C C . VAL A 1 346 ? 4.613 -9.041 -6.477 1.00 96.81 346 VAL A C 1
ATOM 2658 O O . VAL A 1 346 ? 4.579 -10.267 -6.444 1.00 96.81 346 VAL A O 1
ATOM 2661 N N . LEU A 1 347 ? 3.871 -8.268 -5.681 1.00 95.88 347 LEU A N 1
ATOM 2662 C CA . LEU A 1 347 ? 3.025 -8.798 -4.615 1.00 95.88 347 LEU A CA 1
ATOM 2663 C C . LEU A 1 347 ? 1.745 -9.446 -5.149 1.00 95.88 347 LEU A C 1
ATOM 2665 O O . LEU A 1 347 ? 1.382 -10.531 -4.711 1.00 95.88 347 LEU A O 1
ATOM 2669 N N . THR A 1 348 ? 1.064 -8.800 -6.093 1.00 95.12 348 THR A N 1
ATOM 2670 C CA . THR A 1 348 ? -0.233 -9.248 -6.616 1.00 95.12 348 THR A CA 1
ATOM 2671 C C . THR A 1 348 ? -0.177 -10.673 -7.184 1.00 95.12 348 THR A C 1
ATOM 2673 O O . THR A 1 348 ? -1.019 -11.478 -6.792 1.00 95.12 348 THR A O 1
ATOM 2676 N N . PRO A 1 349 ? 0.830 -11.065 -7.995 1.00 94.94 349 PRO A N 1
ATOM 2677 C CA . PRO A 1 349 ? 0.947 -12.453 -8.444 1.00 94.94 349 PRO A CA 1
ATOM 2678 C C . PRO A 1 349 ? 1.121 -13.485 -7.317 1.00 94.94 349 PRO A C 1
ATOM 2680 O O . PRO A 1 349 ? 0.689 -14.623 -7.489 1.00 94.94 349 PRO A O 1
ATOM 2683 N N . SER A 1 350 ? 1.715 -13.112 -6.173 1.00 93.25 350 SER A N 1
ATOM 2684 C CA . SER A 1 350 ? 1.793 -13.995 -4.996 1.00 93.25 350 SER A CA 1
ATOM 2685 C C . SER A 1 350 ? 0.430 -14.211 -4.339 1.00 93.25 350 SER A C 1
ATOM 2687 O O . SER A 1 350 ? 0.188 -15.289 -3.811 1.00 93.25 350 SER A O 1
ATOM 2689 N N . LEU A 1 351 ? -0.438 -13.193 -4.358 1.00 92.75 351 LEU A N 1
ATOM 2690 C CA . LEU A 1 351 ? -1.729 -13.211 -3.663 1.00 92.75 351 LEU A CA 1
ATOM 2691 C C . LEU A 1 351 ? -2.842 -13.847 -4.504 1.00 92.75 351 LEU A C 1
ATOM 2693 O O . LEU A 1 351 ? -3.622 -14.640 -3.991 1.00 92.75 351 LEU A O 1
ATOM 2697 N N . VAL A 1 352 ? -2.928 -13.510 -5.796 1.00 92.19 352 VAL A N 1
ATOM 2698 C CA . VAL A 1 352 ? -4.053 -13.932 -6.662 1.00 92.19 352 VAL A CA 1
ATOM 2699 C C . VAL A 1 352 ? -3.644 -14.841 -7.821 1.00 92.19 352 VAL A C 1
ATOM 2701 O O . VAL A 1 352 ? -4.505 -15.270 -8.587 1.00 92.19 352 VAL A O 1
ATOM 2704 N N . GLY A 1 353 ? -2.348 -15.135 -7.951 1.00 93.19 353 GLY A N 1
ATOM 2705 C CA . GLY A 1 353 ? -1.801 -15.999 -8.993 1.00 93.19 353 GLY A CA 1
ATOM 2706 C C . GLY A 1 353 ? -1.284 -15.248 -10.223 1.00 93.19 353 GLY A C 1
ATOM 2707 O O . GLY A 1 353 ? -1.805 -14.209 -10.642 1.00 93.19 353 GLY A O 1
ATOM 2708 N N . ILE A 1 354 ? -0.222 -15.792 -10.826 1.00 93.62 354 ILE A N 1
ATOM 2709 C CA . ILE A 1 354 ? 0.408 -15.250 -12.043 1.00 93.62 354 ILE A CA 1
ATOM 2710 C C . ILE A 1 354 ? -0.486 -15.389 -13.287 1.00 93.62 354 ILE A C 1
ATOM 2712 O O . ILE A 1 354 ? -0.349 -14.629 -14.238 1.00 93.62 354 ILE A O 1
ATOM 2716 N N . ASP A 1 355 ? -1.447 -16.309 -13.270 1.00 91.94 355 ASP A N 1
ATOM 2717 C CA . ASP A 1 355 ? -2.435 -16.534 -14.332 1.00 91.94 355 ASP A CA 1
ATOM 2718 C C . ASP A 1 355 ? -3.347 -15.342 -14.570 1.00 91.94 355 ASP A C 1
ATOM 2720 O O . ASP A 1 355 ? -3.585 -14.972 -15.719 1.00 91.94 355 ASP A O 1
ATOM 2724 N N . LYS A 1 356 ? -3.763 -14.667 -13.501 1.00 93.19 356 LYS A N 1
ATOM 2725 C CA . LYS A 1 356 ? -4.589 -13.459 -13.603 1.00 93.19 356 LYS A CA 1
ATOM 2726 C C . LYS A 1 356 ? -3.757 -12.191 -13.770 1.00 93.19 356 LYS A C 1
ATOM 2728 O O . LYS A 1 356 ? -4.297 -11.127 -14.047 1.00 93.19 356 LYS A O 1
ATOM 2733 N N . THR A 1 357 ? -2.440 -12.273 -13.583 1.00 94.06 357 THR A N 1
ATOM 2734 C CA . THR A 1 357 ? -1.593 -11.091 -13.351 1.00 94.06 357 THR A CA 1
ATOM 2735 C C . THR A 1 357 ? -0.337 -11.051 -14.216 1.00 94.06 357 THR A C 1
ATOM 2737 O O . THR A 1 357 ? 0.490 -10.156 -14.050 1.00 94.06 357 THR A O 1
ATOM 2740 N N . GLY A 1 358 ? -0.198 -11.955 -15.192 1.00 91.62 358 GLY A N 1
ATOM 2741 C CA . GLY A 1 358 ? 0.996 -12.090 -16.034 1.00 91.62 358 GLY A CA 1
ATOM 2742 C C . GLY A 1 358 ? 1.410 -10.805 -16.759 1.00 91.62 358 GLY A C 1
ATOM 2743 O O . GLY A 1 358 ? 2.590 -10.573 -17.012 1.00 91.62 358 GLY A O 1
ATOM 2744 N N . HIS A 1 359 ? 0.479 -9.886 -17.029 1.00 93.81 359 HIS A N 1
ATOM 2745 C CA . HIS A 1 359 ? 0.818 -8.583 -17.603 1.00 93.81 359 HIS A CA 1
ATOM 2746 C C . HIS A 1 359 ? 1.559 -7.643 -16.642 1.00 93.81 359 HIS A C 1
ATOM 2748 O O . HIS A 1 359 ? 2.353 -6.827 -17.112 1.00 93.81 359 HIS A O 1
ATOM 2754 N N . LEU A 1 360 ? 1.379 -7.760 -15.323 1.00 95.19 360 LEU A N 1
ATOM 2755 C CA . LEU A 1 360 ? 1.924 -6.794 -14.362 1.00 95.19 360 LEU A CA 1
ATOM 2756 C C . LEU A 1 360 ? 3.459 -6.853 -14.255 1.00 95.19 360 LEU A C 1
ATOM 2758 O O . LEU A 1 360 ? 4.088 -5.804 -14.415 1.00 95.19 360 LEU A O 1
ATOM 2762 N N . PRO A 1 361 ? 4.114 -8.027 -14.104 1.00 95.56 361 PRO A N 1
ATOM 2763 C CA . PRO A 1 361 ? 5.579 -8.120 -14.184 1.00 95.56 361 PRO A CA 1
ATOM 2764 C C . PRO A 1 361 ? 6.123 -7.690 -15.553 1.00 95.56 361 PRO A C 1
ATOM 2766 O O . PRO A 1 361 ? 7.288 -7.297 -15.694 1.00 95.56 361 PRO A O 1
ATOM 2769 N N . ASN A 1 362 ? 5.286 -7.763 -16.592 1.00 93.44 362 ASN A N 1
ATOM 2770 C CA . ASN A 1 362 ? 5.628 -7.311 -17.931 1.00 93.44 362 ASN A CA 1
ATOM 2771 C C . ASN A 1 362 ? 5.503 -5.788 -18.114 1.00 93.44 362 ASN A C 1
ATOM 2773 O O . ASN A 1 362 ? 6.247 -5.224 -18.919 1.00 93.44 362 ASN A O 1
ATOM 2777 N N . ALA A 1 363 ? 4.686 -5.115 -17.304 1.00 93.31 363 ALA A N 1
ATOM 2778 C CA . ALA A 1 363 ? 4.470 -3.669 -17.272 1.00 93.31 363 ALA A CA 1
ATOM 2779 C C . ALA A 1 363 ? 5.613 -2.895 -16.578 1.00 93.31 363 ALA A C 1
ATOM 2781 O O . ALA A 1 363 ? 5.405 -2.083 -15.674 1.00 93.31 363 ALA A O 1
ATOM 2782 N N . SER A 1 364 ? 6.852 -3.150 -16.999 1.00 94.94 364 SER A N 1
ATOM 2783 C CA . SER A 1 364 ? 8.056 -2.531 -16.445 1.00 94.94 364 SER A CA 1
ATOM 2784 C C . SER A 1 364 ? 9.127 -2.360 -17.517 1.00 94.94 364 SER A C 1
ATOM 2786 O O . SER A 1 364 ? 9.393 -3.266 -18.308 1.00 94.94 364 SER A O 1
ATOM 2788 N N . SER A 1 365 ? 9.790 -1.200 -17.508 1.00 94.12 365 SER A N 1
ATOM 2789 C CA . SER A 1 365 ? 10.967 -0.922 -18.340 1.00 94.12 365 SER A CA 1
ATOM 2790 C C . SER A 1 365 ? 12.270 -1.466 -17.745 1.00 94.12 365 SER A C 1
ATOM 2792 O O . SER A 1 365 ? 13.320 -1.345 -18.370 1.00 94.12 365 SER A O 1
ATOM 2794 N N . PHE A 1 366 ? 12.228 -2.033 -16.531 1.00 96.25 366 PHE A N 1
ATOM 2795 C CA . PHE A 1 366 ? 13.402 -2.501 -15.779 1.00 96.25 366 PHE A CA 1
ATOM 2796 C C . PHE A 1 366 ? 14.495 -1.435 -15.615 1.00 96.25 366 PHE A C 1
ATOM 2798 O O . PHE A 1 366 ? 15.672 -1.760 -15.492 1.00 96.25 366 PHE A O 1
ATOM 2805 N N . CYS A 1 367 ? 14.110 -0.156 -15.538 1.00 96.44 367 CYS A N 1
ATOM 2806 C CA . CYS A 1 367 ? 15.046 0.957 -15.355 1.00 96.44 367 CYS A CA 1
ATOM 2807 C C . CYS A 1 367 ? 15.752 0.974 -13.983 1.00 96.44 367 CYS A C 1
ATOM 2809 O O . CYS A 1 367 ? 16.638 1.794 -13.766 1.00 96.44 367 CYS A O 1
ATOM 2811 N N . GLY A 1 368 ? 15.334 0.132 -13.030 1.00 96.44 368 GLY A N 1
ATOM 2812 C CA . GLY A 1 368 ? 15.949 0.012 -11.701 1.00 96.44 368 GLY A CA 1
ATOM 2813 C C . GLY A 1 368 ? 15.624 1.146 -10.723 1.00 96.44 368 GLY A C 1
ATOM 2814 O O . GLY A 1 368 ? 16.013 1.084 -9.558 1.00 96.44 368 GLY A O 1
ATOM 2815 N N . ARG A 1 369 ? 14.871 2.175 -11.138 1.00 96.19 369 ARG A N 1
ATOM 2816 C CA . ARG A 1 369 ? 14.613 3.346 -10.285 1.00 96.19 369 ARG A CA 1
ATOM 2817 C C . ARG A 1 369 ? 13.844 2.996 -9.011 1.00 96.19 369 ARG A C 1
ATOM 2819 O O . ARG A 1 369 ? 14.180 3.517 -7.955 1.00 96.19 369 ARG A O 1
ATOM 2826 N N . CYS A 1 370 ? 12.862 2.098 -9.097 1.00 96.94 370 CYS A N 1
ATOM 2827 C CA . CYS A 1 370 ? 12.073 1.648 -7.947 1.00 96.94 370 CYS A CA 1
ATOM 2828 C C . CYS A 1 370 ? 12.930 0.985 -6.855 1.00 96.94 370 CYS A C 1
ATOM 2830 O O . CYS A 1 370 ? 12.660 1.184 -5.676 1.00 96.94 370 CYS A O 1
ATOM 2832 N N . GLU A 1 371 ? 13.973 0.249 -7.243 1.00 97.50 371 GLU A N 1
ATOM 2833 C CA . GLU A 1 371 ? 14.942 -0.368 -6.330 1.00 97.50 371 GLU A CA 1
ATOM 2834 C C . GLU A 1 371 ? 15.884 0.687 -5.742 1.00 97.50 371 GLU A C 1
ATOM 2836 O O . GLU A 1 371 ? 16.035 0.775 -4.522 1.00 97.50 371 GLU A O 1
ATOM 2841 N N . ALA A 1 372 ? 16.422 1.572 -6.588 1.00 97.31 372 ALA A N 1
ATOM 2842 C CA . ALA A 1 372 ? 17.332 2.637 -6.167 1.00 97.31 372 ALA A CA 1
ATOM 2843 C C . ALA A 1 372 ? 16.729 3.547 -5.081 1.00 97.31 372 ALA A C 1
ATOM 2845 O O . ALA A 1 372 ? 17.429 3.963 -4.155 1.00 97.31 372 ALA A O 1
ATOM 2846 N N . VAL A 1 373 ? 15.425 3.835 -5.160 1.00 96.88 373 VAL A N 1
ATOM 2847 C CA . VAL A 1 373 ? 14.727 4.728 -4.217 1.00 96.88 373 VAL A CA 1
ATOM 2848 C C . VAL A 1 373 ? 14.043 4.008 -3.056 1.00 96.88 373 VAL A C 1
ATOM 2850 O O . VAL A 1 373 ? 13.557 4.675 -2.140 1.00 96.88 373 VAL A O 1
ATOM 2853 N N . CYS A 1 374 ? 13.986 2.674 -3.062 1.00 98.25 374 CYS A N 1
ATOM 2854 C CA . CYS A 1 374 ? 13.289 1.924 -2.024 1.00 98.25 374 CYS A CA 1
ATOM 2855 C C . CYS A 1 374 ? 13.981 2.119 -0.662 1.00 98.25 374 CYS A C 1
ATOM 2857 O O . CYS A 1 374 ? 15.151 1.737 -0.530 1.00 98.25 374 CYS A O 1
ATOM 2859 N N . PRO A 1 375 ? 13.297 2.653 0.371 1.00 97.69 375 PRO A N 1
ATOM 2860 C CA . PRO A 1 375 ? 13.908 2.806 1.691 1.00 97.69 375 PRO A CA 1
ATOM 2861 C C . PRO A 1 375 ? 14.265 1.464 2.338 1.00 97.69 375 PRO A C 1
ATOM 2863 O O . PRO A 1 375 ? 15.151 1.419 3.174 1.00 97.69 375 PRO A O 1
ATOM 2866 N N . MET A 1 376 ? 13.636 0.378 1.886 1.00 98.31 376 MET A N 1
ATOM 2867 C CA . MET A 1 376 ? 13.811 -0.981 2.408 1.00 98.31 376 MET A CA 1
ATOM 2868 C C . MET A 1 376 ? 14.673 -1.867 1.495 1.00 98.31 376 MET A C 1
ATOM 2870 O O . MET A 1 376 ? 14.645 -3.090 1.618 1.00 98.31 376 MET A O 1
ATOM 2874 N N . ARG A 1 377 ? 15.380 -1.262 0.522 1.00 98.06 377 ARG A N 1
ATOM 2875 C CA . ARG A 1 377 ? 16.282 -1.944 -0.431 1.00 98.06 377 ARG A CA 1
ATOM 2876 C C . ARG A 1 377 ? 15.648 -3.185 -1.089 1.00 98.06 377 ARG A C 1
ATOM 2878 O O . ARG A 1 377 ? 16.279 -4.228 -1.204 1.00 98.06 377 ARG A O 1
ATOM 2885 N N . ILE A 1 378 ? 14.370 -3.111 -1.470 1.00 98.56 378 ILE A N 1
ATOM 2886 C CA . ILE A 1 378 ? 13.658 -4.237 -2.097 1.00 98.56 378 ILE A CA 1
ATOM 2887 C C . ILE A 1 378 ? 14.041 -4.315 -3.583 1.00 98.56 378 ILE A C 1
ATOM 2889 O O . ILE A 1 378 ? 13.797 -3.343 -4.311 1.00 98.56 378 ILE A O 1
ATOM 2893 N N . PRO A 1 379 ? 14.581 -5.450 -4.066 1.00 97.81 379 PRO A N 1
ATOM 2894 C CA . PRO A 1 379 ? 15.004 -5.616 -5.453 1.00 97.81 379 PRO A CA 1
ATOM 2895 C C . PRO A 1 379 ? 13.815 -5.968 -6.364 1.00 97.81 379 PRO A C 1
ATOM 2897 O O . PRO A 1 379 ? 13.765 -7.032 -6.984 1.00 97.81 379 PRO A O 1
ATOM 2900 N N . LEU A 1 380 ? 12.838 -5.056 -6.463 1.00 98.12 380 LEU A N 1
ATOM 2901 C CA . LEU A 1 380 ? 11.614 -5.246 -7.259 1.00 98.12 380 LEU A CA 1
ATOM 2902 C C . LEU A 1 380 ? 11.886 -5.672 -8.719 1.00 98.12 380 LEU A C 1
ATOM 2904 O O . LEU A 1 380 ? 11.200 -6.573 -9.201 1.00 98.12 380 LEU A O 1
ATOM 2908 N N . PRO A 1 381 ? 12.881 -5.111 -9.446 1.00 97.81 381 PRO A N 1
ATOM 2909 C CA . PRO A 1 381 ? 13.225 -5.579 -10.788 1.00 97.81 381 PRO A CA 1
ATOM 2910 C C . PRO A 1 381 ? 13.646 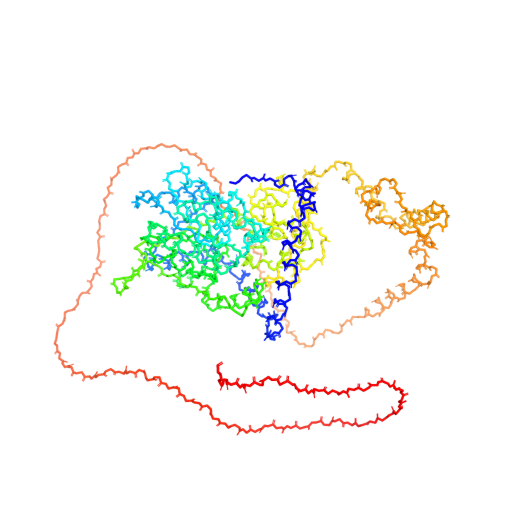-7.048 -10.825 1.00 97.81 381 PRO A C 1
ATOM 2912 O O . PRO A 1 381 ? 13.246 -7.761 -11.738 1.00 97.81 381 PRO A O 1
ATOM 2915 N N . LYS A 1 382 ? 14.425 -7.522 -9.848 1.00 97.69 382 LYS A N 1
ATOM 2916 C CA . LYS A 1 382 ? 14.831 -8.931 -9.783 1.00 97.69 382 LYS A CA 1
ATOM 2917 C C . LYS A 1 382 ? 13.611 -9.836 -9.591 1.00 97.69 382 LYS A C 1
ATOM 2919 O O . LYS A 1 382 ? 13.437 -10.788 -10.340 1.00 97.69 382 LYS A O 1
ATOM 2924 N N . MET A 1 383 ? 12.722 -9.487 -8.667 1.00 97.88 383 MET A N 1
ATOM 2925 C CA . MET A 1 383 ? 11.501 -10.256 -8.403 1.00 97.88 383 MET A CA 1
ATOM 2926 C C . MET A 1 383 ? 10.543 -10.285 -9.598 1.00 97.88 383 MET A C 1
ATOM 2928 O O . MET A 1 383 ? 10.017 -11.338 -9.942 1.00 97.88 383 MET A O 1
ATOM 2932 N N . MET A 1 384 ? 10.353 -9.157 -10.292 1.00 97.62 384 MET A N 1
ATOM 2933 C CA . MET A 1 384 ? 9.551 -9.136 -11.521 1.00 97.62 384 MET A CA 1
ATOM 2934 C C . MET A 1 384 ? 10.147 -10.040 -12.613 1.00 97.62 384 MET A C 1
ATOM 2936 O O . MET A 1 384 ? 9.394 -10.612 -13.398 1.00 97.62 384 MET A O 1
ATOM 2940 N N . ARG A 1 385 ? 11.480 -10.204 -12.675 1.00 96.94 385 ARG A N 1
ATOM 2941 C CA . ARG A 1 385 ? 12.105 -11.177 -13.591 1.00 96.94 385 ARG A CA 1
ATOM 2942 C C . ARG A 1 385 ? 11.769 -12.610 -13.204 1.00 96.94 385 ARG A C 1
ATOM 2944 O O . ARG A 1 385 ? 11.393 -13.360 -14.092 1.00 96.94 385 ARG A O 1
ATOM 2951 N N . HIS A 1 386 ? 11.799 -12.953 -11.918 1.00 97.38 386 HIS A N 1
ATOM 2952 C CA . HIS A 1 386 ? 11.385 -14.281 -11.457 1.00 97.38 386 HIS A CA 1
ATOM 2953 C C . HIS A 1 386 ? 9.929 -14.598 -11.816 1.00 97.38 386 HIS A C 1
ATOM 2955 O O . HIS A 1 386 ? 9.619 -15.709 -12.238 1.00 97.38 386 HIS A O 1
ATOM 2961 N N . TRP A 1 387 ? 9.030 -13.610 -11.766 1.00 96.56 387 TRP A N 1
ATOM 2962 C CA . TRP A 1 387 ? 7.672 -13.807 -12.278 1.00 96.56 387 TRP A CA 1
ATOM 2963 C C . TRP A 1 387 ? 7.614 -14.044 -13.790 1.00 96.56 387 TRP A C 1
ATOM 2965 O O . TRP A 1 387 ? 6.879 -14.925 -14.229 1.00 96.56 387 TRP A O 1
ATOM 2975 N N . ARG A 1 388 ? 8.408 -13.314 -14.582 1.00 95.19 388 ARG A N 1
ATOM 2976 C CA . ARG A 1 388 ? 8.517 -13.538 -16.036 1.00 95.19 388 ARG A CA 1
ATOM 2977 C C . ARG A 1 388 ? 9.120 -14.908 -16.374 1.00 95.19 388 ARG A C 1
ATOM 2979 O O . ARG A 1 388 ? 8.711 -15.524 -17.352 1.00 95.19 388 ARG A O 1
ATOM 2986 N N . GLU A 1 389 ? 10.070 -15.392 -15.574 1.00 94.50 389 GLU A N 1
ATOM 2987 C CA . GLU A 1 389 ? 10.640 -16.744 -15.689 1.00 94.50 389 GLU A CA 1
ATOM 2988 C C . GLU A 1 389 ? 9.550 -17.799 -15.457 1.00 94.50 389 GLU A C 1
ATOM 2990 O O . GLU A 1 389 ? 9.300 -18.622 -16.336 1.00 94.50 389 GLU A O 1
ATOM 2995 N N . ARG A 1 390 ? 8.805 -17.693 -14.348 1.00 94.31 390 ARG A N 1
ATOM 2996 C CA . ARG A 1 390 ? 7.683 -18.595 -14.033 1.00 94.31 390 ARG A CA 1
ATOM 2997 C C . ARG A 1 390 ? 6.574 -18.559 -15.093 1.00 94.31 390 ARG A C 1
ATOM 2999 O O . ARG A 1 390 ? 6.025 -19.601 -15.441 1.00 94.31 390 ARG A O 1
ATOM 3006 N N . GLU A 1 391 ? 6.243 -17.382 -15.625 1.00 93.62 391 GLU A N 1
ATOM 3007 C CA . GLU A 1 391 ? 5.283 -17.216 -16.730 1.00 93.62 391 GLU A CA 1
ATOM 3008 C C . GLU A 1 391 ? 5.750 -17.950 -18.002 1.00 93.62 391 GLU A C 1
ATOM 3010 O O . GLU A 1 391 ? 4.962 -18.615 -18.685 1.00 93.62 391 GLU A O 1
ATOM 3015 N N . PHE A 1 392 ? 7.043 -17.846 -18.323 1.00 91.12 392 PHE A N 1
ATOM 3016 C CA . PHE A 1 392 ? 7.648 -18.500 -19.480 1.00 91.12 392 PHE A CA 1
ATOM 3017 C C . PHE A 1 392 ? 7.679 -20.029 -19.327 1.00 91.12 392 PHE A C 1
ATOM 3019 O O . PHE A 1 392 ? 7.269 -20.749 -20.247 1.00 91.12 392 PHE A O 1
ATOM 3026 N N . GLU A 1 393 ? 8.105 -20.520 -18.161 1.00 91.69 393 GLU A N 1
ATOM 3027 C CA . GLU A 1 393 ? 8.143 -21.946 -17.806 1.00 91.69 393 GLU A CA 1
ATOM 3028 C C . GLU A 1 393 ? 6.754 -22.585 -17.854 1.00 91.69 393 GLU A C 1
ATOM 3030 O O . GLU A 1 393 ? 6.594 -23.674 -18.397 1.00 91.69 393 GLU A O 1
ATOM 3035 N N . ARG A 1 394 ? 5.726 -21.869 -17.385 1.00 92.31 394 ARG A N 1
ATOM 3036 C CA . ARG A 1 394 ? 4.319 -22.302 -17.443 1.00 92.31 394 ARG A CA 1
ATOM 3037 C C . ARG A 1 394 ? 3.657 -22.092 -18.806 1.00 92.31 394 ARG A C 1
ATOM 3039 O O . ARG A 1 394 ? 2.461 -22.322 -18.944 1.00 92.31 394 ARG A O 1
ATOM 3046 N N . HIS A 1 395 ? 4.412 -21.645 -19.811 1.00 91.31 395 HIS A N 1
ATOM 3047 C CA . HIS A 1 395 ? 3.942 -21.475 -21.189 1.00 91.31 395 HIS A CA 1
ATOM 3048 C C . HIS A 1 395 ? 2.769 -20.498 -21.352 1.00 91.31 395 HIS A C 1
ATOM 3050 O O . HIS A 1 395 ? 1.986 -20.613 -22.293 1.00 91.31 395 HIS A O 1
ATOM 3056 N N . MET A 1 396 ? 2.692 -19.500 -20.472 1.00 88.00 396 MET A N 1
ATOM 3057 C CA . MET A 1 396 ? 1.597 -18.523 -20.426 1.00 88.00 396 MET A CA 1
ATOM 3058 C C . MET A 1 396 ? 1.793 -17.388 -21.442 1.00 88.00 396 MET A C 1
ATOM 3060 O O . MET A 1 396 ? 0.861 -16.663 -21.778 1.00 88.00 396 MET A O 1
ATOM 3064 N N . THR A 1 397 ? 3.006 -17.261 -21.986 1.00 86.31 397 THR A N 1
ATOM 3065 C CA . THR A 1 397 ? 3.302 -16.372 -23.114 1.00 86.31 397 THR A CA 1
ATOM 3066 C C . THR A 1 397 ? 2.962 -17.034 -24.460 1.00 86.31 397 THR A C 1
ATOM 3068 O O . THR A 1 397 ? 3.119 -18.255 -24.612 1.00 86.31 397 THR A O 1
ATOM 3071 N N . PRO A 1 398 ? 2.552 -16.251 -25.484 1.00 89.00 398 PRO A N 1
ATOM 3072 C CA . PRO A 1 398 ? 2.194 -16.783 -26.799 1.00 89.00 398 PRO A CA 1
ATOM 3073 C C . PRO A 1 398 ? 3.286 -17.676 -27.397 1.00 89.00 398 PRO A C 1
ATOM 3075 O O . PRO A 1 398 ? 4.464 -17.312 -27.394 1.00 89.00 398 PRO A O 1
ATOM 3078 N N . ALA A 1 399 ? 2.898 -18.818 -27.977 1.00 91.06 399 ALA A N 1
ATOM 3079 C CA . ALA A 1 399 ? 3.841 -19.789 -28.542 1.00 91.06 399 ALA A CA 1
ATOM 3080 C C . ALA A 1 399 ? 4.779 -19.159 -29.586 1.00 91.06 399 ALA A C 1
ATOM 3082 O O . ALA A 1 399 ? 5.981 -19.400 -29.552 1.00 91.06 399 ALA A O 1
ATOM 3083 N N . ALA A 1 400 ? 4.261 -18.271 -30.443 1.00 90.88 400 ALA A N 1
ATOM 3084 C CA . ALA A 1 400 ? 5.071 -17.539 -31.416 1.00 90.88 400 ALA A CA 1
ATOM 3085 C C . ALA A 1 400 ? 6.180 -16.700 -30.755 1.00 90.88 400 ALA A C 1
ATOM 3087 O O . ALA A 1 400 ? 7.312 -16.695 -31.236 1.00 90.88 400 ALA A O 1
ATOM 3088 N N . ALA A 1 401 ? 5.887 -16.038 -29.629 1.00 88.50 401 ALA A N 1
ATOM 3089 C CA . ALA A 1 401 ? 6.876 -15.260 -28.886 1.00 88.50 401 ALA A CA 1
ATOM 3090 C C . ALA A 1 401 ? 7.941 -16.168 -28.252 1.00 88.50 401 ALA A C 1
ATOM 3092 O O . ALA A 1 401 ? 9.132 -15.872 -28.347 1.00 88.50 401 ALA A O 1
ATOM 3093 N N . ARG A 1 402 ? 7.530 -17.303 -27.668 1.00 91.25 402 ARG A N 1
ATOM 3094 C CA . ARG A 1 402 ? 8.455 -18.293 -27.090 1.00 91.25 402 ARG A CA 1
ATOM 3095 C C . ARG A 1 402 ? 9.373 -18.904 -28.149 1.00 91.25 402 ARG A C 1
ATOM 3097 O O . ARG A 1 402 ? 10.582 -18.958 -27.942 1.00 91.25 402 ARG A O 1
ATOM 3104 N N . THR A 1 403 ? 8.830 -19.280 -29.306 1.00 93.19 403 THR A N 1
ATOM 3105 C CA . THR A 1 403 ? 9.610 -19.806 -30.436 1.00 93.19 403 THR A CA 1
ATOM 3106 C C . THR A 1 403 ? 10.561 -18.754 -31.001 1.00 93.19 403 THR A C 1
ATOM 3108 O O . THR A 1 403 ? 11.731 -19.053 -31.227 1.00 93.19 403 THR A O 1
ATOM 3111 N N . ALA A 1 404 ? 10.106 -17.509 -31.180 1.00 91.81 404 ALA A N 1
ATOM 3112 C CA . ALA A 1 404 ? 10.956 -16.416 -31.652 1.00 91.81 404 ALA A CA 1
ATOM 3113 C C . ALA A 1 404 ? 12.125 -16.140 -30.692 1.00 91.81 404 ALA A C 1
ATOM 3115 O O . ALA A 1 404 ? 13.265 -16.000 -31.138 1.00 91.81 404 ALA A O 1
ATOM 3116 N N . LEU A 1 405 ? 11.869 -16.125 -29.379 1.00 91.50 405 LEU A N 1
ATOM 3117 C CA . LEU A 1 405 ? 12.912 -16.008 -28.357 1.00 91.50 405 LEU A CA 1
ATOM 3118 C C . LEU A 1 405 ? 13.868 -17.205 -28.374 1.00 91.50 405 LEU A C 1
ATOM 3120 O O . LEU A 1 405 ? 15.076 -17.005 -28.285 1.00 91.50 405 LEU A O 1
ATOM 3124 N N . GLY A 1 406 ? 13.357 -18.429 -28.539 1.00 92.50 406 GLY A N 1
ATOM 3125 C CA . GLY A 1 406 ? 14.176 -19.638 -28.656 1.00 92.50 406 GLY A CA 1
ATOM 3126 C C . GLY A 1 406 ? 15.107 -19.608 -29.873 1.00 92.50 406 GLY A C 1
ATOM 3127 O O . GLY A 1 406 ? 16.305 -19.864 -29.744 1.00 92.50 406 GLY A O 1
ATOM 3128 N N . LEU A 1 407 ? 14.590 -19.214 -31.041 1.00 94.44 407 LEU A N 1
ATOM 3129 C CA . LEU A 1 407 ? 15.382 -19.022 -32.262 1.00 94.44 407 LEU A CA 1
ATOM 3130 C C . LEU A 1 407 ? 16.426 -17.914 -32.092 1.00 94.44 407 LEU A C 1
ATOM 3132 O O . LEU A 1 407 ? 17.580 -18.078 -32.495 1.00 94.44 407 LEU A O 1
ATOM 3136 N N . TRP A 1 408 ? 16.043 -16.800 -31.464 1.00 93.38 408 TRP A N 1
ATOM 3137 C CA . TRP A 1 408 ? 16.967 -15.712 -31.165 1.00 93.38 408 TRP A CA 1
ATOM 3138 C C . TRP A 1 408 ? 18.075 -16.157 -30.206 1.00 93.38 408 TRP A C 1
ATOM 3140 O O . TRP A 1 408 ? 19.241 -15.885 -30.477 1.00 93.38 408 TRP A O 1
ATOM 3150 N N . ALA A 1 409 ? 17.748 -16.888 -29.137 1.00 94.56 409 ALA A N 1
ATOM 3151 C CA . ALA A 1 409 ? 18.722 -17.409 -28.181 1.00 94.56 409 ALA A CA 1
ATOM 3152 C C . ALA A 1 409 ? 19.690 -18.398 -28.849 1.00 94.56 409 ALA A C 1
ATOM 3154 O O . ALA A 1 409 ? 20.906 -18.285 -28.686 1.00 94.56 409 ALA A O 1
ATOM 3155 N N . TRP A 1 410 ? 19.168 -19.309 -29.677 1.00 95.75 410 TRP A N 1
ATOM 3156 C CA . TRP A 1 410 ? 19.966 -20.223 -30.497 1.00 95.75 410 TRP A CA 1
ATOM 3157 C C . TRP A 1 410 ? 20.935 -19.458 -31.414 1.00 95.75 410 TRP A C 1
ATOM 3159 O O . TRP A 1 410 ? 22.112 -19.816 -31.519 1.00 95.75 410 TRP A O 1
ATOM 3169 N N . LEU A 1 411 ? 20.478 -18.377 -32.049 1.00 95.06 411 LEU A N 1
ATOM 3170 C CA . LEU A 1 411 ? 21.318 -17.553 -32.915 1.00 95.06 411 LEU A CA 1
ATOM 3171 C C . LEU A 1 411 ? 22.368 -16.760 -32.117 1.00 95.06 411 LEU A C 1
ATOM 3173 O O . LEU A 1 411 ? 23.548 -16.757 -32.473 1.00 95.06 411 LEU A O 1
ATOM 3177 N N . ALA A 1 412 ? 21.955 -16.103 -31.033 1.00 93.12 412 ALA A N 1
ATOM 3178 C CA . ALA A 1 412 ? 22.802 -15.271 -30.183 1.00 93.12 412 ALA A CA 1
ATOM 3179 C C . ALA A 1 412 ? 23.911 -16.081 -29.487 1.00 93.12 412 ALA A C 1
ATOM 3181 O O . ALA A 1 412 ? 25.030 -15.588 -29.344 1.00 93.12 412 ALA A O 1
ATOM 3182 N N . ALA A 1 413 ? 23.647 -17.348 -29.149 1.00 95.31 413 ALA A N 1
ATOM 3183 C CA . ALA A 1 413 ? 24.634 -18.281 -28.602 1.00 95.31 413 ALA A CA 1
ATOM 3184 C C . ALA A 1 413 ? 25.734 -18.691 -29.605 1.00 95.31 413 ALA A C 1
ATOM 3186 O O . ALA A 1 413 ? 26.683 -19.383 -29.235 1.00 95.31 413 ALA A O 1
ATOM 3187 N N . ARG A 1 414 ? 25.649 -18.267 -30.877 1.00 95.31 414 ARG A N 1
ATOM 3188 C CA . ARG A 1 414 ? 26.638 -18.550 -31.930 1.00 95.31 414 ARG A CA 1
ATOM 3189 C C . ARG A 1 414 ? 27.290 -17.252 -32.427 1.00 95.31 414 ARG A C 1
ATOM 3191 O O . ARG A 1 414 ? 26.904 -16.738 -33.478 1.00 95.31 414 ARG A O 1
ATOM 3198 N N . PRO A 1 415 ? 28.345 -16.738 -31.759 1.00 91.25 415 PRO A N 1
ATOM 3199 C CA . PRO A 1 415 ? 28.902 -15.409 -32.035 1.00 91.25 415 PRO A CA 1
ATOM 3200 C C . PRO A 1 415 ? 29.345 -15.172 -33.485 1.00 91.25 415 PRO A C 1
ATOM 3202 O O . PRO A 1 415 ? 29.216 -14.059 -33.998 1.00 91.25 415 PRO A O 1
ATOM 3205 N N . ARG A 1 416 ? 29.873 -16.206 -34.161 1.00 91.19 416 ARG A N 1
ATOM 3206 C CA . ARG A 1 416 ? 30.281 -16.115 -35.575 1.00 91.19 416 ARG A CA 1
ATOM 3207 C C . ARG A 1 416 ? 29.072 -15.908 -36.486 1.00 91.19 416 ARG A C 1
ATOM 3209 O O . ARG A 1 416 ? 29.075 -14.975 -37.282 1.00 91.19 416 ARG A O 1
ATOM 3216 N N . LEU A 1 417 ? 28.043 -16.741 -36.326 1.00 93.19 417 LEU A N 1
ATOM 3217 C CA . LEU A 1 417 ? 26.808 -16.666 -37.103 1.00 93.19 417 LEU A CA 1
ATOM 3218 C C . LEU A 1 417 ? 26.062 -15.357 -36.822 1.00 93.19 417 LEU A C 1
ATOM 3220 O O . LEU A 1 417 ? 25.725 -14.637 -37.757 1.00 93.19 417 LEU A O 1
ATOM 3224 N N . TYR A 1 418 ? 25.900 -15.003 -35.545 1.00 92.25 418 TYR A N 1
ATOM 3225 C CA . TYR A 1 418 ? 25.301 -13.736 -35.129 1.00 92.25 418 TYR A CA 1
ATOM 3226 C C . TYR A 1 418 ? 26.028 -12.538 -35.749 1.00 92.25 418 TYR A C 1
ATOM 3228 O O . TYR A 1 418 ? 25.400 -11.651 -36.315 1.00 92.25 418 TYR A O 1
ATOM 3236 N N . GLY A 1 419 ? 27.365 -12.527 -35.701 1.00 91.06 419 GLY A N 1
ATOM 3237 C CA . GLY A 1 419 ? 28.166 -11.449 -36.274 1.00 91.06 419 GLY A CA 1
ATOM 3238 C C . GLY A 1 419 ? 28.033 -11.321 -37.795 1.00 91.06 419 GLY A C 1
ATOM 3239 O O . GLY A 1 419 ? 28.042 -10.200 -38.299 1.00 91.06 419 GLY A O 1
ATOM 3240 N N . LEU A 1 420 ? 27.911 -12.439 -38.519 1.00 91.50 420 LEU A N 1
ATOM 3241 C CA . LEU A 1 420 ? 27.686 -12.442 -39.968 1.00 91.50 420 LEU A CA 1
ATOM 3242 C C . LEU A 1 420 ? 26.288 -11.916 -40.317 1.00 91.50 420 LEU A C 1
ATOM 3244 O O . LEU A 1 420 ? 26.172 -10.998 -41.130 1.00 91.50 420 LEU A O 1
ATOM 3248 N N . LEU A 1 421 ? 25.245 -12.440 -39.665 1.00 92.62 421 LEU A N 1
ATOM 3249 C CA . LEU A 1 421 ? 23.862 -12.020 -39.905 1.00 92.62 421 LEU A CA 1
ATOM 3250 C C . LEU A 1 421 ? 23.616 -10.569 -39.486 1.00 92.62 421 LEU A C 1
ATOM 3252 O O . LEU A 1 421 ? 22.929 -9.845 -40.198 1.00 92.62 421 LEU A O 1
ATOM 3256 N N . ALA A 1 422 ? 24.214 -10.111 -38.385 1.00 91.25 422 ALA A N 1
ATOM 3257 C CA . ALA A 1 422 ? 24.126 -8.717 -37.966 1.00 91.25 422 ALA A CA 1
ATOM 3258 C C . ALA A 1 422 ? 24.799 -7.774 -38.977 1.00 91.25 422 ALA A C 1
ATOM 3260 O O . ALA A 1 422 ? 24.243 -6.727 -39.296 1.00 91.25 422 ALA A O 1
ATOM 3261 N N . ASP A 1 423 ? 25.974 -8.124 -39.520 1.00 89.88 423 ASP A N 1
ATOM 3262 C CA . ASP A 1 423 ? 26.628 -7.290 -40.539 1.00 89.88 423 ASP A CA 1
ATOM 3263 C C . ASP A 1 423 ? 25.823 -7.240 -41.841 1.00 89.88 423 ASP A C 1
ATOM 3265 O O . ASP A 1 423 ? 25.678 -6.170 -42.431 1.00 89.88 423 ASP A O 1
ATOM 3269 N N . PHE A 1 424 ? 25.263 -8.379 -42.259 1.00 90.94 424 PHE A N 1
ATOM 3270 C CA . PHE A 1 424 ? 24.352 -8.447 -43.397 1.00 90.94 424 PHE A CA 1
ATOM 3271 C C . PHE A 1 424 ? 23.091 -7.604 -43.159 1.00 90.94 424 PHE A C 1
ATOM 3273 O O . PHE A 1 424 ? 22.751 -6.766 -43.993 1.00 90.94 424 PHE A O 1
ATOM 3280 N N . GLY A 1 425 ? 22.454 -7.749 -41.994 1.00 90.38 425 GLY A N 1
ATOM 3281 C CA . GLY A 1 425 ? 21.259 -7.000 -41.609 1.00 90.38 425 GLY A CA 1
ATOM 3282 C C . GLY A 1 425 ? 21.481 -5.488 -41.614 1.00 90.38 425 GLY A C 1
ATOM 3283 O O . GLY A 1 425 ? 20.665 -4.755 -42.165 1.00 90.38 425 GLY A O 1
ATOM 3284 N N . MET A 1 426 ? 22.620 -5.008 -41.101 1.00 89.88 426 MET A N 1
ATOM 3285 C CA . MET A 1 426 ? 22.955 -3.577 -41.133 1.00 89.88 426 MET A CA 1
ATOM 3286 C C . MET A 1 426 ? 23.118 -3.048 -42.566 1.00 89.88 426 MET A C 1
ATOM 3288 O O . MET A 1 426 ? 22.659 -1.946 -42.868 1.00 89.88 426 MET A O 1
ATOM 3292 N N . ARG A 1 427 ? 23.715 -3.832 -43.478 1.00 88.06 427 ARG A N 1
ATOM 3293 C CA . ARG A 1 427 ? 23.818 -3.461 -44.902 1.00 88.06 427 ARG A CA 1
ATOM 3294 C C . ARG A 1 427 ? 22.452 -3.444 -45.583 1.00 88.06 427 ARG A C 1
ATOM 3296 O O . ARG A 1 427 ? 22.163 -2.500 -46.311 1.00 88.06 427 ARG A O 1
ATOM 3303 N N . ALA A 1 428 ? 21.620 -4.453 -45.328 1.00 89.06 428 ALA A N 1
ATOM 3304 C CA . ALA A 1 428 ? 20.273 -4.541 -45.882 1.00 89.06 428 ALA A CA 1
ATOM 3305 C C . ALA A 1 428 ? 19.396 -3.364 -45.423 1.00 89.06 428 ALA A C 1
ATOM 3307 O O . ALA A 1 428 ? 18.790 -2.695 -46.257 1.00 89.06 428 ALA A O 1
ATOM 3308 N N . LEU A 1 429 ? 19.404 -3.045 -44.123 1.00 88.38 429 LEU A N 1
ATOM 3309 C CA . LEU A 1 429 ? 18.692 -1.889 -43.568 1.00 88.38 429 LEU A CA 1
ATOM 3310 C C . LEU A 1 429 ? 19.183 -0.566 -44.172 1.00 88.38 429 LEU A C 1
ATOM 3312 O O . LEU A 1 429 ? 18.367 0.285 -44.515 1.00 88.38 429 LEU A O 1
ATOM 3316 N N . ARG A 1 430 ? 20.498 -0.397 -44.365 1.00 86.31 430 ARG A N 1
ATOM 3317 C CA . ARG A 1 430 ? 21.060 0.797 -45.019 1.00 86.31 430 ARG A CA 1
ATOM 3318 C C . ARG A 1 430 ? 20.609 0.934 -46.475 1.00 86.31 430 ARG A C 1
ATOM 3320 O O . ARG A 1 430 ? 20.249 2.029 -46.900 1.00 86.31 430 ARG A O 1
ATOM 3327 N N . LEU A 1 431 ? 20.641 -0.157 -47.241 1.00 87.12 431 LEU A N 1
ATOM 3328 C CA . LEU A 1 431 ? 20.177 -0.166 -48.633 1.00 87.12 431 LEU A CA 1
ATOM 3329 C C . LEU A 1 431 ? 18.685 0.166 -48.713 1.00 87.12 431 LEU A C 1
ATOM 3331 O O . LEU A 1 431 ? 18.264 0.958 -49.553 1.00 87.12 431 LEU A O 1
ATOM 3335 N N . TRP A 1 432 ? 17.897 -0.387 -47.796 1.00 87.56 432 TRP A N 1
ATOM 3336 C CA . TRP A 1 432 ? 16.465 -0.140 -47.729 1.00 87.56 432 TRP A CA 1
ATOM 3337 C C . TRP A 1 432 ? 16.119 1.291 -47.302 1.00 87.56 432 TRP A C 1
ATOM 3339 O O . TRP A 1 432 ? 15.157 1.863 -47.811 1.00 87.56 432 TRP A O 1
ATOM 3349 N N . ALA A 1 433 ? 16.946 1.918 -46.465 1.00 86.56 433 ALA A N 1
ATOM 3350 C CA . ALA A 1 433 ? 16.801 3.329 -46.130 1.00 86.56 433 ALA A CA 1
ATOM 3351 C C . ALA A 1 433 ? 17.012 4.258 -47.345 1.00 86.56 433 ALA A C 1
ATOM 3353 O O . ALA A 1 433 ? 16.593 5.412 -47.311 1.00 86.56 433 ALA A O 1
ATOM 3354 N N . ARG A 1 434 ? 17.614 3.772 -48.448 1.00 84.81 434 ARG A N 1
ATOM 3355 C CA . ARG A 1 434 ? 17.797 4.510 -49.719 1.00 84.81 434 ARG A CA 1
ATOM 3356 C C . ARG A 1 434 ? 18.412 5.906 -49.528 1.00 84.81 434 ARG A C 1
ATOM 3358 O O . ARG A 1 434 ? 18.012 6.865 -50.179 1.00 84.81 434 ARG A O 1
ATOM 3365 N N . GLY A 1 435 ? 19.355 6.030 -48.593 1.00 78.75 435 GLY A N 1
ATOM 3366 C CA . GLY A 1 435 ? 20.013 7.301 -48.260 1.00 78.75 435 GLY A CA 1
ATOM 3367 C C . GLY A 1 435 ? 19.192 8.251 -47.381 1.00 78.75 435 GLY A C 1
ATOM 3368 O O . GLY A 1 435 ? 19.712 9.278 -46.956 1.00 78.75 435 GLY A O 1
ATOM 3369 N N . ARG A 1 436 ? 17.943 7.908 -47.047 1.00 74.94 436 ARG A N 1
ATOM 3370 C CA . ARG A 1 436 ? 17.162 8.607 -46.023 1.00 74.94 436 ARG A CA 1
ATOM 3371 C C . ARG A 1 436 ? 17.733 8.188 -44.669 1.00 74.94 436 ARG A C 1
ATOM 3373 O O . ARG A 1 436 ? 17.860 6.999 -44.403 1.00 74.94 436 ARG A O 1
ATOM 3380 N N . GLY A 1 437 ? 18.118 9.140 -43.822 1.00 83.50 437 GLY A N 1
ATOM 3381 C CA . GLY A 1 437 ? 18.776 8.868 -42.533 1.00 83.50 437 GLY A CA 1
ATOM 3382 C C . GLY A 1 437 ? 17.951 8.035 -41.537 1.00 83.50 437 GLY A C 1
ATOM 3383 O O . GLY A 1 437 ? 18.453 7.693 -40.469 1.00 83.50 437 GLY A O 1
ATOM 3384 N N . ALA A 1 438 ? 16.707 7.683 -41.875 1.00 87.50 438 ALA A N 1
ATOM 3385 C CA . ALA A 1 438 ? 15.836 6.842 -41.072 1.00 87.50 438 ALA A CA 1
ATOM 3386 C C . ALA A 1 438 ? 14.823 6.052 -41.922 1.00 87.50 438 ALA A C 1
ATOM 3388 O O . ALA A 1 438 ? 14.527 6.390 -43.071 1.00 87.50 438 ALA A O 1
ATOM 3389 N N . LEU A 1 439 ? 14.275 4.999 -41.318 1.00 85.38 439 LEU A N 1
ATOM 3390 C CA . LEU A 1 439 ? 13.173 4.182 -41.812 1.00 85.38 439 LEU A CA 1
ATOM 3391 C C . LEU A 1 439 ? 11.903 4.530 -41.020 1.00 85.38 439 LEU A C 1
ATOM 3393 O O . LEU A 1 439 ? 11.787 4.186 -39.844 1.00 85.38 439 LEU A O 1
ATOM 3397 N N . VAL A 1 440 ? 10.951 5.183 -41.691 1.00 84.19 440 VAL A N 1
ATOM 3398 C CA . VAL A 1 440 ? 9.670 5.633 -41.103 1.00 84.19 440 VAL A CA 1
ATOM 3399 C C . VAL A 1 440 ? 8.685 4.476 -40.918 1.00 84.19 440 VAL A C 1
ATOM 3401 O O . VAL A 1 440 ? 7.825 4.510 -40.050 1.00 84.19 440 VAL A O 1
ATOM 3404 N N . ARG A 1 441 ? 8.794 3.411 -41.723 1.00 82.69 441 ARG A N 1
ATOM 3405 C CA . ARG A 1 441 ? 7.932 2.230 -41.610 1.00 82.69 441 ARG A CA 1
ATOM 3406 C C . ARG A 1 441 ? 8.739 0.965 -41.822 1.00 82.69 441 ARG A C 1
ATOM 3408 O O . ARG A 1 441 ? 9.375 0.795 -42.859 1.00 82.69 441 ARG A O 1
ATOM 3415 N N . VAL A 1 442 ? 8.675 0.068 -40.845 1.00 83.88 442 VAL A N 1
ATOM 3416 C CA . VAL A 1 442 ? 9.376 -1.217 -40.876 1.00 83.88 442 VAL A CA 1
ATOM 3417 C C . VAL A 1 442 ? 8.361 -2.332 -40.597 1.00 83.88 442 VAL A C 1
ATOM 3419 O O . VAL A 1 442 ? 7.753 -2.320 -39.521 1.00 83.88 442 VAL A O 1
ATOM 3422 N N . PRO A 1 443 ? 8.124 -3.286 -41.527 1.00 81.19 443 PRO A N 1
ATOM 3423 C CA . PRO A 1 443 ? 7.244 -4.422 -41.279 1.00 81.19 443 PRO A CA 1
ATOM 3424 C C . PRO A 1 443 ? 7.677 -5.177 -40.024 1.00 81.19 443 PRO A C 1
ATOM 3426 O O . PRO A 1 443 ? 8.868 -5.274 -39.736 1.00 81.19 443 PRO A O 1
ATOM 3429 N N . LEU A 1 444 ? 6.705 -5.683 -39.262 1.00 81.31 444 LEU A N 1
ATOM 3430 C CA . LEU A 1 444 ? 6.905 -6.343 -37.961 1.00 81.31 444 LEU A CA 1
ATOM 3431 C C . LEU A 1 444 ? 7.454 -5.439 -36.835 1.00 81.31 444 LEU A C 1
ATOM 3433 O O . LEU A 1 444 ? 7.500 -5.869 -35.687 1.00 81.31 444 LEU A O 1
ATOM 3437 N N . ALA A 1 445 ? 7.781 -4.173 -37.118 1.00 80.94 445 ALA A N 1
ATOM 3438 C CA . ALA A 1 445 ? 8.153 -3.153 -36.132 1.00 80.94 445 ALA A CA 1
ATOM 3439 C C . ALA A 1 445 ? 7.180 -1.955 -36.140 1.00 80.94 445 ALA A C 1
ATOM 3441 O O . ALA A 1 445 ? 7.534 -0.841 -35.745 1.00 80.94 445 ALA A O 1
ATOM 3442 N N . GLY A 1 446 ? 5.933 -2.186 -36.571 1.00 80.25 446 GLY A N 1
ATOM 3443 C CA . GLY A 1 446 ? 4.872 -1.173 -36.634 1.00 80.25 446 GLY A CA 1
ATOM 3444 C C . GLY A 1 446 ? 4.611 -0.484 -35.293 1.00 80.25 446 GLY A C 1
ATOM 3445 O O . GLY A 1 446 ? 4.446 0.726 -35.255 1.00 80.25 446 GLY A O 1
ATOM 3446 N N . GLY A 1 447 ? 4.676 -1.223 -34.179 1.00 80.56 447 GLY A N 1
ATOM 3447 C CA . GLY A 1 447 ? 4.509 -0.642 -32.841 1.00 80.56 447 GLY A CA 1
ATOM 3448 C C . GLY A 1 447 ? 5.612 0.350 -32.445 1.00 80.56 447 GLY A C 1
ATOM 3449 O O . GLY A 1 447 ? 5.339 1.298 -31.721 1.00 80.56 447 GLY A O 1
ATOM 3450 N N . TRP A 1 448 ? 6.845 0.168 -32.933 1.00 80.81 448 TRP A N 1
ATOM 3451 C CA . TRP A 1 448 ? 7.935 1.131 -32.725 1.00 80.81 448 TRP A CA 1
ATOM 3452 C C . TRP A 1 448 ? 7.802 2.318 -33.680 1.00 80.81 448 TRP A C 1
ATOM 3454 O O . TRP A 1 448 ? 7.815 3.470 -33.254 1.00 80.81 448 TRP A O 1
ATOM 3464 N N . THR A 1 449 ? 7.623 2.015 -34.968 1.00 86.69 449 THR A N 1
ATOM 3465 C CA . THR A 1 449 ? 7.545 3.010 -36.049 1.00 86.69 449 THR A CA 1
ATOM 3466 C C . THR A 1 449 ? 6.289 3.880 -36.021 1.00 86.69 449 THR A C 1
ATOM 3468 O O . THR A 1 449 ? 6.269 4.927 -36.651 1.00 86.69 449 THR A O 1
ATOM 3471 N N . ALA A 1 450 ? 5.281 3.520 -35.222 1.00 83.19 450 ALA A N 1
ATOM 3472 C CA . ALA A 1 450 ? 4.139 4.383 -34.928 1.00 83.19 450 ALA A CA 1
ATOM 3473 C C . ALA A 1 450 ? 4.503 5.621 -34.087 1.00 83.19 450 ALA A C 1
ATOM 3475 O O . ALA A 1 450 ? 3.816 6.631 -34.173 1.00 83.19 450 ALA A O 1
ATOM 3476 N N . ALA A 1 451 ? 5.562 5.549 -33.272 1.00 81.44 451 ALA A N 1
ATOM 3477 C CA . ALA A 1 451 ? 5.956 6.633 -32.367 1.00 81.44 451 ALA A CA 1
ATOM 3478 C C . ALA A 1 451 ? 7.400 7.118 -32.572 1.00 81.44 451 ALA A C 1
ATOM 3480 O O . ALA A 1 451 ? 7.770 8.174 -32.059 1.00 81.44 451 ALA A O 1
ATOM 3481 N N . ARG A 1 452 ? 8.249 6.334 -33.250 1.00 84.88 452 ARG A N 1
ATOM 3482 C CA . ARG A 1 452 ? 9.675 6.628 -33.440 1.00 84.88 452 ARG A CA 1
ATOM 3483 C C . ARG A 1 452 ? 10.179 6.138 -34.787 1.00 84.88 452 ARG A C 1
ATOM 3485 O O . ARG A 1 452 ? 10.063 4.955 -35.097 1.00 84.88 452 ARG A O 1
ATOM 3492 N N . ASP A 1 453 ? 10.886 7.000 -35.503 1.00 88.12 453 ASP A N 1
ATOM 3493 C CA . ASP A 1 453 ? 11.647 6.578 -36.674 1.00 88.12 453 ASP A CA 1
ATOM 3494 C C . ASP A 1 453 ? 12.793 5.633 -36.275 1.00 88.12 453 ASP A C 1
ATOM 3496 O O . ASP A 1 453 ? 13.436 5.801 -35.231 1.00 88.12 453 ASP A O 1
ATOM 3500 N N . LEU A 1 454 ? 13.065 4.619 -37.102 1.00 86.12 454 LEU A N 1
ATOM 3501 C CA . LEU A 1 454 ? 14.220 3.744 -36.909 1.00 86.12 454 LEU A CA 1
ATOM 3502 C C . LEU A 1 454 ? 15.434 4.359 -37.627 1.00 86.12 454 LEU A C 1
ATOM 3504 O O . LEU A 1 454 ? 15.424 4.408 -38.858 1.00 86.12 454 LEU A O 1
ATOM 3508 N N . PRO A 1 455 ? 16.486 4.812 -36.919 1.00 87.12 455 PRO A N 1
ATOM 3509 C CA . PRO A 1 455 ? 17.646 5.417 -37.568 1.00 87.12 455 PRO A CA 1
ATOM 3510 C C . PRO A 1 455 ? 18.321 4.426 -38.521 1.00 87.12 455 PRO A C 1
ATOM 3512 O O . PRO A 1 455 ? 18.513 3.249 -38.198 1.00 87.12 455 PRO A O 1
ATOM 3515 N N . ALA A 1 456 ? 18.677 4.907 -39.712 1.00 87.44 456 ALA A N 1
ATOM 3516 C CA . ALA A 1 456 ? 19.336 4.093 -40.718 1.00 87.44 456 ALA A CA 1
ATOM 3517 C C . ALA A 1 456 ? 20.776 3.777 -40.276 1.00 87.44 456 ALA A C 1
ATOM 3519 O O . ALA A 1 456 ? 21.493 4.674 -39.829 1.00 87.44 456 ALA A O 1
ATOM 3520 N N . PRO A 1 457 ? 21.251 2.528 -40.421 1.00 86.12 457 PRO A N 1
ATOM 3521 C CA . PRO A 1 457 ? 22.635 2.200 -40.107 1.00 86.12 457 PRO A CA 1
ATOM 3522 C C . PRO A 1 457 ? 23.638 2.995 -40.952 1.00 86.12 457 PRO A C 1
ATOM 3524 O O . PRO A 1 457 ? 23.634 2.923 -42.181 1.00 86.12 457 PRO A O 1
ATOM 3527 N N . GLU A 1 458 ? 24.578 3.670 -40.292 1.00 81.12 458 GLU A N 1
ATOM 3528 C CA . GLU A 1 458 ? 25.630 4.462 -40.952 1.00 81.12 458 GLU A CA 1
ATOM 3529 C C . GLU A 1 458 ? 26.751 3.597 -41.569 1.00 81.12 458 GLU A C 1
ATOM 3531 O O . GLU A 1 458 ? 27.622 4.086 -42.289 1.00 81.12 458 GLU A O 1
ATOM 3536 N N . GLY A 1 459 ? 26.759 2.282 -41.321 1.00 80.38 459 GLY A N 1
ATOM 3537 C CA . GLY A 1 459 ? 27.831 1.414 -41.799 1.00 80.38 459 GLY A CA 1
ATOM 3538 C C . GLY A 1 459 ? 27.714 -0.043 -41.367 1.00 80.38 459 GLY A C 1
ATOM 3539 O O . GLY A 1 459 ? 26.643 -0.640 -41.382 1.00 80.38 459 GLY A O 1
ATOM 3540 N N . ARG A 1 460 ? 28.861 -0.645 -41.036 1.00 83.75 460 ARG A N 1
ATOM 3541 C CA . ARG A 1 460 ? 28.948 -2.046 -40.596 1.00 83.75 460 ARG A CA 1
ATOM 3542 C C . ARG A 1 460 ? 28.402 -2.229 -39.180 1.00 83.75 460 ARG A C 1
ATOM 3544 O O . ARG A 1 460 ? 28.301 -1.267 -38.422 1.00 83.75 460 ARG A O 1
ATOM 3551 N N . SER A 1 461 ? 28.139 -3.477 -38.799 1.00 87.56 461 SER A N 1
ATOM 3552 C CA . SER A 1 461 ? 27.789 -3.827 -37.414 1.00 87.56 461 SER A CA 1
ATOM 3553 C C . SER A 1 461 ? 28.829 -3.320 -36.402 1.00 87.56 461 SER A C 1
ATOM 3555 O O . SER A 1 461 ? 30.024 -3.236 -36.712 1.00 87.56 461 SER A O 1
ATOM 3557 N N . PHE A 1 462 ? 28.394 -3.032 -35.169 1.00 87.94 462 PHE A N 1
ATOM 3558 C CA . PHE A 1 462 ? 29.283 -2.626 -34.071 1.00 87.94 462 PHE A CA 1
ATOM 3559 C C . PHE A 1 462 ? 30.473 -3.587 -33.919 1.00 87.94 462 PHE A C 1
ATOM 3561 O O . PHE A 1 462 ? 31.620 -3.157 -33.838 1.00 87.94 462 PHE A O 1
ATOM 3568 N N . GLN A 1 463 ? 30.227 -4.898 -33.975 1.00 86.25 463 GLN A N 1
ATOM 3569 C CA . GLN A 1 463 ? 31.257 -5.927 -33.829 1.00 86.25 463 GLN A CA 1
ATOM 3570 C C . GLN A 1 463 ? 32.283 -5.888 -34.972 1.00 86.25 463 GLN A C 1
ATOM 3572 O O . GLN A 1 463 ? 33.479 -6.083 -34.743 1.00 86.25 463 GLN A O 1
ATOM 3577 N N . ALA A 1 464 ? 31.849 -5.631 -36.209 1.00 85.56 464 ALA A N 1
ATOM 3578 C CA . ALA A 1 464 ? 32.758 -5.485 -37.343 1.00 85.56 464 ALA A CA 1
ATOM 3579 C C . ALA A 1 464 ? 33.607 -4.209 -37.231 1.00 85.56 464 ALA A C 1
ATOM 3581 O O . ALA A 1 464 ? 34.812 -4.254 -37.497 1.00 85.56 464 ALA A O 1
ATOM 3582 N N . GLN A 1 465 ? 33.011 -3.097 -36.788 1.00 86.88 465 GLN A N 1
ATOM 3583 C CA . GLN A 1 465 ? 33.738 -1.855 -36.514 1.00 86.88 465 GLN A CA 1
ATOM 3584 C C . GLN A 1 465 ? 34.758 -2.040 -35.379 1.00 86.88 465 GLN A C 1
ATOM 3586 O O . GLN A 1 465 ? 35.920 -1.662 -35.530 1.00 86.88 465 GLN A O 1
ATOM 3591 N N . TRP A 1 466 ? 34.360 -2.702 -34.288 1.00 85.75 466 TRP A N 1
ATOM 3592 C CA . TRP A 1 466 ? 35.215 -3.019 -33.143 1.00 85.75 466 TRP A CA 1
ATOM 3593 C C . TRP A 1 466 ? 36.437 -3.855 -33.539 1.00 85.75 466 TRP A C 1
ATOM 3595 O O . TRP A 1 466 ? 37.568 -3.537 -33.165 1.00 85.75 466 TRP A O 1
ATOM 3605 N N . ARG A 1 467 ? 36.242 -4.894 -34.366 1.00 84.81 467 ARG A N 1
ATOM 3606 C CA . ARG A 1 467 ? 37.347 -5.705 -34.905 1.00 84.81 467 ARG A CA 1
ATOM 3607 C C . ARG A 1 467 ? 38.297 -4.877 -35.772 1.00 84.81 467 ARG A C 1
ATOM 3609 O O . ARG A 1 467 ? 39.509 -4.994 -35.609 1.00 84.81 467 ARG A O 1
ATOM 3616 N N . ARG A 1 468 ? 37.760 -4.023 -36.653 1.00 84.12 468 ARG A N 1
ATOM 3617 C CA . ARG A 1 468 ? 38.556 -3.173 -37.556 1.00 84.12 468 ARG A CA 1
ATOM 3618 C C . ARG A 1 468 ? 39.407 -2.154 -36.795 1.00 84.12 468 ARG A C 1
ATOM 3620 O O . ARG A 1 468 ? 40.561 -1.959 -37.151 1.00 84.12 468 ARG A O 1
ATOM 3627 N N . ARG A 1 469 ? 38.869 -1.561 -35.724 1.00 85.81 469 ARG A N 1
ATOM 3628 C CA . ARG A 1 469 ? 39.585 -0.610 -34.850 1.00 85.81 469 ARG A CA 1
ATOM 3629 C C . ARG A 1 469 ? 40.612 -1.276 -33.919 1.00 85.81 469 ARG A C 1
ATOM 3631 O O . ARG A 1 469 ? 41.174 -0.616 -33.059 1.00 85.81 469 ARG A O 1
ATOM 3638 N N . GLY A 1 470 ? 40.857 -2.583 -34.054 1.00 78.69 470 GLY A N 1
ATOM 3639 C CA . GLY A 1 470 ? 41.824 -3.300 -33.221 1.00 78.69 470 GLY A CA 1
ATOM 3640 C C . GLY A 1 470 ? 41.325 -3.633 -31.811 1.00 78.69 470 GLY A C 1
ATOM 3641 O O . GLY A 1 470 ? 42.102 -4.142 -31.007 1.00 78.69 470 GLY A O 1
ATOM 3642 N N . GLY A 1 471 ? 40.036 -3.448 -31.510 1.00 72.06 471 GLY A N 1
ATOM 3643 C CA . GLY A 1 471 ? 39.453 -3.779 -30.204 1.00 72.06 471 GLY A CA 1
ATOM 3644 C C . GLY A 1 471 ? 39.603 -5.259 -29.823 1.00 72.06 471 GLY A C 1
ATOM 3645 O O . GLY A 1 471 ? 39.747 -5.596 -28.653 1.00 72.06 471 GLY A O 1
ATOM 3646 N N . ALA A 1 472 ? 39.685 -6.155 -30.814 1.00 61.62 472 ALA A N 1
ATOM 3647 C CA . ALA A 1 472 ? 40.007 -7.568 -30.597 1.00 61.62 472 ALA A CA 1
ATOM 3648 C C . ALA A 1 472 ? 41.471 -7.807 -30.162 1.00 61.62 472 ALA A C 1
ATOM 3650 O O . ALA A 1 472 ? 41.739 -8.765 -29.440 1.00 61.62 472 ALA A O 1
ATOM 3651 N N . ARG A 1 473 ? 42.414 -6.939 -30.567 1.00 61.34 473 ARG A N 1
ATOM 3652 C CA . ARG A 1 473 ? 43.815 -6.957 -30.101 1.00 61.34 473 ARG A CA 1
ATOM 3653 C C . ARG A 1 473 ? 43.940 -6.387 -28.685 1.00 61.34 473 ARG A C 1
ATOM 3655 O O . ARG A 1 473 ? 44.665 -6.961 -27.881 1.00 61.34 473 ARG A O 1
ATOM 3662 N N . LEU A 1 474 ? 43.195 -5.325 -28.365 1.00 60.12 474 LEU A N 1
ATOM 3663 C CA . LEU A 1 474 ? 43.096 -4.751 -27.013 1.00 60.12 474 LEU A CA 1
ATOM 3664 C C . LEU A 1 474 ? 42.480 -5.733 -26.007 1.00 60.12 474 LEU A C 1
ATOM 3666 O O . LEU A 1 474 ? 43.046 -5.932 -24.938 1.00 60.12 474 LEU A O 1
ATOM 3670 N N . ALA A 1 475 ? 41.385 -6.408 -26.373 1.00 59.97 475 ALA A N 1
ATOM 3671 C CA . ALA A 1 475 ? 40.761 -7.422 -25.525 1.00 59.97 475 ALA A CA 1
ATOM 3672 C C . ALA A 1 475 ? 41.708 -8.601 -25.254 1.00 59.97 475 ALA A C 1
ATOM 3674 O O . ALA A 1 475 ? 41.891 -8.961 -24.100 1.00 59.97 475 ALA A O 1
ATOM 3675 N N . ARG A 1 476 ? 42.386 -9.140 -26.283 1.00 58.91 476 ARG A N 1
ATOM 3676 C CA . ARG A 1 476 ? 43.381 -10.219 -26.113 1.00 58.91 476 ARG A CA 1
ATOM 3677 C C . ARG A 1 476 ? 44.582 -9.802 -25.259 1.00 58.91 476 ARG A C 1
ATOM 3679 O O . ARG A 1 476 ? 45.063 -10.614 -24.477 1.00 58.91 476 ARG A O 1
ATOM 3686 N N . ARG A 1 477 ? 45.044 -8.548 -25.369 1.00 55.28 477 ARG A N 1
ATOM 3687 C CA . ARG A 1 477 ? 46.085 -7.992 -24.485 1.00 55.28 477 ARG A CA 1
ATOM 3688 C C . ARG A 1 477 ? 45.606 -7.865 -23.039 1.00 55.28 477 ARG A C 1
ATOM 3690 O O . ARG A 1 477 ? 46.366 -8.208 -22.146 1.00 55.28 477 ARG A O 1
ATOM 3697 N N . ALA A 1 478 ? 44.366 -7.436 -22.808 1.00 54.62 478 ALA A N 1
ATOM 3698 C CA . ALA A 1 478 ? 43.785 -7.353 -21.467 1.00 54.62 478 ALA A CA 1
ATOM 3699 C C . ALA A 1 478 ? 43.587 -8.741 -20.828 1.00 54.62 478 ALA A C 1
ATOM 3701 O O . ALA A 1 478 ? 43.856 -8.910 -19.642 1.00 54.62 478 ALA A O 1
ATOM 3702 N N . THR A 1 479 ? 43.196 -9.757 -21.611 1.00 54.78 479 THR A N 1
ATOM 3703 C CA . THR A 1 479 ? 43.107 -11.142 -21.116 1.00 54.78 479 THR A CA 1
ATOM 3704 C C . THR A 1 479 ? 44.490 -11.716 -20.804 1.00 54.78 479 THR A C 1
ATOM 3706 O O . THR A 1 479 ? 44.651 -12.302 -19.742 1.00 54.78 479 THR A O 1
ATOM 3709 N N . MET A 1 480 ? 45.499 -11.477 -21.658 1.00 51.66 480 MET A N 1
ATOM 3710 C CA . MET A 1 480 ? 46.892 -11.870 -21.381 1.00 51.66 480 MET A CA 1
ATOM 3711 C C . MET A 1 480 ? 47.454 -11.197 -20.123 1.00 51.66 480 MET A C 1
ATOM 3713 O O . MET A 1 480 ? 48.107 -11.872 -19.333 1.00 51.66 480 MET A O 1
ATOM 3717 N N . PHE A 1 481 ? 47.180 -9.904 -19.909 1.00 45.56 481 PHE A N 1
ATOM 3718 C CA . PHE A 1 481 ? 47.603 -9.179 -18.703 1.00 45.56 481 PHE A CA 1
ATOM 3719 C C . PHE A 1 481 ? 46.936 -9.736 -17.437 1.00 45.56 481 PHE A C 1
ATOM 3721 O O . PHE A 1 481 ? 47.599 -9.904 -16.420 1.00 45.56 481 PHE A O 1
ATOM 3728 N N . SER A 1 482 ? 45.651 -10.104 -17.508 1.00 47.91 482 SER A N 1
ATOM 3729 C CA . SER A 1 482 ? 44.943 -10.728 -16.383 1.00 47.91 482 SER A CA 1
ATOM 3730 C C . SER A 1 482 ? 45.475 -12.123 -16.038 1.00 47.91 482 SER A C 1
ATOM 3732 O O . SER A 1 482 ? 45.486 -12.481 -14.865 1.00 47.91 482 SER A O 1
ATOM 3734 N N . THR A 1 483 ? 45.929 -12.908 -17.020 1.00 50.66 483 THR A N 1
ATOM 3735 C CA . THR A 1 483 ? 46.595 -14.202 -16.772 1.00 50.66 483 THR A CA 1
ATOM 3736 C C . THR A 1 483 ? 48.056 -14.060 -16.343 1.00 50.66 483 THR A C 1
ATOM 3738 O O . THR A 1 483 ? 48.543 -14.907 -15.608 1.00 50.66 483 THR A O 1
ATOM 3741 N N . ALA A 1 484 ? 48.755 -12.994 -16.746 1.00 49.44 484 ALA A N 1
ATOM 3742 C CA . ALA A 1 484 ? 50.139 -12.734 -16.337 1.00 49.44 484 ALA A CA 1
ATOM 3743 C C . ALA A 1 484 ? 50.248 -12.149 -14.914 1.00 49.44 484 ALA A C 1
ATOM 3745 O O . ALA A 1 484 ? 51.253 -12.358 -14.244 1.00 49.44 484 ALA A O 1
ATOM 3746 N N . CYS A 1 485 ? 49.210 -11.460 -14.425 1.00 42.84 485 CYS A N 1
ATOM 3747 C CA . CYS A 1 485 ? 49.127 -10.990 -13.036 1.00 42.84 485 CYS A CA 1
ATOM 3748 C C . CYS A 1 485 ? 48.592 -12.046 -12.051 1.00 42.84 485 CYS A C 1
ATOM 3750 O O . CYS A 1 485 ? 48.552 -11.784 -10.852 1.00 42.84 485 CYS A O 1
ATOM 3752 N N . ALA A 1 486 ? 48.221 -13.242 -12.519 1.00 43.84 486 ALA A N 1
ATOM 3753 C CA . ALA A 1 486 ? 47.883 -14.384 -11.670 1.00 43.84 486 ALA A CA 1
ATOM 3754 C C . ALA A 1 486 ? 49.151 -15.162 -11.259 1.00 43.84 486 ALA A C 1
ATOM 3756 O O . ALA A 1 486 ? 49.281 -16.355 -11.519 1.00 43.84 486 ALA A O 1
ATOM 3757 N N . GLY A 1 487 ? 50.112 -14.473 -10.640 1.00 45.53 487 GLY A N 1
ATOM 3758 C CA . GLY A 1 487 ? 51.118 -15.129 -9.801 1.00 45.53 487 GLY A CA 1
ATOM 3759 C C . GLY A 1 487 ? 50.492 -15.514 -8.451 1.00 45.53 487 GLY A C 1
ATOM 3760 O O . GLY A 1 487 ? 49.506 -14.890 -8.050 1.00 45.53 487 GLY A O 1
ATOM 3761 N N . PRO A 1 488 ? 51.010 -16.529 -7.738 1.00 41.72 488 PRO A N 1
ATOM 3762 C CA . PRO A 1 488 ? 50.472 -16.905 -6.435 1.00 41.72 488 PRO A CA 1
ATOM 3763 C C . PRO A 1 488 ? 50.576 -15.712 -5.478 1.00 41.72 488 PRO A C 1
ATOM 3765 O O . PRO A 1 488 ? 51.662 -15.187 -5.238 1.00 41.72 488 PRO A O 1
ATOM 3768 N N . MET A 1 489 ? 49.436 -15.265 -4.949 1.00 41.62 489 MET A N 1
ATOM 3769 C CA . MET A 1 489 ? 49.414 -14.260 -3.888 1.00 41.62 489 MET A CA 1
ATOM 3770 C C . MET A 1 489 ? 50.141 -14.818 -2.654 1.00 41.62 489 MET A C 1
ATOM 3772 O O . MET A 1 489 ? 49.834 -15.944 -2.248 1.00 41.62 489 MET A O 1
ATOM 3776 N N . PRO A 1 490 ? 51.064 -14.071 -2.022 1.00 39.53 490 PRO A N 1
ATOM 3777 C CA . PRO A 1 490 ? 51.581 -14.458 -0.720 1.00 39.53 490 PRO A CA 1
ATOM 3778 C C . PRO A 1 490 ? 50.426 -14.406 0.288 1.00 39.53 490 PRO A C 1
ATOM 3780 O O . PRO A 1 490 ? 49.708 -13.409 0.382 1.00 39.53 490 PRO A O 1
ATOM 3783 N N . GLY A 1 491 ? 50.208 -15.514 0.997 1.00 39.84 491 GLY A N 1
ATOM 3784 C CA . GLY A 1 491 ? 49.189 -15.597 2.041 1.00 39.84 491 GLY A CA 1
ATOM 3785 C C . GLY A 1 491 ? 49.461 -14.606 3.184 1.00 39.84 491 GLY A C 1
ATOM 3786 O O . GLY A 1 491 ? 50.614 -14.229 3.408 1.00 39.84 491 GLY A O 1
ATOM 3787 N N . PRO A 1 492 ? 48.422 -14.174 3.919 1.00 39.41 492 PRO A N 1
ATOM 3788 C CA . PRO A 1 492 ? 48.593 -13.283 5.061 1.00 39.41 492 PRO A CA 1
ATOM 3789 C C . PRO A 1 492 ? 49.371 -13.993 6.186 1.00 39.41 492 PRO A C 1
ATOM 3791 O O . PRO A 1 492 ? 49.166 -15.192 6.404 1.00 39.41 492 PRO A O 1
ATOM 3794 N N . PRO A 1 493 ? 50.252 -13.294 6.924 1.00 34.38 493 PRO A N 1
ATOM 3795 C CA . PRO A 1 493 ? 50.976 -13.897 8.029 1.00 34.38 493 PRO A CA 1
ATOM 3796 C C . PRO A 1 493 ? 50.052 -14.020 9.247 1.00 34.38 493 PRO A C 1
ATOM 3798 O O . PRO A 1 493 ? 49.512 -13.028 9.729 1.00 34.38 493 PRO A O 1
ATOM 3801 N N . GLY A 1 494 ? 49.916 -15.243 9.765 1.00 39.66 494 GLY A N 1
ATOM 3802 C CA . GLY A 1 494 ? 49.413 -15.500 11.116 1.00 39.66 494 GLY A CA 1
ATOM 3803 C C . GLY A 1 494 ? 47.973 -16.004 11.213 1.00 39.66 494 GLY A C 1
ATOM 3804 O O . GLY A 1 494 ? 47.055 -15.240 11.485 1.00 39.66 494 GLY A O 1
ATOM 3805 N N . ALA A 1 495 ? 47.796 -17.324 11.123 1.00 30.62 495 ALA A N 1
ATOM 3806 C CA . ALA A 1 495 ? 46.752 -18.038 11.859 1.00 30.62 495 ALA A CA 1
ATOM 3807 C C . ALA A 1 495 ? 47.243 -19.468 12.170 1.00 30.62 495 ALA A C 1
ATOM 3809 O O . ALA A 1 495 ? 47.808 -20.114 11.281 1.00 30.62 495 ALA A O 1
ATOM 3810 N N . PRO A 1 496 ? 47.100 -19.957 13.416 1.00 33.94 496 PRO A N 1
ATOM 3811 C CA . PRO A 1 496 ? 47.697 -21.212 13.854 1.00 33.94 496 PRO A CA 1
ATOM 3812 C C . PRO A 1 496 ? 46.972 -22.442 13.291 1.00 33.94 496 PRO A C 1
ATOM 3814 O O . PRO A 1 496 ? 45.793 -22.428 12.943 1.00 33.94 496 PRO A O 1
ATOM 3817 N N . SER A 1 497 ? 47.737 -23.524 13.211 1.00 30.92 497 SER A N 1
ATOM 3818 C CA . SER A 1 497 ? 47.412 -24.824 12.637 1.00 30.92 497 SER A CA 1
ATOM 3819 C C . SER A 1 497 ? 46.255 -25.571 13.317 1.00 30.92 497 SER A C 1
ATOM 3821 O O . SER A 1 497 ? 46.228 -25.703 14.535 1.00 30.92 497 SER A O 1
ATOM 3823 N N . ARG A 1 498 ? 45.394 -26.156 12.470 1.00 30.62 498 ARG A N 1
ATOM 3824 C CA . ARG A 1 498 ? 44.596 -27.396 12.615 1.00 30.62 498 ARG A CA 1
ATOM 3825 C C . ARG A 1 498 ? 44.229 -27.867 14.036 1.00 30.62 498 ARG A C 1
ATOM 3827 O O . ARG A 1 498 ? 45.046 -28.469 14.726 1.00 30.62 498 ARG A O 1
ATOM 3834 N N . VAL A 1 499 ? 42.923 -27.858 14.318 1.00 28.67 499 VAL A N 1
ATOM 3835 C CA . VAL A 1 499 ? 42.259 -28.861 15.171 1.00 28.67 499 VAL A CA 1
ATOM 3836 C C . VAL A 1 499 ? 41.230 -29.633 14.337 1.00 28.67 499 VAL A C 1
ATOM 3838 O O . VAL A 1 499 ? 40.641 -29.117 13.391 1.00 28.67 499 VAL A O 1
ATOM 3841 N N . LYS A 1 500 ? 41.135 -30.924 14.649 1.00 27.06 500 LYS A N 1
ATOM 3842 C CA . LYS A 1 500 ? 40.484 -32.017 13.926 1.00 27.06 500 LYS A CA 1
ATOM 3843 C C . LYS A 1 500 ? 38.946 -31.915 13.902 1.00 27.06 500 LYS A C 1
ATOM 3845 O O . LYS A 1 500 ? 38.341 -31.475 14.869 1.00 27.06 500 LYS A O 1
ATOM 3850 N N . SER A 1 501 ? 38.370 -32.400 12.797 1.00 35.78 501 SER A N 1
ATOM 3851 C CA . SER A 1 501 ? 37.078 -33.105 12.645 1.00 35.78 501 SER A CA 1
ATOM 3852 C C . SER A 1 501 ? 35.938 -32.831 13.642 1.00 35.78 501 SER A C 1
ATOM 3854 O O . SER A 1 501 ? 36.017 -33.236 14.799 1.00 35.78 501 SER A O 1
ATOM 3856 N N . THR A 1 502 ? 34.799 -32.354 13.132 1.00 27.72 502 THR A N 1
ATOM 3857 C CA . THR A 1 502 ? 33.460 -32.566 13.722 1.00 27.72 502 THR A CA 1
ATOM 3858 C C . THR A 1 502 ? 32.411 -32.830 12.622 1.00 27.72 502 THR A C 1
ATOM 3860 O O . THR A 1 502 ? 32.665 -32.506 11.459 1.00 27.72 502 THR A O 1
ATOM 3863 N N . PRO A 1 503 ? 31.299 -33.524 12.946 1.00 30.00 503 PRO A N 1
ATOM 3864 C CA . PRO A 1 503 ? 30.582 -34.394 12.017 1.00 30.00 503 PRO A CA 1
ATOM 3865 C C . PRO A 1 503 ? 29.370 -33.740 11.334 1.00 30.00 503 PRO A C 1
ATOM 3867 O O . PRO A 1 503 ? 28.964 -32.623 11.641 1.00 30.00 503 PRO A O 1
ATOM 3870 N N . ALA A 1 504 ? 28.814 -34.483 10.376 1.00 29.59 504 ALA A N 1
ATOM 3871 C CA . ALA A 1 504 ? 27.661 -34.146 9.550 1.00 29.59 504 ALA A CA 1
ATOM 3872 C C . ALA A 1 504 ? 26.430 -33.657 10.340 1.00 29.59 504 ALA A C 1
ATOM 3874 O O . ALA A 1 504 ? 26.038 -34.247 11.345 1.00 29.59 504 ALA A O 1
ATOM 3875 N N . TRP A 1 505 ? 25.779 -32.621 9.809 1.00 28.28 505 TRP A N 1
ATOM 3876 C CA . TRP A 1 505 ? 24.480 -32.127 10.267 1.00 28.28 505 TRP A CA 1
ATOM 3877 C C . TRP A 1 505 ? 23.348 -33.084 9.850 1.00 28.28 505 TRP A C 1
ATOM 3879 O O . TRP A 1 505 ? 23.335 -33.539 8.699 1.00 28.28 505 TRP A O 1
ATOM 3889 N N . PRO A 1 506 ? 22.381 -33.397 10.732 1.00 29.14 506 PRO A N 1
ATOM 3890 C CA . PRO A 1 506 ? 21.284 -34.290 10.397 1.00 29.14 506 PRO A CA 1
ATOM 3891 C C . PRO A 1 506 ? 20.226 -33.578 9.545 1.00 29.14 506 PRO A C 1
ATOM 3893 O O . PRO A 1 506 ? 19.840 -32.437 9.794 1.00 29.14 506 PRO A O 1
ATOM 3896 N N . ARG A 1 507 ? 19.731 -34.305 8.539 1.00 28.62 507 ARG A N 1
ATOM 3897 C CA . ARG A 1 507 ? 18.559 -33.949 7.734 1.00 28.62 507 ARG A CA 1
ATOM 3898 C C . ARG A 1 507 ? 17.336 -33.787 8.643 1.00 28.62 507 ARG A C 1
ATOM 3900 O O . ARG A 1 507 ? 16.925 -34.749 9.290 1.00 28.62 507 ARG A O 1
ATOM 3907 N N . LEU A 1 508 ? 16.734 -32.601 8.641 1.00 27.75 508 LEU A N 1
ATOM 3908 C CA . LEU A 1 508 ? 15.422 -32.365 9.241 1.00 27.75 508 LEU A CA 1
ATOM 3909 C C . LEU A 1 508 ? 14.355 -33.141 8.454 1.00 27.75 508 LEU A C 1
ATOM 3911 O O . LEU A 1 508 ? 14.284 -33.061 7.226 1.00 27.75 508 LEU A O 1
ATOM 3915 N N . ARG A 1 509 ? 13.558 -33.937 9.174 1.00 24.78 509 ARG A N 1
ATOM 3916 C CA . ARG A 1 509 ? 12.379 -34.633 8.646 1.00 24.78 509 ARG A CA 1
ATOM 3917 C C . ARG A 1 509 ? 11.210 -33.645 8.526 1.00 24.78 509 ARG A C 1
ATOM 3919 O O . ARG A 1 509 ? 11.043 -32.828 9.428 1.00 24.78 509 ARG A O 1
ATOM 3926 N N . PRO A 1 510 ? 10.369 -33.747 7.484 1.00 27.81 510 PRO A N 1
ATOM 3927 C CA . PRO A 1 510 ? 9.132 -32.985 7.402 1.00 27.81 510 PRO A CA 1
ATOM 3928 C C . PRO A 1 510 ? 8.097 -33.568 8.372 1.00 27.81 510 PRO A C 1
ATOM 3930 O O . PRO A 1 510 ? 7.844 -34.775 8.377 1.00 27.81 510 PRO A O 1
ATOM 3933 N N . ILE A 1 511 ? 7.508 -32.705 9.194 1.00 28.97 511 ILE A N 1
ATOM 3934 C CA . ILE A 1 511 ? 6.377 -33.022 10.063 1.00 28.97 511 ILE A CA 1
ATOM 3935 C C . ILE A 1 511 ? 5.124 -32.405 9.430 1.00 28.97 511 ILE A C 1
ATOM 3937 O O . ILE A 1 511 ? 5.115 -31.229 9.085 1.00 28.97 511 ILE A O 1
ATOM 3941 N N . TRP A 1 512 ? 4.095 -33.252 9.329 1.00 25.53 512 TRP A N 1
ATOM 3942 C CA . TRP A 1 512 ? 2.683 -33.016 8.999 1.00 25.53 512 TRP A CA 1
ATOM 3943 C C . TRP A 1 512 ? 2.197 -33.132 7.543 1.00 25.53 512 TRP A C 1
ATOM 3945 O O . TRP A 1 512 ? 2.370 -32.266 6.694 1.00 25.53 512 TRP A O 1
ATOM 3955 N N . CYS A 1 513 ? 1.466 -34.231 7.333 1.00 23.67 513 CYS A N 1
ATOM 3956 C CA . CYS A 1 513 ? 0.467 -34.477 6.299 1.00 23.67 513 CYS A CA 1
ATOM 3957 C C . CYS A 1 513 ? -0.822 -34.909 7.039 1.00 23.67 513 CYS A C 1
ATOM 3959 O O . CYS A 1 513 ? -0.713 -35.732 7.955 1.00 23.67 513 CYS A O 1
ATOM 3961 N N . PRO A 1 514 ? -2.018 -34.380 6.717 1.00 32.88 514 PRO A N 1
ATOM 3962 C CA . PRO A 1 514 ? -3.231 -34.668 7.474 1.00 32.88 514 PRO A CA 1
ATOM 3963 C C . PRO A 1 514 ? -3.913 -35.945 6.963 1.00 32.88 514 PRO A C 1
ATOM 3965 O O . PRO A 1 514 ? -4.068 -36.144 5.758 1.00 32.88 514 PRO A O 1
ATOM 3968 N N . ARG A 1 515 ? -4.388 -36.797 7.878 1.00 24.95 515 ARG A N 1
ATOM 3969 C CA . ARG A 1 515 ? -5.418 -37.801 7.574 1.00 24.95 515 ARG A CA 1
ATOM 3970 C C . ARG A 1 515 ? -6.685 -37.499 8.362 1.00 24.95 515 ARG A C 1
ATOM 3972 O O . ARG A 1 515 ? -6.652 -37.314 9.573 1.00 24.95 515 ARG A O 1
ATOM 3979 N N . ALA A 1 516 ? -7.783 -37.466 7.621 1.00 25.62 516 ALA A N 1
ATOM 3980 C CA . ALA A 1 516 ? -9.155 -37.432 8.092 1.00 25.62 516 ALA A CA 1
ATOM 3981 C C . ALA A 1 516 ? -9.555 -38.749 8.784 1.00 25.62 516 ALA A C 1
ATOM 3983 O O . ALA A 1 516 ? -9.106 -39.811 8.354 1.00 25.62 516 ALA A O 1
ATOM 3984 N N . ALA A 1 517 ? -10.435 -38.674 9.791 1.00 25.27 517 ALA A N 1
ATOM 3985 C CA . ALA A 1 517 ? -11.797 -39.241 9.764 1.00 25.27 517 ALA A CA 1
ATOM 3986 C C . ALA A 1 517 ? -12.384 -39.483 11.178 1.00 25.27 517 ALA A C 1
ATOM 3988 O O . ALA A 1 517 ? -11.819 -40.207 11.989 1.00 25.27 517 ALA A O 1
ATOM 3989 N N . SER A 1 518 ? -13.571 -38.893 11.379 1.00 24.17 518 SER A N 1
ATOM 3990 C CA . SER A 1 518 ? -14.798 -39.439 11.998 1.00 24.17 518 SER A CA 1
ATOM 3991 C C . SER A 1 518 ? -14.895 -39.866 13.484 1.00 24.17 518 SER A C 1
ATOM 3993 O O . SER A 1 518 ? -14.291 -40.832 13.930 1.00 24.17 518 SER A O 1
ATOM 3995 N N . SER A 1 519 ? -15.878 -39.213 14.133 1.00 26.36 519 SER A N 1
ATOM 3996 C CA . SER A 1 519 ? -16.997 -39.751 14.947 1.00 26.36 519 SER A CA 1
ATOM 3997 C C . SER A 1 519 ? -16.802 -40.233 16.404 1.00 26.36 519 SER A C 1
ATOM 3999 O O . SER A 1 519 ? -16.538 -41.402 16.643 1.00 26.36 519 SER A O 1
ATOM 4001 N N . HIS A 1 520 ? -17.199 -39.337 17.330 1.00 26.88 520 HIS A N 1
ATOM 4002 C CA . HIS A 1 520 ? -18.230 -39.515 18.389 1.00 26.88 520 HIS A CA 1
ATOM 4003 C C . HIS A 1 520 ? -17.963 -40.382 19.660 1.00 26.88 520 HIS A C 1
ATOM 4005 O O . HIS A 1 520 ? -16.999 -41.133 19.701 1.00 26.88 520 HIS A O 1
ATOM 4011 N N . PRO A 1 521 ? -18.711 -40.165 20.779 1.00 43.38 521 PRO A N 1
ATOM 4012 C CA . PRO A 1 521 ? -18.127 -39.629 22.024 1.00 43.38 521 PRO A CA 1
ATOM 4013 C C . PRO A 1 521 ? -18.366 -40.489 23.289 1.00 43.38 521 PRO A C 1
ATOM 4015 O O . PRO A 1 521 ? -19.318 -41.259 23.326 1.00 43.38 521 PRO A O 1
ATOM 4018 N N . ALA A 1 522 ? -17.605 -40.268 24.379 1.00 24.22 522 ALA A N 1
ATOM 4019 C CA . ALA A 1 522 ? -18.061 -40.555 25.756 1.00 24.22 522 ALA A CA 1
ATOM 4020 C C . ALA A 1 522 ? -17.140 -40.017 26.884 1.00 24.22 522 ALA A C 1
ATOM 4022 O O . ALA A 1 522 ? -15.961 -40.336 26.942 1.00 24.22 522 ALA A O 1
ATOM 4023 N N . ARG A 1 523 ? -17.781 -39.294 27.820 1.00 24.70 523 ARG A N 1
ATOM 4024 C CA . ARG A 1 523 ? -17.699 -39.347 29.305 1.00 24.70 523 ARG A CA 1
ATOM 4025 C C . ARG A 1 523 ? -16.376 -39.095 30.071 1.00 24.70 523 ARG A C 1
ATOM 4027 O O . ARG A 1 523 ? -15.506 -39.944 30.163 1.00 24.70 523 ARG A O 1
ATOM 4034 N N . ALA A 1 524 ? -16.372 -37.944 30.756 1.00 24.38 524 ALA A N 1
ATOM 4035 C CA . ALA A 1 524 ? -16.266 -37.722 32.214 1.00 24.38 524 ALA A CA 1
ATOM 4036 C C . ALA A 1 524 ? -15.421 -38.653 33.119 1.00 24.38 524 ALA A C 1
ATOM 4038 O O . ALA A 1 524 ? -15.800 -39.799 33.324 1.00 24.38 524 ALA A O 1
ATOM 4039 N N . SER A 1 525 ? -14.437 -38.061 33.820 1.00 24.02 525 SER A N 1
ATOM 4040 C CA . SER A 1 525 ? -14.195 -38.131 35.290 1.00 24.02 525 SER A CA 1
ATOM 4041 C C . SER A 1 525 ? -12.833 -37.480 35.609 1.00 24.02 525 SER A C 1
ATOM 4043 O O . SER A 1 525 ? -11.818 -37.892 35.062 1.00 24.02 525 SER A O 1
ATOM 4045 N N . ILE A 1 526 ? -12.774 -36.332 36.294 1.00 24.95 526 ILE A N 1
ATOM 4046 C CA . ILE A 1 526 ? -12.506 -36.191 37.743 1.00 24.95 526 ILE A CA 1
ATOM 4047 C C . ILE A 1 526 ? -11.355 -37.082 38.242 1.00 24.95 526 ILE A C 1
ATOM 4049 O O . ILE A 1 526 ? -11.567 -38.265 38.471 1.00 24.95 526 ILE A O 1
ATOM 4053 N N . PHE A 1 527 ? -10.197 -36.480 38.539 1.00 25.42 527 PHE A N 1
ATOM 4054 C CA . PHE A 1 527 ? -9.449 -36.781 39.764 1.00 25.42 527 PHE A CA 1
ATOM 4055 C C . PHE A 1 527 ? -8.624 -35.570 40.214 1.00 25.42 527 PHE A C 1
ATOM 4057 O O . PHE A 1 527 ? -7.880 -34.946 39.462 1.00 25.42 527 PHE A O 1
ATOM 4064 N N . SER A 1 528 ? -8.843 -35.236 41.474 1.00 24.22 528 SER A N 1
ATOM 4065 C CA . SER A 1 528 ? -8.250 -34.182 42.281 1.00 24.22 528 SER A CA 1
ATOM 4066 C C . SER A 1 528 ? -6.961 -34.635 42.975 1.00 24.22 528 SER A C 1
ATOM 4068 O O . SER A 1 528 ? -6.798 -35.827 43.236 1.00 24.22 528 SER A O 1
ATOM 4070 N N . SER A 1 529 ? -6.200 -33.643 43.467 1.00 27.55 529 SER A N 1
ATOM 4071 C CA . SER A 1 529 ? -5.563 -33.582 44.808 1.00 27.55 529 SER A CA 1
ATOM 4072 C C . SER A 1 529 ? -4.004 -33.407 44.837 1.00 27.55 529 SER A C 1
ATOM 4074 O O . SER A 1 529 ? -3.377 -33.507 43.788 1.00 27.55 529 SER A O 1
ATOM 4076 N N . PRO A 1 530 ? -3.390 -32.964 45.969 1.00 43.41 530 PRO A N 1
ATOM 4077 C CA . PRO A 1 530 ? -2.847 -31.592 46.128 1.00 43.41 530 PRO A CA 1
ATOM 4078 C C . PRO A 1 530 ? -1.493 -31.487 46.918 1.00 43.41 530 PRO A C 1
ATOM 4080 O O . PRO A 1 530 ? -0.915 -32.506 47.272 1.00 43.41 530 PRO A O 1
ATOM 4083 N N . TRP A 1 531 ? -1.096 -30.247 47.301 1.00 27.81 531 TRP A N 1
ATOM 4084 C CA . TRP A 1 531 ? -0.168 -29.781 48.391 1.00 27.81 531 TRP A CA 1
ATOM 4085 C C . TRP A 1 531 ? 1.221 -29.208 47.986 1.00 27.81 531 TRP A C 1
ATOM 4087 O O . TRP A 1 531 ? 1.827 -29.714 47.052 1.00 27.81 531 TRP A O 1
ATOM 4097 N N . PRO A 1 532 ? 1.822 -28.245 48.747 1.00 42.84 532 PRO A N 1
ATOM 4098 C CA . PRO A 1 532 ? 1.211 -27.252 49.648 1.00 42.84 532 PRO A CA 1
ATOM 4099 C C . PRO A 1 532 ? 1.779 -25.813 49.641 1.00 42.84 532 PRO A C 1
ATOM 4101 O O . PRO A 1 532 ? 2.921 -25.533 49.291 1.00 42.84 532 PRO A O 1
ATOM 4104 N N . LYS A 1 533 ? 0.954 -24.907 50.191 1.00 29.17 533 LYS A N 1
ATOM 4105 C CA . LYS A 1 533 ? 1.280 -23.541 50.636 1.00 29.17 533 LYS A CA 1
ATOM 4106 C C . LYS A 1 533 ? 1.952 -23.553 52.019 1.00 29.17 533 LYS A C 1
ATOM 4108 O O . LYS A 1 533 ? 1.470 -24.228 52.925 1.00 29.17 533 LYS A O 1
ATOM 4113 N N . ARG A 1 534 ? 2.949 -22.686 52.239 1.00 29.00 534 ARG A N 1
ATOM 4114 C CA . ARG A 1 534 ? 3.340 -22.204 53.580 1.00 29.00 534 ARG A CA 1
ATOM 4115 C C . ARG A 1 534 ? 2.829 -20.776 53.790 1.00 29.00 534 ARG A C 1
ATOM 4117 O O . ARG A 1 534 ? 3.103 -19.890 52.991 1.00 29.00 534 ARG A O 1
ATOM 4124 N N . ARG A 1 535 ? 2.101 -20.568 54.892 1.00 29.14 535 ARG A N 1
ATOM 4125 C CA . ARG A 1 535 ? 1.776 -19.263 55.497 1.00 29.14 535 ARG A CA 1
ATOM 4126 C C . ARG A 1 535 ? 2.680 -19.047 56.719 1.00 29.14 535 ARG A C 1
ATOM 4128 O O . ARG A 1 535 ? 2.895 -19.989 57.478 1.00 29.14 535 ARG A O 1
ATOM 4135 N N . ARG A 1 536 ? 3.095 -17.805 56.980 1.00 29.20 536 ARG A N 1
ATOM 4136 C CA . ARG A 1 536 ? 3.361 -17.282 58.336 1.00 29.20 536 ARG A CA 1
ATOM 4137 C C . ARG A 1 536 ? 2.701 -15.904 58.475 1.00 29.20 536 ARG A C 1
ATOM 4139 O O . ARG A 1 536 ? 2.642 -15.154 57.507 1.00 29.20 536 ARG A O 1
ATOM 4146 N N . ARG A 1 537 ? 2.130 -15.649 59.658 1.00 27.58 537 ARG A N 1
ATOM 4147 C CA . ARG A 1 537 ? 1.392 -14.441 60.071 1.00 27.58 537 ARG A CA 1
ATOM 4148 C C . ARG A 1 537 ? 2.321 -13.381 60.707 1.00 27.58 537 ARG A C 1
ATOM 4150 O O . ARG A 1 537 ? 3.300 -13.740 61.349 1.00 27.58 537 ARG A O 1
ATOM 4157 N N . VAL A 1 538 ? 1.893 -12.132 60.489 1.00 29.38 538 VAL A N 1
ATOM 4158 C CA . VAL A 1 538 ? 2.037 -10.772 61.103 1.00 29.38 538 VAL A CA 1
ATOM 4159 C C . VAL A 1 538 ? 2.238 -10.769 62.652 1.00 29.38 538 VAL A C 1
ATOM 4161 O O . VAL A 1 538 ? 1.833 -11.751 63.267 1.00 29.38 538 VAL A O 1
ATOM 4164 N N . SER A 1 539 ? 2.839 -9.798 63.384 1.00 30.72 539 SER A N 1
ATOM 4165 C CA . SER A 1 539 ? 2.784 -8.299 63.433 1.00 30.72 539 SER A CA 1
ATOM 4166 C C . SER A 1 539 ? 3.843 -7.716 64.431 1.00 30.72 539 SER A C 1
ATOM 4168 O O . SER A 1 539 ? 4.528 -8.529 65.046 1.00 30.72 539 SER A O 1
ATOM 4170 N N . PRO A 1 540 ? 3.857 -6.408 64.823 1.00 46.12 540 PRO A N 1
ATOM 4171 C CA . PRO A 1 540 ? 4.007 -5.140 64.069 1.00 46.12 540 PRO A CA 1
ATOM 4172 C C . PRO A 1 540 ? 5.094 -4.181 64.662 1.00 46.12 540 PRO A C 1
ATOM 4174 O O . PRO A 1 540 ? 5.525 -4.360 65.797 1.00 46.12 540 PRO A O 1
ATOM 4177 N N . GLY A 1 541 ? 5.455 -3.088 63.963 1.00 26.22 541 GLY A N 1
ATOM 4178 C CA . GLY A 1 541 ? 6.059 -1.904 64.611 1.00 26.22 541 GLY A CA 1
ATOM 4179 C C . GLY A 1 541 ? 6.914 -0.963 63.741 1.00 26.22 541 GLY A C 1
ATOM 4180 O O . GLY A 1 541 ? 7.965 -1.358 63.253 1.00 26.22 541 GLY A O 1
ATOM 4181 N N . SER A 1 542 ? 6.503 0.312 63.701 1.00 28.95 542 SER A N 1
ATOM 4182 C CA . SER A 1 542 ? 7.215 1.556 63.312 1.00 28.95 542 SER A CA 1
ATOM 4183 C C . SER A 1 542 ? 7.264 2.013 61.831 1.00 28.95 542 SER A C 1
ATOM 4185 O O . SER A 1 542 ? 7.805 1.369 60.940 1.00 28.95 542 SER A O 1
ATOM 4187 N N . THR A 1 543 ? 6.666 3.191 61.618 1.00 31.92 543 THR A N 1
ATOM 4188 C CA . THR A 1 543 ? 6.606 4.103 60.449 1.00 31.92 543 THR A CA 1
ATOM 4189 C C . THR A 1 543 ? 7.702 5.200 60.529 1.00 31.92 543 THR A C 1
ATOM 4191 O O . THR A 1 543 ? 8.301 5.340 61.592 1.00 31.92 543 THR A O 1
ATOM 4194 N N . PRO A 1 544 ? 7.852 6.129 59.554 1.00 41.19 544 PRO A N 1
ATOM 4195 C CA . PRO A 1 544 ? 8.413 5.982 58.202 1.00 41.19 544 PRO A CA 1
ATOM 4196 C C . PRO A 1 544 ? 9.586 6.984 57.952 1.00 41.19 544 PRO A C 1
ATOM 4198 O O . PRO A 1 544 ? 9.949 7.752 58.843 1.00 41.19 544 PRO A O 1
ATOM 4201 N N . PRO A 1 545 ? 10.146 7.068 56.726 1.00 34.56 545 PRO A N 1
ATOM 4202 C CA . PRO A 1 545 ? 10.169 8.395 56.098 1.00 34.56 545 PRO A CA 1
ATOM 4203 C C . PRO A 1 545 ? 9.794 8.418 54.602 1.00 34.56 545 PRO A C 1
ATOM 4205 O O . PRO A 1 545 ? 9.674 7.404 53.922 1.00 34.56 545 PRO A O 1
ATOM 4208 N N . THR A 1 546 ? 9.549 9.647 54.161 1.00 31.95 546 THR A N 1
ATOM 4209 C CA . THR A 1 546 ? 8.903 10.187 52.955 1.00 31.95 546 THR A CA 1
ATOM 4210 C C . THR A 1 546 ? 9.648 10.004 51.616 1.00 31.95 546 THR A C 1
ATOM 4212 O O . THR A 1 546 ? 10.830 9.664 51.599 1.00 31.95 546 THR A O 1
ATOM 4215 N N . PRO A 1 547 ? 8.965 10.240 50.468 1.00 37.19 547 PRO A N 1
ATOM 4216 C CA . PRO A 1 547 ? 9.394 9.756 49.157 1.00 37.19 547 PRO A CA 1
ATOM 4217 C C . PRO A 1 547 ? 10.264 10.746 48.365 1.00 37.19 547 PRO A C 1
ATOM 4219 O O . PRO A 1 547 ? 10.058 11.962 48.378 1.00 37.19 547 PRO A O 1
ATOM 4222 N N . PHE A 1 548 ? 11.192 10.185 47.588 1.00 25.19 548 PHE A N 1
ATOM 4223 C CA . PHE A 1 548 ? 11.978 10.873 46.566 1.00 25.19 548 PHE A CA 1
ATOM 4224 C C . PHE A 1 548 ? 11.097 11.283 45.370 1.00 25.19 548 PHE A C 1
ATOM 4226 O O . PHE A 1 548 ? 10.458 10.446 44.736 1.00 25.19 548 PHE A O 1
ATOM 4233 N N . ARG A 1 549 ? 11.111 12.577 45.027 1.00 26.20 549 ARG A N 1
ATOM 4234 C CA . ARG A 1 549 ? 10.673 13.119 43.726 1.00 26.20 549 ARG A CA 1
ATOM 4235 C C . ARG A 1 549 ? 11.884 13.220 42.786 1.00 26.20 549 ARG A C 1
ATOM 4237 O O . ARG A 1 549 ? 12.903 13.749 43.232 1.00 26.20 549 ARG A O 1
ATOM 4244 N N . PRO A 1 550 ? 11.791 12.878 41.490 1.00 29.06 550 PRO A N 1
ATOM 4245 C CA . PRO A 1 550 ? 12.762 13.346 40.511 1.00 29.06 550 PRO A CA 1
ATOM 4246 C C . PRO A 1 550 ? 12.359 14.739 40.003 1.00 29.06 550 PRO A C 1
ATOM 4248 O O . PRO A 1 550 ? 11.270 14.943 39.464 1.00 29.06 550 PRO A O 1
ATOM 4251 N N . LYS A 1 551 ? 13.243 15.722 40.211 1.00 23.61 551 LYS A N 1
ATOM 4252 C CA . LYS A 1 551 ? 13.150 17.060 39.618 1.00 23.61 551 LYS A CA 1
ATOM 4253 C C . LYS A 1 551 ? 13.648 17.020 38.174 1.00 23.61 551 LYS A C 1
ATOM 4255 O O . LYS A 1 551 ? 14.738 16.529 37.897 1.00 23.61 551 LYS A O 1
ATOM 4260 N N . TRP A 1 552 ? 12.857 17.618 37.294 1.00 22.36 552 TRP A N 1
ATOM 4261 C CA . TRP A 1 552 ? 13.272 18.114 35.990 1.00 22.36 552 TRP A CA 1
ATOM 4262 C C . TRP A 1 552 ? 14.359 19.184 36.159 1.00 22.36 552 TRP A C 1
ATOM 4264 O O . TRP A 1 552 ? 14.185 20.107 36.954 1.00 22.36 552 TRP A O 1
ATOM 4274 N N . CYS A 1 553 ? 15.441 19.092 35.384 1.00 22.02 553 CYS A N 1
ATOM 4275 C CA . CYS A 1 553 ? 16.393 20.184 35.193 1.00 22.02 553 CYS A CA 1
ATOM 4276 C C . CYS A 1 553 ? 16.634 20.394 33.696 1.00 22.02 553 CYS A C 1
ATOM 4278 O O . CYS A 1 553 ? 17.375 19.660 33.050 1.00 22.02 553 CYS A O 1
ATOM 4280 N N . VAL A 1 554 ? 15.989 21.435 33.174 1.00 22.95 554 VAL A N 1
ATOM 4281 C CA . VAL A 1 554 ? 16.382 22.169 31.973 1.00 22.95 554 VAL A CA 1
ATOM 4282 C C . VAL A 1 554 ? 17.462 23.155 32.402 1.00 22.95 554 VAL A C 1
ATOM 4284 O O . VAL A 1 554 ? 17.141 24.054 33.171 1.00 22.95 554 VAL A O 1
ATOM 4287 N N . ILE A 1 555 ? 18.702 23.035 31.913 1.00 24.08 555 ILE A N 1
ATOM 4288 C CA . ILE A 1 555 ? 19.654 24.159 31.881 1.00 24.08 555 ILE A CA 1
ATOM 4289 C C . ILE A 1 555 ? 20.472 24.111 30.584 1.00 24.08 555 ILE A C 1
ATOM 4291 O O . ILE A 1 555 ? 21.079 23.103 30.230 1.00 24.08 555 ILE A O 1
ATOM 4295 N N . CYS A 1 556 ? 20.446 25.250 29.896 1.00 22.59 556 CYS A N 1
ATOM 4296 C CA . CYS A 1 556 ? 21.209 25.632 28.719 1.00 22.59 556 CYS A CA 1
ATOM 4297 C C . CYS A 1 556 ? 22.734 25.457 28.860 1.00 22.59 556 CYS A C 1
ATOM 4299 O O . CYS A 1 556 ? 23.315 25.694 29.916 1.00 22.59 556 CYS A O 1
ATOM 4301 N N . ALA A 1 557 ? 23.384 25.174 27.727 1.00 23.64 557 ALA A N 1
ATOM 4302 C CA . ALA A 1 557 ? 24.812 25.419 27.484 1.00 23.64 557 ALA A CA 1
ATOM 4303 C C . ALA A 1 557 ? 25.158 26.922 27.674 1.00 23.64 557 ALA A C 1
ATOM 4305 O O . ALA A 1 557 ? 24.242 27.746 27.560 1.00 23.64 557 ALA A O 1
ATOM 4306 N N . PRO A 1 558 ? 26.432 27.335 27.899 1.00 34.06 558 PRO A N 1
ATOM 4307 C CA . PRO A 1 558 ? 27.445 27.325 26.822 1.00 34.06 558 PRO A CA 1
ATOM 4308 C C . PRO A 1 558 ? 28.936 27.206 27.259 1.00 34.06 558 PRO A C 1
ATOM 4310 O O . PRO A 1 558 ? 29.253 27.238 28.442 1.00 34.06 558 PRO A O 1
ATOM 4313 N N . ARG A 1 559 ? 29.829 27.223 26.243 1.00 23.77 559 ARG A N 1
ATOM 4314 C CA . ARG A 1 559 ? 31.302 27.480 26.224 1.00 23.77 559 ARG A CA 1
ATOM 4315 C C . ARG A 1 559 ? 32.208 26.236 26.166 1.00 23.77 559 ARG A C 1
ATOM 4317 O O . ARG A 1 559 ? 32.310 25.481 27.117 1.00 23.77 559 ARG A O 1
ATOM 4324 N N . THR A 1 560 ? 32.708 25.867 24.978 1.00 24.92 560 THR A N 1
ATOM 4325 C CA . THR A 1 560 ? 33.980 26.280 24.316 1.00 24.92 560 THR A CA 1
ATOM 4326 C C . THR A 1 560 ? 35.261 25.860 25.043 1.00 24.92 560 THR A C 1
ATOM 4328 O O . THR A 1 560 ? 35.606 26.479 26.042 1.00 24.92 560 THR A O 1
ATOM 4331 N N . CYS A 1 561 ? 36.033 24.937 24.450 1.00 22.02 561 CYS A N 1
ATOM 4332 C CA . CYS A 1 561 ? 37.472 25.122 24.191 1.00 22.02 561 CYS A CA 1
ATOM 4333 C C . CYS A 1 561 ? 38.026 24.045 23.220 1.00 22.02 561 CYS A C 1
ATOM 4335 O O . CYS A 1 561 ? 37.398 22.999 23.061 1.00 22.02 561 CYS A O 1
ATOM 4337 N N . PRO A 1 562 ? 39.148 24.319 22.523 1.00 30.11 562 PRO A N 1
ATOM 4338 C CA . PRO A 1 562 ? 39.511 23.739 21.231 1.00 30.11 562 PRO A CA 1
ATOM 4339 C C . PRO A 1 562 ? 40.599 22.660 21.328 1.00 30.11 562 PRO A C 1
ATOM 4341 O O . PRO A 1 562 ? 41.395 22.646 22.260 1.00 30.11 562 PRO A O 1
ATOM 4344 N N . CYS A 1 563 ? 40.722 21.834 20.290 1.00 22.81 563 CYS A N 1
ATOM 4345 C CA . CYS A 1 563 ? 41.966 21.127 19.982 1.00 22.81 563 CYS A CA 1
ATOM 4346 C C . CYS A 1 563 ? 42.196 21.157 18.471 1.00 22.81 563 CYS A C 1
ATOM 4348 O O . CYS A 1 563 ? 41.523 20.477 17.701 1.00 22.81 563 CYS A O 1
ATOM 4350 N N . ALA A 1 564 ? 43.146 21.996 18.066 1.00 24.64 564 ALA A N 1
ATOM 4351 C CA . ALA A 1 564 ? 43.762 21.982 16.754 1.00 24.64 564 ALA A CA 1
ATOM 4352 C C . ALA A 1 564 ? 45.120 21.283 16.873 1.00 24.64 564 ALA A C 1
ATOM 4354 O O . ALA A 1 564 ? 45.888 21.582 17.787 1.00 24.64 564 ALA A O 1
ATOM 4355 N N . SER A 1 565 ? 45.454 20.425 15.912 1.00 24.73 565 SER A N 1
ATOM 4356 C CA . SER A 1 565 ? 46.845 20.139 15.567 1.00 24.73 565 SER A CA 1
ATOM 4357 C C . SER A 1 565 ? 46.997 20.018 14.038 1.00 24.73 565 SER A C 1
ATOM 4359 O O . SER A 1 565 ? 46.087 19.510 13.377 1.00 24.73 565 SER A O 1
ATOM 4361 N N . PRO A 1 566 ? 48.088 20.543 13.439 1.00 30.44 566 PRO A N 1
ATOM 4362 C CA . PRO A 1 566 ? 48.180 20.774 11.996 1.00 30.44 566 PRO A CA 1
ATOM 4363 C C . PRO A 1 566 ? 49.256 19.906 11.326 1.00 30.44 566 PRO A C 1
ATOM 4365 O O . PRO A 1 566 ? 50.361 19.801 11.845 1.00 30.44 566 PRO A O 1
ATOM 4368 N N . TRP A 1 567 ? 49.016 19.387 10.116 1.00 24.66 567 TRP A N 1
ATOM 4369 C CA . TRP A 1 567 ? 50.101 18.878 9.262 1.00 24.66 567 TRP A CA 1
ATOM 4370 C C . TRP A 1 567 ? 49.960 19.310 7.792 1.00 24.66 567 TRP A C 1
ATOM 4372 O O . TRP A 1 567 ? 49.109 18.844 7.042 1.00 24.66 567 TRP A O 1
ATOM 4382 N N . ARG A 1 568 ? 50.841 20.261 7.447 1.00 24.78 568 ARG A N 1
ATOM 4383 C CA . ARG A 1 568 ? 51.576 20.503 6.190 1.00 24.78 568 ARG A CA 1
ATOM 4384 C C . ARG A 1 568 ? 50.898 20.166 4.848 1.00 24.78 568 ARG A C 1
ATOM 4386 O O . ARG A 1 568 ? 50.836 19.017 4.430 1.00 24.78 568 ARG A O 1
ATOM 4393 N N . ARG A 1 569 ? 50.623 21.221 4.067 1.00 24.75 569 ARG A N 1
ATOM 4394 C CA . ARG A 1 569 ? 50.681 21.207 2.592 1.00 24.75 569 ARG A CA 1
ATOM 4395 C C . ARG A 1 569 ? 51.847 22.070 2.111 1.00 24.75 569 ARG A C 1
ATOM 4397 O O . ARG A 1 569 ? 51.910 23.258 2.422 1.00 24.75 569 ARG A O 1
ATOM 4404 N N . THR A 1 570 ? 52.740 21.475 1.333 1.00 26.97 570 THR A N 1
ATOM 4405 C CA . THR A 1 570 ? 53.741 22.153 0.503 1.00 26.97 570 THR A CA 1
ATOM 4406 C C . THR A 1 570 ? 53.118 22.610 -0.822 1.00 26.97 570 THR A C 1
ATOM 4408 O O . THR A 1 570 ? 52.247 21.950 -1.385 1.00 26.97 570 THR A O 1
ATOM 4411 N N . ARG A 1 571 ? 53.543 23.799 -1.266 1.00 25.72 571 ARG A N 1
ATOM 4412 C CA . ARG A 1 571 ? 53.154 24.516 -2.494 1.00 25.72 571 ARG A CA 1
ATOM 4413 C C . ARG A 1 571 ? 53.882 23.978 -3.735 1.00 25.72 571 ARG A C 1
ATOM 4415 O O . ARG A 1 571 ? 54.918 23.344 -3.576 1.00 25.72 571 ARG A O 1
ATOM 4422 N N . VAL A 1 572 ? 53.380 24.363 -4.921 1.00 24.88 572 VAL A N 1
ATOM 4423 C CA . VAL A 1 572 ? 54.064 24.973 -6.108 1.00 24.88 572 VAL A CA 1
ATOM 4424 C C . VAL A 1 572 ? 53.095 24.800 -7.304 1.00 24.88 572 VAL A C 1
ATOM 4426 O O . VAL A 1 572 ? 52.734 23.679 -7.631 1.00 24.88 572 VAL A O 1
ATOM 4429 N N . CYS A 1 573 ? 52.359 25.833 -7.743 1.00 24.20 573 CYS A N 1
ATOM 4430 C CA . CYS A 1 573 ? 52.683 26.946 -8.668 1.00 24.20 573 CYS A CA 1
ATOM 4431 C C . CYS A 1 573 ? 52.675 26.576 -10.171 1.00 24.20 573 CYS A C 1
ATOM 4433 O O . CYS A 1 573 ? 53.482 25.769 -10.609 1.00 24.20 573 CYS A O 1
ATOM 4435 N N . GLY A 1 574 ? 51.823 27.262 -10.959 1.00 23.78 574 GLY A N 1
ATOM 4436 C CA . GLY A 1 574 ? 51.835 27.269 -12.436 1.00 23.78 574 GLY A CA 1
ATOM 4437 C C . GLY A 1 574 ? 50.590 27.918 -13.086 1.00 23.78 574 GLY A C 1
ATOM 4438 O O . GLY A 1 574 ? 49.562 27.272 -13.201 1.00 23.78 574 GLY A O 1
ATOM 4439 N N . ARG A 1 575 ? 50.701 29.205 -13.456 1.00 26.73 575 ARG A N 1
ATOM 4440 C CA . ARG A 1 575 ? 49.751 30.185 -14.076 1.00 26.73 575 ARG A CA 1
ATOM 4441 C C . ARG A 1 575 ? 49.208 29.819 -15.510 1.00 26.73 575 ARG A C 1
ATOM 4443 O O . ARG A 1 575 ? 49.666 28.817 -16.038 1.00 26.73 575 ARG A O 1
ATOM 4450 N N . PRO A 1 576 ? 48.469 30.693 -16.263 1.00 41.84 576 PRO A N 1
ATOM 4451 C CA . PRO A 1 576 ? 47.142 31.310 -16.019 1.00 41.84 576 PRO A CA 1
ATOM 4452 C C . PRO A 1 576 ? 46.219 31.426 -17.291 1.00 41.84 576 PRO A C 1
ATOM 4454 O O . PRO A 1 576 ? 46.620 31.120 -18.405 1.00 41.84 576 PRO A O 1
ATOM 4457 N N . ALA A 1 577 ? 45.034 32.034 -17.092 1.00 26.86 577 ALA A N 1
ATOM 4458 C CA . ALA A 1 577 ? 44.251 32.901 -18.006 1.00 26.86 577 ALA A CA 1
ATOM 4459 C C . ALA A 1 577 ? 43.421 32.317 -19.182 1.00 26.86 577 ALA A C 1
ATOM 4461 O O . ALA A 1 577 ? 43.941 31.975 -20.234 1.00 26.86 577 ALA A O 1
ATOM 4462 N N . SER A 1 578 ? 42.087 32.415 -19.069 1.00 25.70 578 SER A N 1
ATOM 4463 C CA . SER A 1 578 ? 41.228 33.192 -19.991 1.00 25.70 578 SER A CA 1
ATOM 4464 C C . SER A 1 578 ? 39.829 33.402 -19.376 1.00 25.70 578 SER A C 1
ATOM 4466 O O . SER A 1 578 ? 39.510 32.862 -18.322 1.00 25.70 578 SER A O 1
ATOM 4468 N N . THR A 1 579 ? 39.069 34.318 -19.962 1.00 28.25 579 THR A N 1
ATOM 4469 C CA . THR A 1 579 ? 38.188 35.319 -19.343 1.00 28.25 579 THR A CA 1
ATOM 4470 C C . THR A 1 579 ? 36.678 35.043 -19.457 1.00 28.25 579 THR A C 1
ATOM 4472 O O . THR A 1 579 ? 36.264 34.184 -20.228 1.00 28.25 579 THR A O 1
ATOM 4475 N N . ARG A 1 580 ? 35.900 35.923 -18.778 1.00 25.97 580 ARG A N 1
ATOM 4476 C CA . ARG A 1 580 ? 34.457 36.288 -18.916 1.00 25.97 580 ARG A CA 1
ATOM 4477 C C . ARG A 1 580 ? 33.507 35.590 -17.922 1.00 25.97 580 ARG A C 1
ATOM 4479 O O . ARG A 1 580 ? 33.485 34.374 -17.879 1.00 25.97 580 ARG A O 1
ATOM 4486 N N . THR A 1 581 ? 32.657 36.233 -17.105 1.00 27.86 581 THR A N 1
ATOM 4487 C CA . THR A 1 581 ? 32.226 37.637 -16.837 1.00 27.86 581 THR A CA 1
ATOM 4488 C C . THR A 1 581 ? 31.357 37.617 -15.535 1.00 27.86 581 THR A C 1
ATOM 4490 O O . THR A 1 581 ? 31.183 36.531 -14.983 1.00 27.86 581 THR A O 1
ATOM 4493 N N . PRO A 1 582 ? 30.856 38.743 -14.967 1.00 30.16 582 PRO A N 1
ATOM 4494 C CA . PRO A 1 582 ? 30.776 38.947 -13.521 1.00 30.16 582 PRO A CA 1
ATOM 4495 C C . PRO A 1 582 ? 29.383 38.772 -12.891 1.00 30.16 582 PRO A C 1
ATOM 4497 O O . PRO A 1 582 ? 28.346 38.767 -13.548 1.00 30.16 582 PRO A O 1
ATOM 4500 N N . CYS A 1 583 ? 29.412 38.691 -11.562 1.00 23.56 583 CYS A N 1
ATOM 4501 C CA . CYS A 1 583 ? 28.289 38.736 -10.631 1.00 23.56 583 CYS A CA 1
ATOM 4502 C C . CYS A 1 583 ? 28.062 40.180 -10.127 1.00 23.56 583 CYS A C 1
ATOM 4504 O O . CYS A 1 583 ? 29.028 40.941 -10.086 1.00 23.56 583 CYS A O 1
ATOM 4506 N N . TRP A 1 584 ? 26.822 40.500 -9.717 1.00 26.72 584 TRP A N 1
ATOM 4507 C CA . TRP A 1 584 ? 26.378 41.337 -8.570 1.00 26.72 584 TRP A CA 1
ATOM 4508 C C . TRP A 1 584 ? 25.074 42.104 -8.894 1.00 26.72 584 TRP A C 1
ATOM 4510 O O . TRP A 1 584 ? 25.072 42.961 -9.768 1.00 26.72 584 TRP A O 1
ATOM 4520 N N . ARG A 1 585 ? 23.990 41.892 -8.120 1.00 24.50 585 ARG A N 1
ATOM 4521 C CA . ARG A 1 585 ? 23.558 42.734 -6.967 1.00 24.50 585 ARG A CA 1
ATOM 4522 C C . ARG A 1 585 ? 22.032 42.680 -6.725 1.00 24.50 585 ARG A C 1
ATOM 4524 O O . ARG A 1 585 ? 21.236 42.894 -7.630 1.00 24.50 585 ARG A O 1
ATOM 4531 N N . CYS A 1 586 ? 21.650 42.469 -5.463 1.00 26.34 586 CYS A N 1
ATOM 4532 C CA . CYS A 1 586 ? 20.325 42.755 -4.893 1.00 26.34 586 CYS A CA 1
ATOM 4533 C C . CYS A 1 586 ? 20.056 44.267 -4.787 1.00 26.34 586 CYS A C 1
ATOM 4535 O O . CYS A 1 586 ? 20.964 44.994 -4.386 1.00 26.34 586 CYS A O 1
ATOM 4537 N N . ALA A 1 587 ? 18.797 44.706 -4.937 1.00 26.48 587 ALA A N 1
ATOM 4538 C CA . ALA A 1 587 ? 18.220 45.812 -4.155 1.00 26.48 587 ALA A CA 1
ATOM 4539 C C . ALA A 1 587 ? 16.677 45.846 -4.221 1.00 26.48 587 ALA A C 1
ATOM 4541 O O . ALA A 1 587 ? 16.065 45.430 -5.195 1.00 26.48 587 ALA A O 1
ATOM 4542 N N . ARG A 1 588 ? 16.091 46.335 -3.123 1.00 27.55 588 ARG A N 1
ATOM 4543 C CA . ARG A 1 588 ? 14.680 46.337 -2.700 1.00 27.55 588 ARG A CA 1
ATOM 4544 C C . ARG A 1 588 ? 13.891 47.546 -3.249 1.00 27.55 588 ARG A C 1
ATOM 4546 O O . ARG A 1 588 ? 14.467 48.620 -3.382 1.00 27.55 588 ARG A O 1
ATOM 4553 N N . GLY A 1 589 ? 12.565 47.422 -3.372 1.00 24.80 589 GLY A N 1
ATOM 4554 C CA . GLY A 1 589 ? 11.586 48.532 -3.408 1.00 24.80 589 GLY A CA 1
ATOM 4555 C C . GLY A 1 589 ? 10.247 48.051 -2.818 1.00 24.80 589 GLY A C 1
ATOM 4556 O O . GLY A 1 589 ? 9.770 47.004 -3.230 1.00 24.80 589 GLY A O 1
ATOM 4557 N N . ARG A 1 590 ? 9.822 48.541 -1.641 1.00 27.42 590 ARG A N 1
ATOM 4558 C CA . ARG A 1 590 ? 8.938 49.701 -1.336 1.00 27.42 590 ARG A CA 1
ATOM 4559 C C . ARG A 1 590 ? 7.430 49.431 -1.524 1.00 27.42 590 ARG A C 1
ATOM 4561 O O . ARG A 1 590 ? 6.968 49.324 -2.648 1.00 27.42 590 ARG A O 1
ATOM 4568 N N . ALA A 1 591 ? 6.689 49.472 -0.411 1.00 27.64 591 ALA A N 1
ATOM 4569 C CA . ALA A 1 591 ? 5.266 49.837 -0.301 1.00 27.64 591 ALA A CA 1
ATOM 4570 C C . ALA A 1 591 ? 5.059 50.405 1.127 1.00 27.64 591 ALA A C 1
ATOM 4572 O O . ALA A 1 591 ? 5.273 49.687 2.097 1.00 27.64 591 ALA A O 1
ATOM 4573 N N . THR A 1 592 ? 5.117 51.723 1.353 1.00 29.61 592 THR A N 1
ATOM 4574 C CA . THR A 1 592 ? 4.020 52.722 1.403 1.00 29.61 592 THR A CA 1
ATOM 4575 C C . THR A 1 592 ? 2.812 52.342 2.262 1.00 29.61 592 THR A C 1
ATOM 4577 O O . THR A 1 592 ? 1.918 51.633 1.816 1.00 29.61 592 THR A O 1
ATOM 4580 N N . ALA A 1 593 ? 2.763 52.934 3.459 1.00 28.41 593 ALA A N 1
ATOM 4581 C CA . ALA A 1 593 ? 1.559 53.173 4.246 1.00 28.41 593 ALA A CA 1
ATOM 4582 C C . ALA A 1 593 ? 1.202 54.666 4.152 1.00 28.41 593 ALA A C 1
ATOM 4584 O O . ALA A 1 593 ? 2.088 55.505 4.324 1.00 28.41 593 ALA A O 1
ATOM 4585 N N . ARG A 1 594 ? -0.070 54.996 3.898 1.00 28.67 594 ARG A N 1
ATOM 4586 C CA . ARG A 1 594 ? -0.689 56.291 4.232 1.00 28.67 594 ARG A CA 1
ATOM 4587 C C . ARG A 1 594 ? -2.208 56.130 4.321 1.00 28.67 594 ARG A C 1
ATOM 4589 O O . ARG A 1 594 ? -2.859 55.720 3.367 1.00 28.67 594 ARG A O 1
ATOM 4596 N N . THR A 1 595 ? -2.741 56.461 5.487 1.00 34.34 595 THR A N 1
ATOM 4597 C CA . THR A 1 595 ? -4.158 56.652 5.807 1.00 34.34 595 THR A CA 1
ATOM 4598 C C . THR A 1 595 ? -4.599 58.089 5.482 1.00 34.34 595 THR A C 1
ATOM 4600 O O . THR A 1 595 ? -3.858 59.011 5.808 1.00 34.34 595 THR A O 1
ATOM 4603 N N . ARG A 1 596 ? -5.769 58.203 4.816 1.00 29.05 596 ARG A N 1
ATOM 4604 C CA . ARG A 1 596 ? -6.922 59.162 4.870 1.00 29.05 596 ARG A CA 1
ATOM 4605 C C . ARG A 1 596 ? -6.775 60.555 5.544 1.00 29.05 596 ARG A C 1
ATOM 4607 O O . ARG A 1 596 ? -5.961 60.659 6.453 1.00 29.05 596 ARG A O 1
ATOM 4614 N N . PRO A 1 597 ? -7.606 61.589 5.211 1.00 50.94 597 PRO A N 1
ATOM 4615 C CA . PRO A 1 597 ? -9.068 61.479 4.974 1.00 50.94 597 PRO A CA 1
ATOM 4616 C C . PRO A 1 597 ? -9.738 62.426 3.939 1.00 50.94 597 PRO A C 1
ATOM 4618 O O . PRO A 1 597 ? -9.222 63.497 3.636 1.00 50.94 597 PRO A O 1
ATOM 4621 N N . ALA A 1 598 ? -10.919 62.014 3.459 1.00 32.38 598 ALA A N 1
ATOM 4622 C CA . ALA A 1 598 ? -12.186 62.753 3.300 1.00 32.38 598 ALA A CA 1
ATOM 4623 C C . ALA A 1 598 ? -13.213 61.790 2.684 1.00 32.38 598 ALA A C 1
ATOM 4625 O O . ALA A 1 598 ? -12.811 61.060 1.746 1.00 32.38 598 ALA A O 1
#

Sequence (598 aa):
MEVTSPGFKANAREALDDTTLQKALGFVKVGFVDRRAKAAARLPEFEALRDQAKAIKDHTLANLDLYLERFEEKVTEAGGKVHWCRDGAEARATILEICRRLEARTVTKGKSMIAEEIALNDFLEEKGIEPVETDLGEYIIQLRHEPPSHIIAPAVHLVKEQVSDAFREAHTDLPADRNLDEAPTLLAEARAILRRKFLAADVGITGANFLIAETGSTVIVTNEGNGDLTQTLPRAHIVLASLEKVVPTLEDASTILRVLARSATGQEFSVYTTFSTGPRRAEDLDGPEEFHVVLLDNGRSAMLGTEFQDMLRCIRCGACLNHCPVYGAVGGHAYGWVYPGPMGAVLTPSLVGIDKTGH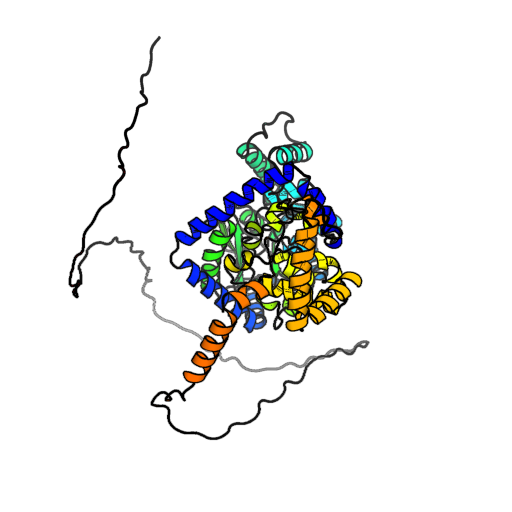LPNASSFCGRCEAVCPMRIPLPKMMRHWREREFERHMTPAAARTALGLWAWLAARPRLYGLLADFGMRALRLWARGRGALVRVPLAGGWTAARDLPAPEGRSFQAQWRRRGGARLARRATMFSTACAGPMPGPPGAPSRVKSTPAWPRLRPIWCPRAASSHPARASIFSSPWPKRRRRVSPGSTPPTPFRPKWCVICAPRTCPCASPWRRTRVCGRPASTRTPCWRCARGRATARTRPA

Secondary structure (DSSP, 8-state):
----GGGHHHHHHHHHH-HHHHHHHHHHHHHHHHHHHHHHHT-TTHHHHHHHHHHHHHHHHHTHHHHHHHHHHHHHHTT-EEEEESSHHHHHHHHHHHHHHTT-SEEEE---HHHHHTTHHHHHHTTT-EEEE-SHHHHHHHHTT---SSSS-TTTT--HHHHHHHHHHH-TTS-TT---SSHHHHHHHHHHHHHHHHHH-SEEEE--SEEETTTTEEEEEESSSHHHHHHHSSSEEEEEEEGGGEES-HHHHHHHHHHHHHHHTS-SS-SEEEEE-SSPPTT-SS--SEEEEEEE-TTSGGGTTSTTGGGGG-----HHHHT-TTHHHHTTGGG-SSS-HHHHHHHHHHHH-HHHHTHHHHS----SHHHHT-TT---HHHHHHHHHHHHHHTT-S-HHHHHHHHHHHHHHT-HHHHHHHHHHHHHHHHHHHTT-SEES--TT-HHHHTT--EEPP-SS-HHHHHHHTTHHHHHHHHHHHHHHS-PPPPPPS---------PPPPPPPP----------------------PPP----------PPPPPPP----------------------------------------------